Protein 7Z4S (pdb70)

B-factor: mean 36.48, std 11.79, range [18.02, 103.17]

Solvent-accessible surface area: 25541 Å² total

GO terms:
  GO:0008234 cysteine-type peptidase activity (F, IDA)
  GO:0042803 protein homodimerization activity (F, IDA)
  GO:0004197 cysteine-type endopeptidase activity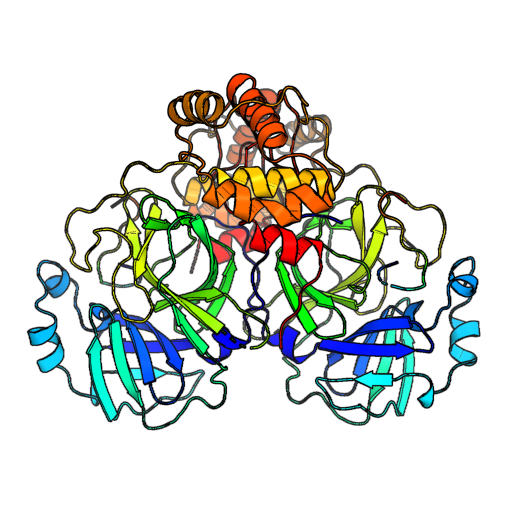 (F, IDA)
  GO:0019057 symbiont-mediated perturbation of host translation (P, IDA)
  GO:0004843 cysteine-type deubiquitinase activity (F, EXP)
  GO:0042025 host cell nucleus (C, EXP)
  GO:0044165 host cell endoplasmic reticulum (C, EXP)
  GO:0044174 host cell endosome (C, EXP)
  GO:0044177 host cell Golgi apparatus (C, EXP)
  GO:0030430 host cell cytoplasm (C, EXP)
  GO:0062243 double membrane vesicle viral factory outer membrane (C, TAS)
  GO:0004197 cysteine-type endopeptidase activity (F, TAS)
  GO:0019785 ISG15-specific peptidase activity (F, TAS)
  GO:0008289 lipid binding (F, EXP)
  GO:0005515 protein binding (F, IPI)

Nearest PDB structures (foldseek):
  7m8y-assembly1_A-2  TM=9.933E-01  e=4.571E-61  Severe acute respiratory syndrome coronavirus 2
  7v7m-assembly1_A-2  TM=9.867E-01  e=8.540E-58  Severe acute respiratory syndrome coronavirus 2
  7vk4-assembly1_B  TM=9.918E-01  e=5.858E-57  Severe acute respiratory syndrome coronavirus 2
  8j36-assembly1_A  TM=9.453E-01  e=1.245E-58  Severe acute respiratory syndrome coronavirus 2
  7k0h-assembly1_B  TM=9.514E-01  e=4.847E-58  Severe acute respiratory syndrome-related coronavirus

Structure (mmCIF, N/CA/C/O backbone):
data_7Z4S
#
_entry.id   7Z4S
#
_cell.length_a   54.515
_cell.length_b   56.112
_cell.length_c   63.238
_cell.angle_alpha   113.87
_cell.angle_beta   110.53
_cell.angle_gamma   90.92
#
_symmetry.space_group_name_H-M   'P 1'
#
loop_
_entity.id
_entity.type
_entity.pdbx_description
1 polymer '3C-like proteinase nsp5'
2 polymer 'Macrocyclic peptide inhibitor'
3 non-polymer DI(HYDROXYETHYL)ETHER
4 non-polymer 'DIMETHYL SULFOXIDE'
5 non-polymer 1,2-ETHANEDIOL
6 non-polymer 'TRIETHYLENE GLYCOL'
7 water water
#
loop_
_atom_site.group_PDB
_atom_site.id
_atom_site.type_symbol
_atom_site.label_atom_id
_atom_site.label_alt_id
_atom_site.label_comp_id
_atom_site.label_asym_id
_atom_site.label_entity_id
_atom_site.label_seq_id
_atom_site.pdbx_PDB_ins_code
_atom_site.Cartn_x
_atom_site.Cartn_y
_atom_site.Cartn_z
_atom_site.occupancy
_atom_site.B_iso_or_equiv
_atom_site.auth_seq_id
_atom_site.auth_comp_id
_atom_site.auth_asym_id
_atom_site.auth_atom_id
_atom_site.pdbx_PDB_model_num
ATOM 1 N N . SER A 1 1 ? -8.345 15.633 -0.370 1.00 33.84 1 SER A N 1
ATOM 2 C CA . SER A 1 1 ? -7.791 15.571 1.013 1.00 34.40 1 SER A CA 1
ATOM 3 C C . SER A 1 1 ? -7.621 14.132 1.502 1.00 34.33 1 SER A C 1
ATOM 4 O O . SER A 1 1 ? -7.992 13.180 0.804 1.00 32.05 1 SER A O 1
ATOM 7 N N . GLY A 1 2 ? -7.013 14.011 2.687 1.00 33.27 2 GLY A N 1
ATOM 8 C CA . GLY A 1 2 ? -6.629 12.756 3.295 1.00 32.49 2 GLY A CA 1
ATOM 9 C C . GLY A 1 2 ? -5.179 12.540 2.997 1.00 32.34 2 GLY A C 1
ATOM 10 O O . GLY A 1 2 ? -4.656 13.029 1.996 1.00 31.04 2 GLY A O 1
ATOM 11 N N . PHE A 1 3 ? -4.500 11.825 3.894 1.00 30.86 3 PHE A N 1
ATOM 12 C CA . PHE A 1 3 ? -3.098 11.526 3.698 1.00 31.86 3 PHE A CA 1
ATOM 13 C C . PHE A 1 3 ? -2.869 10.154 4.245 1.00 34.02 3 PHE A C 1
ATOM 14 O O . PHE A 1 3 ? -3.170 9.883 5.403 1.00 39.87 3 PHE A O 1
ATOM 22 N N . ARG A 1 4 ? -2.380 9.277 3.374 1.00 33.39 4 ARG A N 1
ATOM 23 C CA . ARG A 1 4 ? -2.298 7.817 3.601 1.00 31.04 4 ARG A CA 1
ATOM 24 C C . ARG A 1 4 ? -0.899 7.336 3.238 1.00 30.06 4 ARG A C 1
ATOM 25 O O . ARG A 1 4 ? -0.307 7.916 2.317 1.00 28.54 4 ARG A O 1
ATOM 33 N N . LYS A 1 5 ? -0.431 6.276 3.903 1.00 30.76 5 LYS A N 1
ATOM 34 C CA . LYS A 1 5 ? 0.766 5.596 3.486 1.00 32.58 5 LYS A CA 1
ATOM 35 C C . LYS A 1 5 ? 0.375 4.975 2.159 1.00 29.89 5 LYS A C 1
ATOM 36 O O . LYS A 1 5 ? -0.595 4.237 2.070 1.00 38.62 5 LYS A O 1
ATOM 42 N N . MET A 1 6 ? 1.089 5.372 1.102 1.00 28.42 6 MET A N 1
ATOM 43 C CA . MET A 1 6 ? 0.728 5.060 -0.261 1.00 28.14 6 MET A CA 1
ATOM 44 C C . MET A 1 6 ? 1.892 4.421 -0.977 1.00 27.28 6 MET A C 1
ATOM 45 O O . MET A 1 6 ? 3.033 4.909 -0.892 1.00 30.97 6 MET A O 1
ATOM 50 N N . ALA A 1 7 ? 1.611 3.318 -1.686 1.00 25.91 7 ALA A N 1
ATOM 51 C CA . ALA A 1 7 ? 2.612 2.644 -2.494 1.00 25.67 7 ALA A CA 1
ATOM 52 C C . ALA A 1 7 ? 2.450 3.048 -3.960 1.00 25.75 7 ALA A C 1
ATOM 53 O O . ALA A 1 7 ? 1.393 3.488 -4.355 1.00 24.32 7 ALA A O 1
ATOM 55 N N . PHE A 1 8 ? 3.524 2.891 -4.739 1.00 25.41 8 PHE A N 1
ATOM 56 C CA . PHE A 1 8 ? 3.437 2.939 -6.178 1.00 26.47 8 PHE A CA 1
ATOM 57 C C . PHE A 1 8 ? 2.563 1.800 -6.707 1.00 27.90 8 PHE A C 1
ATOM 58 O O . PHE A 1 8 ? 2.527 0.701 -6.140 1.00 26.73 8 PHE A O 1
ATOM 66 N N . PRO A 1 9 ? 1.823 2.026 -7.817 1.00 27.81 9 PRO A N 1
ATOM 67 C CA . PRO A 1 9 ? 1.123 0.942 -8.506 1.00 28.46 9 PRO A CA 1
ATOM 68 C C . PRO A 1 9 ? 2.140 -0.150 -8.855 1.00 28.90 9 PRO A C 1
ATOM 69 O O . PRO A 1 9 ? 3.223 0.193 -9.325 1.00 31.06 9 PRO A O 1
ATOM 73 N N . SER A 1 10 ? 1.801 -1.413 -8.583 1.00 32.87 10 SER A N 1
ATOM 74 C CA . SER A 1 10 ? 2.766 -2.500 -8.628 1.00 27.06 10 SER A CA 1
ATOM 75 C C . SER A 1 10 ? 2.777 -3.284 -9.931 1.00 27.08 10 SER A C 1
ATOM 76 O O . SER A 1 10 ? 3.601 -4.173 -10.098 1.00 25.05 10 SER A O 1
ATOM 79 N N . GLY A 1 11 ? 1.832 -2.978 -10.840 1.00 25.76 11 GLY A N 1
ATOM 80 C CA . GLY A 1 11 ? 1.679 -3.708 -12.091 1.00 26.74 11 GLY A CA 1
ATOM 81 C C . GLY A 1 11 ? 2.959 -3.961 -12.886 1.00 27.83 11 GLY A C 1
ATOM 82 O O . GLY A 1 11 ? 3.249 -5.085 -13.317 1.00 30.11 11 GLY A O 1
ATOM 83 N N . LYS A 1 12 ? 3.759 -2.911 -13.067 1.00 27.03 12 LYS A N 1
ATOM 84 C CA . LYS A 1 12 ? 4.986 -3.028 -13.837 1.00 27.40 12 LYS A CA 1
ATOM 85 C C . LYS A 1 12 ? 5.951 -4.055 -13.252 1.00 26.64 12 LYS A C 1
ATOM 86 O O . LYS A 1 12 ? 6.683 -4.697 -13.998 1.00 31.57 12 LYS A O 1
ATOM 92 N N . VAL A 1 13 ? 5.920 -4.223 -11.922 1.00 25.71 13 VAL A N 1
ATOM 93 C CA . VAL A 1 13 ? 6.783 -5.152 -11.221 1.00 28.57 13 VAL A CA 1
ATOM 94 C C . VAL A 1 13 ? 6.194 -6.555 -11.187 1.00 25.51 13 VAL A C 1
ATOM 95 O O . VAL A 1 13 ? 6.935 -7.524 -11.332 1.00 23.75 13 VAL A O 1
ATOM 99 N N . GLU A 1 14 ? 4.863 -6.642 -11.034 1.00 26.24 14 GLU A N 1
ATOM 100 C CA . GLU A 1 14 ? 4.176 -7.915 -11.038 1.00 26.18 14 GLU A CA 1
ATOM 101 C C . GLU A 1 14 ? 4.498 -8.694 -12.294 1.00 27.00 14 GLU A C 1
ATOM 102 O O . GLU A 1 14 ? 4.681 -9.897 -12.246 1.00 26.78 14 GLU A O 1
ATOM 108 N N . GLY A 1 15 ? 4.557 -8.004 -13.439 1.00 28.76 15 GLY A N 1
ATOM 109 C CA . GLY A 1 15 ? 4.859 -8.648 -14.702 1.00 28.97 15 GLY A CA 1
ATOM 110 C C . GLY A 1 15 ? 6.280 -9.214 -14.835 1.00 29.83 15 GLY A C 1
ATOM 111 O O . GLY A 1 15 ? 6.592 -9.815 -15.845 1.00 30.90 15 GLY A O 1
ATOM 112 N N . CYS A 1 16 ? 7.110 -9.029 -13.802 1.00 29.30 16 CYS A N 1
ATOM 113 C CA . CYS A 1 16 ? 8.524 -9.449 -13.782 1.00 30.47 16 CYS A CA 1
ATOM 114 C C . CYS A 1 16 ? 8.843 -10.554 -12.778 1.00 30.06 16 CYS A C 1
ATOM 115 O O . CYS A 1 16 ? 9.953 -11.089 -12.764 1.00 28.46 16 CYS A O 1
ATOM 118 N N . MET A 1 17 ? 7.867 -10.918 -11.942 1.00 29.78 17 MET A N 1
ATOM 119 C CA . MET A 1 17 ? 8.124 -11.840 -10.852 1.00 28.44 17 MET A CA 1
ATOM 120 C C . MET A 1 17 ? 8.053 -13.291 -11.340 1.00 28.19 17 MET A C 1
ATOM 121 O O . MET A 1 17 ? 7.109 -13.698 -12.027 1.00 27.65 17 MET A O 1
ATOM 126 N N . VAL A 1 18 ? 9.084 -14.060 -10.980 1.00 28.36 18 VAL A N 1
ATOM 127 C CA . VAL A 1 18 ? 9.164 -15.481 -11.294 1.00 28.51 18 VAL A CA 1
ATOM 128 C C . VAL A 1 18 ? 9.590 -16.273 -10.065 1.00 29.94 18 VAL A C 1
ATOM 129 O O . VAL A 1 18 ? 9.950 -15.693 -9.054 1.00 30.85 18 VAL A O 1
ATOM 133 N N . GLN A 1 19 ? 9.492 -17.606 -10.166 1.00 33.69 19 GLN A N 1
ATOM 134 C CA . GLN A 1 19 ? 9.928 -18.526 -9.123 1.00 33.81 19 GLN A CA 1
ATOM 135 C C . GLN A 1 19 ? 11.214 -19.171 -9.571 1.00 32.57 19 GLN A C 1
ATOM 136 O O . GLN A 1 19 ? 11.327 -19.580 -10.714 1.00 30.90 19 GLN A O 1
ATOM 142 N N . VAL A 1 20 ? 12.194 -19.238 -8.669 1.00 29.65 20 VAL A N 1
ATOM 143 C CA . VAL A 1 20 ? 13.480 -19.857 -8.954 1.00 30.29 20 VAL A CA 1
ATOM 144 C C . VAL A 1 20 ? 13.668 -20.984 -7.939 1.00 29.42 20 VAL A C 1
ATOM 145 O O . VAL A 1 20 ? 13.511 -20.767 -6.742 1.00 31.09 20 VAL A O 1
ATOM 149 N N . THR A 1 21 ? 14.015 -22.164 -8.452 1.00 32.66 21 THR A N 1
ATOM 150 C CA . THR A 1 21 ? 14.313 -23.353 -7.650 1.00 34.42 21 THR A CA 1
ATOM 151 C C . THR A 1 21 ? 15.686 -23.894 -8.029 1.00 35.68 21 THR A C 1
ATOM 152 O O . THR A 1 21 ? 15.969 -24.095 -9.207 1.00 38.16 21 THR A O 1
ATOM 156 N N . CYS A 1 22 ? 16.533 -24.119 -7.015 1.00 37.12 22 CYS A N 1
ATOM 157 C CA . CYS A 1 22 ? 17.773 -24.858 -7.165 1.00 37.26 22 CYS A CA 1
ATOM 158 C C . CYS A 1 22 ? 17.812 -25.933 -6.079 1.00 43.02 22 CYS A C 1
ATOM 159 O O . CYS A 1 22 ? 17.731 -25.626 -4.892 1.00 42.90 22 CYS A O 1
ATOM 162 N N . GLY A 1 23 ? 17.882 -27.198 -6.502 1.00 45.37 23 GLY A N 1
ATOM 163 C CA . GLY A 1 23 ? 17.808 -28.337 -5.604 1.00 48.19 23 GLY A CA 1
ATOM 164 C C . GLY A 1 23 ? 16.524 -28.285 -4.797 1.00 49.15 23 GLY A C 1
ATOM 165 O O . GLY A 1 23 ? 15.431 -28.401 -5.340 1.00 45.63 23 GLY A O 1
ATOM 166 N N . THR A 1 24 ? 16.667 -28.086 -3.485 1.00 49.13 24 THR A N 1
ATOM 167 C CA . THR A 1 24 ? 15.543 -28.088 -2.561 1.00 53.91 24 THR A CA 1
ATOM 168 C C . THR A 1 24 ? 15.134 -26.678 -2.128 1.00 46.98 24 THR A C 1
ATOM 169 O O . THR A 1 24 ? 14.193 -26.512 -1.367 1.00 53.21 24 THR A O 1
ATOM 173 N N . THR A 1 25 ? 15.824 -25.659 -2.655 1.00 47.52 25 THR A N 1
ATOM 174 C CA . THR A 1 25 ? 15.623 -24.272 -2.253 1.00 42.67 25 THR A CA 1
ATOM 175 C C . THR A 1 25 ? 14.836 -23.529 -3.344 1.00 41.78 25 THR A C 1
ATOM 176 O O . THR A 1 25 ? 15.243 -23.520 -4.508 1.00 37.32 25 THR A O 1
ATOM 180 N N . THR A 1 26 ? 13.704 -22.935 -2.952 1.00 37.80 26 THR A N 1
ATOM 181 C CA . THR A 1 26 ? 12.846 -22.147 -3.832 1.00 38.73 26 THR A CA 1
ATOM 182 C C . THR A 1 26 ? 12.626 -20.741 -3.271 1.00 37.12 26 THR A C 1
ATOM 183 O O . THR A 1 26 ? 12.396 -20.573 -2.086 1.00 36.21 26 THR A O 1
ATOM 187 N N . LEU A 1 27 ? 12.707 -19.726 -4.140 1.00 31.58 27 LEU A N 1
ATOM 188 C CA . LEU A 1 27 ? 12.463 -18.331 -3.753 1.00 30.82 27 LEU A CA 1
ATOM 189 C C . LEU A 1 27 ? 12.026 -17.565 -4.985 1.00 28.55 27 LEU A C 1
ATOM 190 O O . LEU A 1 27 ? 11.710 -18.189 -6.008 1.00 32.46 27 LEU A O 1
ATOM 195 N N . ASN A 1 28 ? 11.928 -16.231 -4.878 1.00 28.61 28 ASN A N 1
ATOM 196 C CA . ASN A 1 28 ? 11.470 -15.391 -5.984 1.00 25.84 28 ASN A CA 1
ATOM 197 C C . ASN A 1 28 ? 12.610 -14.818 -6.800 1.00 25.35 28 ASN A C 1
ATOM 198 O O . ASN A 1 28 ? 13.698 -14.571 -6.292 1.00 25.51 28 ASN A O 1
ATOM 203 N N . GLY A 1 29 ? 12.348 -14.580 -8.085 1.00 25.75 29 GLY A N 1
ATOM 204 C CA . GLY A 1 29 ? 13.296 -13.910 -8.949 1.00 25.47 29 GLY A CA 1
ATOM 205 C C . GLY A 1 29 ? 12.607 -12.784 -9.696 1.00 26.34 29 GLY A C 1
ATOM 206 O O . GLY A 1 29 ? 11.378 -12.735 -9.761 1.00 24.46 29 GLY A O 1
ATOM 207 N N . LEU A 1 30 ? 13.425 -11.898 -10.266 1.00 27.02 30 LEU A N 1
ATOM 208 C CA . LEU A 1 30 ? 12.982 -10.745 -11.031 1.00 25.47 30 LEU A CA 1
ATOM 209 C C . LEU A 1 30 ? 13.491 -10.935 -12.433 1.00 25.29 30 LEU A C 1
ATOM 210 O O . LEU A 1 30 ? 14.699 -11.010 -12.643 1.00 24.66 30 LEU A O 1
ATOM 215 N N . TRP A 1 31 ? 12.556 -10.969 -13.391 1.00 26.09 31 TRP A N 1
ATOM 216 C CA . TRP A 1 31 ? 12.809 -11.274 -14.787 1.00 26.61 31 TRP A CA 1
ATOM 217 C C . TRP A 1 31 ? 12.699 -9.980 -15.601 1.00 26.56 31 TRP A C 1
ATOM 218 O O . TRP A 1 31 ? 11.595 -9.436 -15.800 1.00 26.39 31 TRP A O 1
ATOM 229 N N . LEU A 1 32 ? 13.860 -9.469 -16.031 1.00 26.37 32 LEU A N 1
ATOM 230 C CA . LEU A 1 32 ? 13.956 -8.256 -16.829 1.00 24.97 32 LEU A CA 1
ATOM 231 C C . LEU A 1 32 ? 14.781 -8.564 -18.062 1.00 27.26 32 LEU A C 1
ATOM 232 O O . LEU A 1 32 ? 15.908 -9.051 -17.956 1.00 26.01 32 LEU A O 1
ATOM 237 N N . ASP A 1 33 ? 14.211 -8.278 -19.242 1.00 27.70 33 ASP A N 1
ATOM 238 C CA . ASP A 1 33 ? 14.781 -8.701 -20.499 1.00 30.56 33 ASP A CA 1
ATOM 239 C C . ASP A 1 33 ? 15.035 -10.217 -20.423 1.00 31.04 33 ASP A C 1
ATOM 240 O O . ASP A 1 33 ? 14.151 -10.973 -19.997 1.00 28.03 33 ASP A O 1
ATOM 245 N N . ASP A 1 34 ? 16.240 -10.663 -20.797 1.00 30.72 34 ASP A N 1
ATOM 246 C CA . ASP A 1 34 ? 16.550 -12.080 -20.799 1.00 29.96 34 ASP A CA 1
ATOM 247 C C . ASP A 1 34 ? 17.334 -12.529 -19.552 1.00 29.02 34 ASP A C 1
ATOM 248 O O . ASP A 1 34 ? 18.015 -13.554 -19.582 1.00 27.89 34 ASP A O 1
ATOM 253 N N . VAL A 1 35 ? 17.226 -11.756 -18.467 1.00 27.74 35 VAL A N 1
ATOM 254 C CA . VAL A 1 35 ? 17.895 -12.109 -17.204 1.00 30.17 35 VAL A CA 1
ATOM 255 C C . VAL A 1 35 ? 16.924 -12.193 -16.034 1.00 27.17 35 VAL A C 1
ATOM 256 O O . VAL A 1 35 ? 16.029 -11.371 -15.889 1.00 26.64 35 VAL A O 1
ATOM 260 N N . VAL A 1 36 ? 17.153 -13.194 -15.180 1.00 29.13 36 VAL A N 1
ATOM 261 C CA . VAL A 1 36 ? 16.442 -13.376 -13.928 1.00 28.25 36 VAL A CA 1
ATOM 262 C C . VAL A 1 36 ? 17.412 -13.168 -12.777 1.00 27.63 36 VAL A C 1
ATOM 263 O O . VAL A 1 36 ? 18.472 -13.787 -12.719 1.00 26.57 36 VAL A O 1
ATOM 267 N N . TYR A 1 37 ? 17.032 -12.269 -11.869 1.00 28.41 37 TYR A N 1
ATOM 268 C CA . TYR A 1 37 ? 17.838 -11.829 -10.705 1.00 25.32 37 TYR A CA 1
ATOM 269 C C . TYR A 1 37 ? 17.252 -12.449 -9.441 1.00 23.62 37 TYR A C 1
ATOM 270 O O . TYR A 1 37 ? 16.033 -12.367 -9.265 1.00 24.42 37 TYR A O 1
ATOM 279 N N . CYS A 1 38 ? 18.103 -12.996 -8.568 1.00 22.17 38 CYS A N 1
ATOM 280 C CA . CYS A 1 38 ? 17.617 -13.577 -7.326 1.00 23.27 38 CYS A CA 1
ATOM 281 C C . CYS A 1 38 ? 18.747 -13.694 -6.310 1.00 23.95 38 CYS A C 1
ATOM 282 O O . CYS A 1 38 ? 19.917 -13.603 -6.670 1.00 24.55 38 CYS A O 1
ATOM 285 N N . PRO A 1 39 ? 18.431 -13.861 -5.008 1.00 24.80 39 PRO A N 1
ATOM 286 C CA . PRO A 1 39 ? 19.470 -13.994 -3.986 1.00 25.74 39 PRO A CA 1
ATOM 287 C C . PRO A 1 39 ? 20.323 -15.239 -4.254 1.00 24.19 39 PRO A C 1
ATOM 288 O O . PRO A 1 39 ? 19.764 -16.305 -4.545 1.00 23.45 39 PRO A O 1
ATOM 292 N N . ARG A 1 40 ? 21.639 -15.090 -4.168 1.00 25.12 40 ARG A N 1
ATOM 293 C CA . ARG A 1 40 ? 22.585 -16.173 -4.533 1.00 26.02 40 ARG A CA 1
ATOM 294 C C . ARG A 1 40 ? 22.422 -17.368 -3.574 1.00 26.20 40 ARG A C 1
ATOM 295 O O . ARG A 1 40 ? 22.721 -18.504 -4.009 1.00 29.91 40 ARG A O 1
ATOM 303 N N . HIS A 1 41 ? 21.937 -17.167 -2.343 1.00 27.70 41 HIS A N 1
ATOM 304 C CA . HIS A 1 41 ? 21.741 -18.321 -1.430 1.00 28.76 41 HIS A CA 1
ATOM 305 C C . HIS A 1 41 ? 20.724 -19.369 -1.914 1.00 29.70 41 HIS A C 1
ATOM 306 O O . HIS A 1 41 ? 20.585 -20.436 -1.278 1.00 30.02 41 HIS A O 1
ATOM 313 N N . VAL A 1 42 ? 20.066 -19.112 -3.055 1.00 25.80 42 VAL A N 1
ATOM 314 C CA . VAL A 1 42 ? 19.242 -20.131 -3.693 1.00 27.98 42 VAL A CA 1
ATOM 315 C C . VAL A 1 42 ? 20.019 -21.432 -3.963 1.00 28.23 42 VAL A C 1
ATOM 316 O O . VAL A 1 42 ? 19.455 -22.503 -3.938 1.00 32.52 42 VAL A O 1
ATOM 320 N N . ILE A 1 43 ? 21.328 -21.316 -4.201 1.00 30.18 43 ILE A N 1
ATOM 321 C CA . ILE A 1 43 ? 22.183 -22.451 -4.491 1.00 31.91 43 ILE A CA 1
ATOM 322 C C . ILE A 1 43 ? 22.669 -23.203 -3.234 1.00 31.80 43 ILE A C 1
ATOM 323 O O . ILE A 1 43 ? 23.388 -24.163 -3.346 1.00 35.00 43 ILE A O 1
ATOM 328 N N . CYS A 1 44 ? 22.283 -22.747 -2.043 1.00 32.39 44 CYS A N 1
ATOM 329 C CA . CYS A 1 44 ? 22.785 -23.318 -0.791 1.00 33.11 44 CYS A CA 1
ATOM 330 C C . CYS A 1 44 ? 21.831 -24.276 -0.100 1.00 35.87 44 CYS A C 1
ATOM 331 O O . CYS A 1 44 ? 20.622 -24.105 -0.139 1.00 39.71 44 CYS A O 1
ATOM 334 N N . THR A 1 45 ? 22.412 -25.287 0.559 1.00 38.69 45 THR A N 1
ATOM 335 C CA . THR A 1 45 ? 21.757 -26.052 1.608 1.00 39.35 45 THR A CA 1
ATOM 336 C C . THR A 1 45 ? 22.082 -25.383 2.937 1.00 38.96 45 THR A C 1
ATOM 337 O O . THR A 1 45 ? 22.934 -24.493 3.011 1.00 34.96 45 THR A O 1
ATOM 341 N N . SER A 1 46 ? 21.390 -25.819 3.989 1.00 38.77 46 SER A N 1
ATOM 342 C CA . SER A 1 46 ? 21.622 -25.340 5.350 1.00 45.51 46 SER A CA 1
ATOM 343 C C . SER A 1 46 ? 23.093 -25.514 5.775 1.00 45.62 46 SER A C 1
ATOM 344 O O . SER A 1 46 ? 23.673 -24.621 6.380 1.00 43.52 46 SER A O 1
ATOM 347 N N . GLU A 1 47 ? 23.680 -26.670 5.436 1.00 47.43 47 GLU A N 1
ATOM 348 C CA . GLU A 1 47 ? 25.092 -26.964 5.726 1.00 49.04 47 GLU A CA 1
ATOM 349 C C . GLU A 1 47 ? 25.979 -25.856 5.132 1.00 45.11 47 GLU A C 1
ATOM 350 O O . GLU A 1 47 ? 26.801 -25.258 5.844 1.00 37.45 47 GLU A O 1
ATOM 356 N N . ASP A 1 48 ? 25.743 -25.549 3.847 1.00 41.18 48 ASP A N 1
ATOM 357 C CA . ASP A 1 48 ? 26.526 -24.574 3.090 1.00 42.38 48 ASP A CA 1
ATOM 358 C C . ASP A 1 48 ? 26.531 -23.194 3.729 1.00 42.26 48 ASP A C 1
ATOM 359 O O . ASP A 1 48 ? 27.522 -22.488 3.638 1.00 47.27 48 ASP A O 1
ATOM 364 N N . MET A 1 49 ? 25.405 -22.810 4.344 1.00 40.36 49 MET A N 1
ATOM 365 C CA . MET A 1 49 ? 25.211 -21.462 4.887 1.00 38.15 49 MET A CA 1
ATOM 366 C C . MET A 1 49 ? 26.115 -21.115 6.087 1.00 38.02 49 MET A C 1
ATOM 367 O O . MET A 1 49 ? 26.343 -19.948 6.388 1.00 33.77 49 MET A O 1
ATOM 372 N N . LEU A 1 50 ? 26.633 -22.134 6.767 1.00 42.09 50 LEU A N 1
ATOM 373 C CA . LEU A 1 50 ? 27.530 -21.908 7.909 1.00 44.55 50 LEU A CA 1
ATOM 374 C C . LEU A 1 50 ? 28.780 -21.132 7.490 1.00 47.36 50 LEU A C 1
ATOM 375 O O . LEU A 1 50 ? 29.177 -20.159 8.146 1.00 45.31 50 LEU A O 1
ATOM 380 N N . ASN A 1 51 ? 29.398 -21.559 6.387 1.00 45.52 51 ASN A N 1
ATOM 381 C CA . ASN A 1 51 ? 30.553 -20.873 5.847 1.00 47.53 51 ASN A CA 1
ATOM 382 C C . ASN A 1 51 ? 30.654 -21.088 4.339 1.00 44.14 51 ASN A C 1
ATOM 383 O O . ASN A 1 51 ? 31.553 -21.767 3.846 1.00 50.52 51 ASN A O 1
ATOM 388 N N . PRO A 1 52 ? 29.725 -20.490 3.564 1.00 39.44 52 PRO A N 1
ATOM 389 C CA . PRO A 1 52 ? 29.630 -20.760 2.134 1.00 38.73 52 PRO A CA 1
ATOM 390 C C . PRO A 1 52 ? 30.783 -20.118 1.355 1.00 40.76 52 PRO A C 1
ATOM 391 O O . PRO A 1 52 ? 31.080 -18.977 1.609 1.00 44.83 52 PRO A O 1
ATOM 395 N N . ASN A 1 53 ? 31.404 -20.880 0.455 1.00 39.97 53 ASN A N 1
ATOM 396 C CA . ASN A 1 53 ? 32.233 -20.333 -0.591 1.00 42.19 53 ASN A CA 1
ATOM 397 C C . ASN A 1 53 ? 31.355 -20.382 -1.842 1.00 37.54 53 ASN A C 1
ATOM 398 O O . ASN A 1 53 ? 31.228 -21.415 -2.489 1.00 38.45 53 ASN A O 1
ATOM 403 N N . TYR A 1 54 ? 30.714 -19.259 -2.157 1.00 38.71 54 TYR A N 1
ATOM 404 C CA . TYR A 1 54 ? 29.695 -19.157 -3.229 1.00 34.72 54 TYR A CA 1
ATOM 405 C C . TYR A 1 54 ? 30.330 -19.404 -4.603 1.00 36.10 54 TYR A C 1
ATOM 406 O O . TYR A 1 54 ? 29.650 -19.967 -5.482 1.00 37.00 54 TYR A O 1
ATOM 415 N N . GLU A 1 55 ? 31.583 -18.984 -4.795 1.00 40.19 55 GLU A N 1
ATOM 416 C CA . GLU A 1 55 ? 32.293 -19.217 -6.046 1.00 45.36 55 GLU A CA 1
ATOM 417 C C . GLU A 1 55 ? 32.404 -20.713 -6.273 1.00 46.88 55 GLU A C 1
ATOM 418 O O . GLU A 1 55 ? 32.082 -21.215 -7.354 1.00 50.98 55 GLU A O 1
ATOM 424 N N . ASP A 1 56 ? 32.837 -21.420 -5.227 1.00 47.88 56 ASP A N 1
ATOM 425 C CA . ASP A 1 56 ? 32.998 -22.868 -5.248 1.00 54.22 56 ASP A CA 1
ATOM 426 C C . ASP A 1 56 ? 31.642 -23.562 -5.426 1.00 46.79 56 ASP A C 1
ATOM 427 O O . ASP A 1 56 ? 31.505 -24.467 -6.243 1.00 48.13 56 ASP A O 1
ATOM 432 N N . LEU A 1 57 ? 30.630 -23.112 -4.679 1.00 44.63 57 LEU A N 1
ATOM 433 C CA . LEU A 1 57 ? 29.295 -23.712 -4.755 1.00 44.38 57 LEU A CA 1
ATOM 434 C C . LEU A 1 57 ? 28.633 -23.515 -6.115 1.00 43.22 57 LEU A C 1
ATOM 435 O O . LEU A 1 57 ? 27.974 -24.407 -6.604 1.00 42.94 57 LEU A O 1
ATOM 440 N N . LEU A 1 58 ? 28.825 -22.341 -6.727 1.00 40.60 58 LEU A N 1
ATOM 441 C CA . LEU A 1 58 ? 28.209 -22.024 -8.009 1.00 40.43 58 LEU A CA 1
ATOM 442 C C . LEU A 1 58 ? 28.837 -22.778 -9.172 1.00 42.16 58 LEU A C 1
ATOM 443 O O . LEU A 1 58 ? 28.132 -23.160 -10.114 1.00 45.82 58 LEU A O 1
ATOM 448 N N . ILE A 1 59 ? 30.160 -22.960 -9.114 1.00 47.10 59 ILE A N 1
ATOM 449 C CA . ILE A 1 59 ? 30.916 -23.721 -10.112 1.00 53.43 59 ILE A CA 1
ATOM 450 C C . ILE A 1 59 ? 30.378 -25.166 -10.211 1.00 55.75 59 ILE A C 1
ATOM 451 O O . ILE A 1 59 ? 30.460 -25.793 -11.267 1.00 56.48 59 ILE A O 1
ATOM 456 N N . ARG A 1 60 ? 29.806 -25.664 -9.107 1.00 52.16 60 ARG A N 1
ATOM 457 C CA . ARG A 1 60 ? 29.246 -27.035 -8.978 1.00 56.23 60 ARG A CA 1
ATOM 458 C C . ARG A 1 60 ? 27.833 -27.095 -9.574 1.00 58.20 60 ARG A C 1
ATOM 459 O O . ARG A 1 60 ? 27.262 -28.199 -9.610 1.00 61.97 60 ARG A O 1
ATOM 467 N N . LYS A 1 61 ? 27.284 -25.967 -10.031 1.00 55.19 61 LYS A N 1
ATOM 468 C CA . LYS A 1 61 ? 25.952 -25.958 -10.607 1.00 53.51 61 LYS A CA 1
ATOM 469 C C . LYS A 1 61 ? 26.017 -25.852 -12.126 1.00 51.86 61 LYS A C 1
ATOM 470 O O . LYS A 1 61 ? 26.933 -25.250 -12.672 1.00 52.37 61 LYS A O 1
ATOM 476 N N . SER A 1 62 ? 25.034 -26.465 -12.796 1.00 52.69 62 SER A N 1
ATOM 477 C CA . SER A 1 62 ? 24.824 -26.326 -14.234 1.00 50.52 62 SER A CA 1
ATOM 478 C C . SER A 1 62 ? 23.550 -25.526 -14.482 1.00 43.58 62 SER A C 1
ATOM 479 O O . SER A 1 62 ? 22.732 -25.356 -13.586 1.00 40.75 62 SER A O 1
ATOM 482 N N . ASN A 1 63 ? 23.379 -25.057 -15.720 1.00 42.47 63 ASN A N 1
ATOM 483 C CA . ASN A 1 63 ? 22.155 -24.344 -16.118 1.00 40.42 63 ASN A CA 1
ATOM 484 C C . ASN A 1 63 ? 20.905 -25.130 -15.767 1.00 42.85 63 ASN A C 1
ATOM 485 O O . ASN A 1 63 ? 19.946 -24.561 -15.245 1.00 44.73 63 ASN A O 1
ATOM 490 N N . HIS A 1 64 ? 20.942 -26.452 -15.995 1.00 49.95 64 HIS A N 1
ATOM 491 C CA . HIS A 1 64 ? 19.774 -27.304 -15.759 1.00 53.87 64 HIS A CA 1
ATOM 492 C C . HIS A 1 64 ? 19.433 -27.536 -14.276 1.00 49.54 64 HIS A C 1
ATOM 493 O O . HIS A 1 64 ? 18.370 -28.060 -13.974 1.00 50.66 64 HIS A O 1
ATOM 500 N N . ASN A 1 65 ? 20.320 -27.121 -13.359 1.00 46.27 65 ASN A N 1
ATOM 501 C CA . ASN A 1 65 ? 20.017 -27.183 -11.924 1.00 42.65 65 ASN A CA 1
ATOM 502 C C . ASN A 1 65 ? 19.055 -26.093 -11.468 1.00 41.98 65 ASN A C 1
ATOM 503 O O . ASN A 1 65 ? 18.555 -26.148 -10.356 1.00 38.12 65 ASN A O 1
ATOM 508 N N . PHE A 1 66 ? 18.822 -25.083 -12.320 1.00 38.74 66 PHE A N 1
ATOM 509 C CA . PHE A 1 66 ? 17.919 -23.992 -12.001 1.00 37.48 66 PHE A CA 1
ATOM 510 C C . PHE A 1 66 ? 16.599 -24.169 -12.735 1.00 39.28 66 PHE A C 1
ATOM 511 O O . PHE A 1 66 ? 16.568 -24.197 -13.968 1.00 42.00 66 PHE A O 1
ATOM 519 N N . LEU A 1 67 ? 15.513 -24.281 -11.962 1.00 35.93 67 LEU A N 1
ATOM 520 C CA . LEU A 1 67 ? 14.172 -24.334 -12.483 1.00 40.43 67 LEU A CA 1
ATOM 521 C C . LEU A 1 67 ? 13.546 -22.969 -12.257 1.00 36.10 67 LEU A C 1
ATOM 522 O O . LEU A 1 67 ? 13.315 -22.566 -11.122 1.00 35.77 67 LEU A O 1
ATOM 527 N N . VAL A 1 68 ? 13.277 -22.266 -13.362 1.00 37.16 68 VAL A N 1
ATOM 528 C CA . VAL A 1 68 ? 12.651 -20.957 -13.348 1.00 34.54 68 VAL A CA 1
ATOM 529 C C . VAL A 1 68 ? 11.270 -21.075 -13.960 1.00 32.86 68 VAL A C 1
ATOM 530 O O . VAL A 1 68 ? 11.109 -21.564 -15.076 1.00 32.17 68 VAL A O 1
ATOM 534 N N . GLN A 1 69 ? 10.273 -20.607 -13.212 1.00 33.62 69 GLN A N 1
ATOM 535 C CA . GLN A 1 69 ? 8.895 -20.672 -13.619 1.00 38.04 69 GLN A CA 1
ATOM 536 C C . GLN A 1 69 ? 8.269 -19.291 -13.640 1.00 34.66 69 GLN A C 1
ATOM 537 O O . GLN A 1 69 ? 8.260 -18.604 -12.631 1.00 30.82 69 GLN A O 1
ATOM 543 N N . ALA A 1 70 ? 7.725 -18.918 -14.807 1.00 35.96 70 ALA A N 1
ATOM 544 C CA . ALA A 1 70 ? 6.937 -17.700 -14.982 1.00 38.44 70 ALA A CA 1
ATOM 545 C C . ALA A 1 70 ? 5.514 -18.126 -15.263 1.00 43.09 70 ALA A C 1
ATOM 546 O O . ALA A 1 70 ? 5.262 -18.803 -16.267 1.00 37.86 70 ALA A O 1
ATOM 548 N N . GLY A 1 71 ? 4.590 -17.737 -14.377 1.00 47.01 71 GLY A N 1
ATOM 549 C CA . GLY A 1 71 ? 3.216 -18.192 -14.438 1.00 52.74 71 GLY A CA 1
ATOM 550 C C . GLY A 1 71 ? 3.239 -19.700 -14.430 1.00 58.42 71 GLY A C 1
ATOM 551 O O . GLY A 1 71 ? 3.694 -20.300 -13.459 1.00 61.62 71 GLY A O 1
ATOM 552 N N . ASN A 1 72 ? 2.797 -20.305 -15.539 1.00 61.29 72 ASN A N 1
ATOM 553 C CA . ASN A 1 72 ? 2.805 -21.745 -15.705 1.00 62.75 72 ASN A CA 1
ATOM 554 C C . ASN A 1 72 ? 3.752 -22.209 -16.816 1.00 58.63 72 ASN A C 1
ATOM 555 O O . ASN A 1 72 ? 3.518 -23.233 -17.444 1.00 62.75 72 ASN A O 1
ATOM 560 N N . VAL A 1 73 ? 4.827 -21.444 -17.035 1.00 49.67 73 VAL A N 1
ATOM 561 C CA . VAL A 1 73 ? 5.769 -21.682 -18.116 1.00 50.02 73 VAL A CA 1
ATOM 562 C C . VAL A 1 73 ? 7.168 -21.792 -17.536 1.00 48.46 73 VAL A C 1
ATOM 563 O O . VAL A 1 73 ? 7.597 -20.936 -16.770 1.00 53.42 73 VAL A O 1
ATOM 567 N N . GLN A 1 74 ? 7.887 -22.844 -17.926 1.00 46.29 74 GLN A N 1
ATOM 568 C CA . GLN A 1 74 ? 9.273 -23.025 -17.535 1.00 47.23 74 GLN A CA 1
ATOM 569 C C . GLN A 1 74 ? 10.176 -22.301 -18.521 1.00 43.80 74 GLN A C 1
ATOM 570 O O . GLN A 1 74 ? 10.135 -22.575 -19.718 1.00 43.01 74 GLN A O 1
ATOM 576 N N . LEU A 1 75 ? 10.985 -21.373 -18.012 1.00 40.02 75 LEU A N 1
ATOM 577 C CA . LEU A 1 75 ? 11.944 -20.634 -18.828 1.00 40.05 75 LEU A CA 1
ATOM 578 C C . LEU A 1 75 ? 13.241 -21.399 -18.830 1.00 42.91 75 LEU A C 1
ATOM 579 O O . LEU A 1 75 ? 13.674 -21.848 -17.790 1.00 43.25 75 LEU A O 1
ATOM 584 N N . ARG A 1 76 ? 13.860 -21.523 -20.007 1.00 43.58 76 ARG A N 1
ATOM 585 C CA . ARG A 1 76 ? 15.131 -22.262 -20.215 1.00 43.61 76 ARG A CA 1
ATOM 586 C C . ARG A 1 76 ? 16.310 -21.371 -19.801 1.00 43.70 76 ARG A C 1
ATOM 587 O O . ARG A 1 76 ? 16.510 -20.302 -20.434 1.00 36.32 76 ARG A O 1
ATOM 595 N N . VAL A 1 77 ? 17.060 -21.808 -18.781 1.00 36.46 77 VAL A N 1
ATOM 596 C CA . VAL A 1 77 ? 18.264 -21.134 -18.337 1.00 36.98 77 VAL A CA 1
ATOM 597 C C . VAL A 1 77 ? 19.403 -21.522 -19.273 1.00 36.34 77 VAL A C 1
ATOM 598 O O . VAL A 1 77 ? 19.667 -22.707 -19.488 1.00 39.32 77 VAL A O 1
ATOM 602 N N . ILE A 1 78 ? 20.074 -20.515 -19.837 1.00 34.43 78 ILE A N 1
ATOM 603 C CA . ILE A 1 78 ? 21.167 -20.735 -20.775 1.00 35.93 78 ILE A CA 1
ATOM 604 C C . ILE A 1 78 ? 22.513 -20.184 -20.303 1.00 34.52 78 ILE A C 1
ATOM 605 O O . ILE A 1 78 ? 23.510 -20.292 -21.009 1.00 35.27 78 ILE A O 1
ATOM 610 N N . GLY A 1 79 ? 22.528 -19.595 -19.103 1.00 35.30 79 GLY A N 1
ATOM 611 C CA . GLY A 1 79 ? 23.730 -19.045 -18.508 1.00 35.34 79 GLY A CA 1
ATOM 612 C C . GLY A 1 79 ? 23.491 -18.736 -17.051 1.00 34.74 79 GLY A C 1
ATOM 613 O O . GLY A 1 79 ? 22.352 -18.565 -16.615 1.00 33.30 79 GLY A O 1
ATOM 614 N N . HIS A 1 80 ? 24.577 -18.660 -16.285 1.00 33.33 80 HIS A N 1
ATOM 615 C CA . HIS A 1 80 ? 24.501 -18.213 -14.900 1.00 34.39 80 HIS A CA 1
ATOM 616 C C . HIS A 1 80 ? 25.809 -17.561 -14.476 1.00 37.21 80 HIS A C 1
ATOM 617 O O . HIS A 1 80 ? 26.892 -17.982 -14.879 1.00 36.92 80 HIS A O 1
ATOM 624 N N . SER A 1 81 ? 25.682 -16.498 -13.680 1.00 37.21 81 SER A N 1
ATOM 625 C CA . SER A 1 81 ? 26.808 -15.792 -13.099 1.00 35.34 81 SER A CA 1
ATOM 626 C C . SER A 1 81 ? 26.376 -15.179 -11.781 1.00 35.23 81 SER A C 1
ATOM 627 O O . SER A 1 81 ? 25.191 -15.028 -11.497 1.00 33.65 81 SER A O 1
ATOM 630 N N . MET A 1 82 ? 27.361 -14.806 -10.967 1.00 33.82 82 MET A N 1
ATOM 631 C CA . MET A 1 82 ? 27.099 -14.193 -9.698 1.00 32.06 82 MET A CA 1
ATOM 632 C C . MET A 1 82 ? 27.617 -12.772 -9.751 1.00 30.92 82 MET A C 1
ATOM 633 O O . MET A 1 82 ? 28.708 -12.521 -10.290 1.00 29.33 82 MET A O 1
ATOM 638 N N . GLN A 1 83 ? 26.852 -11.844 -9.181 1.00 28.35 83 GLN A N 1
ATOM 639 C CA . GLN A 1 83 ? 27.296 -10.455 -9.018 1.00 28.07 83 GLN A CA 1
ATOM 640 C C . GLN A 1 83 ? 27.059 -10.080 -7.582 1.00 25.58 83 GLN A C 1
ATOM 641 O O . GLN A 1 83 ? 25.923 -9.905 -7.162 1.00 28.45 83 GLN A O 1
ATOM 647 N N . ASN A 1 84 ? 28.143 -10.004 -6.811 1.00 25.23 84 ASN A N 1
ATOM 648 C CA . ASN A 1 84 ? 28.038 -9.776 -5.387 1.00 25.50 84 ASN A CA 1
ATOM 649 C C . ASN A 1 84 ? 27.099 -10.851 -4.797 1.00 26.52 84 ASN A C 1
ATOM 650 O O . ASN A 1 84 ? 27.358 -12.032 -5.010 1.00 30.03 84 ASN A O 1
ATOM 655 N N . CYS A 1 85 ? 26.014 -10.468 -4.105 1.00 26.05 85 CYS A N 1
ATOM 656 C CA . CYS A 1 85 ? 25.137 -11.459 -3.478 1.00 26.24 85 CYS A CA 1
ATOM 657 C C . CYS A 1 85 ? 23.888 -11.825 -4.274 1.00 25.56 85 CYS A C 1
ATOM 658 O O . CYS A 1 85 ? 22.940 -12.434 -3.731 1.00 25.49 85 CYS A O 1
ATOM 661 N N . VAL A 1 86 ? 23.864 -11.455 -5.560 1.00 27.31 86 VAL A N 1
ATOM 662 C CA . VAL A 1 86 ? 22.764 -11.865 -6.439 1.00 25.59 86 VAL A CA 1
ATOM 663 C C . VAL A 1 86 ? 23.272 -12.793 -7.518 1.00 25.68 86 VAL A C 1
ATOM 664 O O . VAL A 1 86 ? 24.388 -12.651 -8.010 1.00 28.45 86 VAL A O 1
ATOM 668 N N . LEU A 1 87 ? 22.429 -13.765 -7.874 1.00 25.68 87 LEU A N 1
ATOM 669 C CA . LEU A 1 87 ? 22.626 -14.666 -8.997 1.00 25.97 87 LEU A CA 1
ATOM 670 C C . LEU A 1 87 ? 21.888 -14.065 -10.188 1.00 27.03 87 LEU A C 1
ATOM 671 O O . LEU A 1 87 ? 20.772 -13.562 -10.038 1.00 25.86 87 LEU A O 1
ATOM 676 N N . LYS A 1 88 ? 22.537 -14.092 -11.354 1.00 27.43 88 LYS A N 1
ATOM 677 C CA . LYS A 1 88 ? 21.927 -13.727 -12.630 1.00 28.05 88 LYS A CA 1
ATOM 678 C C . LYS A 1 88 ? 21.811 -14.983 -13.511 1.00 28.62 88 LYS A C 1
ATOM 679 O O . LYS A 1 88 ? 22.807 -15.646 -13.823 1.00 29.52 88 LYS A O 1
ATOM 685 N N . LEU A 1 89 ? 20.571 -15.318 -13.870 1.00 28.41 89 LEU A N 1
ATOM 686 C CA . LEU A 1 89 ? 20.271 -16.437 -14.737 1.00 28.29 89 LEU A CA 1
ATOM 687 C C . LEU A 1 89 ? 19.835 -15.890 -16.079 1.00 28.96 89 LEU A C 1
ATOM 688 O O . LEU A 1 89 ? 18.793 -15.254 -16.192 1.00 28.61 89 LEU A O 1
ATOM 693 N N . LYS A 1 90 ? 20.664 -16.118 -17.096 1.00 29.72 90 LYS A N 1
ATOM 694 C CA . LYS A 1 90 ? 20.321 -15.764 -18.448 1.00 31.53 90 LYS A CA 1
ATOM 695 C C . LYS A 1 90 ? 19.337 -16.829 -18.937 1.00 32.63 90 LYS A C 1
ATOM 696 O O . LYS A 1 90 ? 19.603 -18.035 -18.813 1.00 31.61 90 LYS A O 1
ATOM 702 N N . VAL A 1 91 ? 18.190 -16.375 -19.456 1.00 31.73 91 VAL A N 1
ATOM 703 C CA . VAL A 1 91 ? 17.153 -17.250 -20.014 1.00 32.79 91 VAL A CA 1
ATOM 704 C C . VAL A 1 91 ? 17.038 -16.996 -21.524 1.00 32.92 91 VAL A C 1
ATOM 705 O O . VAL A 1 91 ? 17.452 -15.949 -22.015 1.00 31.81 91 VAL A O 1
ATOM 709 N N . ASP A 1 92 ? 16.490 -17.966 -22.263 1.00 33.55 92 ASP A N 1
ATOM 710 C CA . ASP A 1 92 ? 16.437 -17.853 -23.725 1.00 35.91 92 ASP A CA 1
ATOM 711 C C . ASP A 1 92 ? 15.311 -16.956 -24.241 1.00 35.57 92 ASP A C 1
ATOM 712 O O . ASP A 1 92 ? 15.170 -16.791 -25.425 1.00 37.54 92 ASP A O 1
ATOM 717 N N . THR A 1 93 ? 14.486 -16.438 -23.332 1.00 35.50 93 THR A N 1
ATOM 718 C CA . THR A 1 93 ? 13.341 -15.599 -23.658 1.00 35.80 93 THR A CA 1
ATOM 719 C C . THR A 1 93 ? 13.397 -14.293 -22.861 1.00 34.97 93 THR A C 1
ATOM 720 O O . THR A 1 93 ? 13.544 -14.304 -21.630 1.00 32.62 93 THR A O 1
ATOM 724 N N . ALA A 1 94 ? 13.311 -13.168 -23.585 1.00 34.22 94 ALA A N 1
ATOM 725 C CA . ALA A 1 94 ? 13.189 -11.849 -22.992 1.00 33.18 94 ALA A CA 1
ATOM 726 C C . ALA A 1 94 ? 11.771 -11.698 -22.467 1.00 33.21 94 ALA A C 1
ATOM 727 O O . ALA A 1 94 ? 10.805 -12.088 -23.137 1.00 32.26 94 ALA A O 1
ATOM 729 N N . ASN A 1 95 ? 11.638 -11.133 -21.267 1.00 31.93 95 ASN A N 1
ATOM 730 C CA . ASN A 1 95 ? 10.327 -10.891 -20.682 1.00 33.69 95 ASN A CA 1
ATOM 731 C C . ASN A 1 95 ? 9.579 -9.838 -21.499 1.00 33.01 95 ASN A C 1
ATOM 732 O O . ASN A 1 95 ? 9.981 -8.679 -21.509 1.00 32.01 95 ASN A O 1
ATOM 737 N N . PRO A 1 96 ? 8.460 -10.181 -22.180 1.00 33.67 96 PRO A N 1
ATOM 738 C CA . PRO A 1 96 ? 7.749 -9.202 -23.007 1.00 35.75 96 PRO A CA 1
ATOM 739 C C . PRO A 1 96 ? 7.120 -8.054 -22.196 1.00 35.30 96 PRO A C 1
ATOM 740 O O . PRO A 1 96 ? 6.810 -7.034 -22.784 1.00 37.21 96 PRO A O 1
ATOM 744 N N . LYS A 1 97 ? 6.974 -8.236 -20.881 1.00 33.73 97 LYS A N 1
ATOM 745 C CA . LYS A 1 97 ? 6.401 -7.254 -19.986 1.00 33.98 97 LYS A CA 1
ATOM 746 C C . LYS A 1 97 ? 7.458 -6.409 -19.271 1.00 32.74 97 LYS A C 1
ATOM 747 O O . LYS A 1 97 ? 7.152 -5.656 -18.345 1.00 31.65 97 LYS A O 1
ATOM 753 N N . THR A 1 98 ? 8.715 -6.531 -19.706 1.00 34.05 98 THR A N 1
ATOM 754 C CA . THR A 1 98 ? 9.792 -5.753 -19.112 1.00 30.28 98 THR A CA 1
ATOM 755 C C . THR A 1 98 ? 9.437 -4.275 -19.200 1.00 30.55 98 THR A C 1
ATOM 756 O O . THR A 1 98 ? 9.189 -3.756 -20.295 1.00 32.51 98 THR A O 1
ATOM 760 N N . PRO A 1 99 ? 9.371 -3.553 -18.062 1.00 28.81 99 PRO A N 1
ATOM 761 C CA . PRO A 1 99 ? 9.143 -2.116 -18.092 1.00 29.83 99 PRO A CA 1
ATOM 762 C C . PRO A 1 99 ? 10.454 -1.389 -18.415 1.00 30.19 99 PRO A C 1
ATOM 763 O O . PRO A 1 99 ? 11.493 -2.034 -18.421 1.00 29.71 99 PRO A O 1
ATOM 767 N N . LYS A 1 100 ? 10.383 -0.078 -18.640 1.00 29.89 100 LYS A N 1
ATOM 768 C CA . LYS A 1 100 ? 11.575 0.747 -18.598 1.00 32.10 100 LYS A CA 1
ATOM 769 C C . LYS A 1 100 ? 12.025 0.655 -17.153 1.00 29.37 100 LYS A C 1
ATOM 770 O O . LYS A 1 100 ? 11.213 0.775 -16.232 1.00 28.14 100 LYS A O 1
ATOM 776 N N . TYR A 1 101 ? 13.313 0.410 -16.933 1.00 27.20 101 TYR A N 1
ATOM 777 C CA . TYR A 1 101 ? 13.825 0.218 -15.558 1.00 27.66 101 TYR A CA 1
ATOM 778 C C . TYR A 1 101 ? 15.282 0.661 -15.446 1.00 27.42 101 TYR A C 1
ATOM 779 O O . TYR A 1 101 ? 15.999 0.749 -16.474 1.00 28.55 101 TYR A O 1
ATOM 788 N N . LYS A 1 102 ? 15.684 0.909 -14.205 1.00 28.25 102 LYS A N 1
ATOM 789 C CA . LYS A 1 102 ? 17.073 1.056 -13.844 1.00 28.97 102 LYS A CA 1
ATOM 790 C C . LYS A 1 102 ? 17.248 0.443 -12.455 1.00 26.59 102 LYS A C 1
ATOM 791 O O . LYS A 1 102 ? 16.274 0.176 -11.743 1.00 23.87 102 LYS A O 1
ATOM 797 N N . PHE A 1 103 ? 18.500 0.184 -12.095 1.00 25.28 103 PHE A N 1
ATOM 798 C CA . PHE A 1 103 ? 18.855 -0.242 -10.754 1.00 24.03 103 PHE A CA 1
ATOM 799 C C . PHE A 1 103 ? 19.531 0.908 -10.047 1.00 25.91 103 PHE A C 1
ATOM 800 O O . PHE A 1 103 ? 20.447 1.503 -10.602 1.00 27.60 103 PHE A O 1
ATOM 808 N N . VAL A 1 104 ? 19.065 1.236 -8.837 1.00 23.58 104 VAL A N 1
ATOM 809 C CA . VAL A 1 104 ? 19.621 2.338 -8.058 1.00 25.56 104 VAL A CA 1
ATOM 810 C C . VAL A 1 104 ? 19.830 1.886 -6.628 1.00 24.30 104 VAL A C 1
ATOM 811 O O . VAL A 1 104 ? 18.997 1.167 -6.052 1.00 24.95 104 VAL A O 1
ATOM 815 N N . ARG A 1 105 ? 20.981 2.261 -6.082 1.00 24.66 105 ARG A N 1
ATOM 816 C CA . ARG A 1 105 ? 21.318 2.042 -4.654 1.00 22.17 105 ARG A CA 1
ATOM 817 C C . ARG A 1 105 ? 20.880 3.290 -3.896 1.00 20.66 105 ARG A C 1
ATOM 818 O O . ARG A 1 105 ? 21.432 4.344 -4.194 1.00 21.21 105 ARG A O 1
ATOM 826 N N . ILE A 1 106 ? 19.923 3.166 -2.976 1.00 22.35 106 ILE A N 1
ATOM 827 C CA . ILE A 1 106 ? 19.364 4.333 -2.279 1.00 24.49 106 ILE A CA 1
ATOM 828 C C . ILE A 1 106 ? 20.138 4.632 -0.987 1.00 28.16 106 ILE A C 1
ATOM 829 O O . ILE A 1 106 ? 20.881 3.772 -0.455 1.00 24.64 106 ILE A O 1
ATOM 834 N N . GLN A 1 107 ? 19.911 5.847 -0.484 1.00 27.71 107 GLN A N 1
ATOM 835 C CA . GLN A 1 107 ? 20.414 6.311 0.801 1.00 26.22 107 GLN A CA 1
ATOM 836 C C . GLN A 1 107 ? 19.419 6.052 1.930 1.00 26.13 107 GLN A C 1
ATOM 837 O O . GLN A 1 107 ? 18.205 5.947 1.718 1.00 25.58 107 GLN A O 1
ATOM 843 N N . PRO A 1 108 ? 19.902 5.968 3.187 1.00 26.25 108 PRO A N 1
ATOM 844 C CA . PRO A 1 108 ? 19.013 5.808 4.331 1.00 27.21 108 PRO A CA 1
ATOM 845 C C . PRO A 1 108 ? 18.087 7.027 4.397 1.00 26.13 108 PRO A C 1
ATOM 846 O O . PRO A 1 108 ? 18.519 8.126 4.016 1.00 27.97 108 PRO A O 1
ATOM 850 N N . GLY A 1 109 ? 16.836 6.811 4.811 1.00 25.52 109 GLY A N 1
ATOM 851 C CA . GLY A 1 109 ? 15.821 7.852 4.808 1.00 27.66 109 GLY A CA 1
ATOM 852 C C . GLY A 1 109 ? 14.927 7.851 3.573 1.00 28.76 109 GLY A C 1
ATOM 853 O O . GLY A 1 109 ? 13.841 8.421 3.603 1.00 34.03 109 GLY A O 1
ATOM 854 N N . GLN A 1 110 ? 15.373 7.209 2.490 1.00 28.07 110 GLN A N 1
ATOM 855 C CA . GLN A 1 110 ? 14.572 7.105 1.281 1.00 27.62 110 GLN A CA 1
ATOM 856 C C . GLN A 1 110 ? 13.545 5.970 1.455 1.00 25.60 110 GLN A C 1
ATOM 857 O O . GLN A 1 110 ? 13.807 4.970 2.104 1.00 24.29 110 GLN A O 1
ATOM 863 N N . THR A 1 111 ? 12.368 6.180 0.876 1.00 26.29 111 THR A N 1
ATOM 864 C CA . THR A 1 111 ? 11.254 5.272 0.939 1.00 26.05 111 THR A CA 1
ATOM 865 C C . THR A 1 111 ? 11.124 4.535 -0.377 1.00 27.32 111 THR A C 1
ATOM 866 O O . THR A 1 111 ? 11.656 4.972 -1.392 1.00 26.83 111 THR A O 1
ATOM 870 N N . PHE A 1 112 ? 10.425 3.395 -0.350 1.00 24.72 112 PHE A N 1
ATOM 871 C CA . PHE A 1 112 ? 10.170 2.621 -1.557 1.00 23.89 112 PHE A CA 1
ATOM 872 C C . PHE A 1 112 ? 9.003 1.701 -1.306 1.00 23.51 112 PHE A C 1
ATOM 873 O O . PHE A 1 112 ? 8.606 1.485 -0.166 1.00 25.02 112 PHE A O 1
ATOM 881 N N . SER A 1 113 ? 8.391 1.233 -2.394 1.00 24.61 113 SER A N 1
ATOM 882 C CA . SER A 1 113 ? 7.346 0.234 -2.312 1.00 23.72 113 SER A CA 1
ATOM 883 C C . SER A 1 113 ? 7.964 -1.159 -2.396 1.00 22.22 113 SER A C 1
ATOM 884 O O . SER A 1 113 ? 8.930 -1.371 -3.137 1.00 24.31 113 SER A O 1
ATOM 887 N N . VAL A 1 114 ? 7.380 -2.091 -1.642 1.00 24.82 114 VAL A N 1
ATOM 888 C CA . VAL A 1 114 ? 7.733 -3.497 -1.681 1.00 25.17 114 VAL A CA 1
ATOM 889 C C . VAL A 1 114 ? 6.582 -4.318 -2.213 1.00 24.49 114 VAL A C 1
ATOM 890 O O . VAL A 1 114 ? 5.448 -4.214 -1.754 1.00 24.41 114 VAL A O 1
ATOM 894 N N . LEU A 1 115 ? 6.867 -5.138 -3.219 1.00 26.03 115 LEU A N 1
ATOM 895 C CA . LEU A 1 115 ? 5.942 -6.132 -3.692 1.00 26.90 115 LEU A CA 1
ATOM 896 C C . LEU A 1 115 ? 6.338 -7.496 -3.079 1.00 27.31 115 LEU A C 1
ATOM 897 O O . LEU A 1 115 ? 7.291 -8.135 -3.517 1.00 28.20 115 LEU A O 1
ATOM 902 N N . ALA A 1 116 ? 5.642 -7.888 -2.011 1.00 27.65 116 ALA A N 1
ATOM 903 C CA . ALA A 1 116 ? 5.905 -9.152 -1.329 1.00 27.95 116 ALA A CA 1
ATOM 904 C C . ALA A 1 116 ? 5.359 -10.302 -2.174 1.00 29.13 116 ALA A C 1
ATOM 905 O O . ALA A 1 116 ? 4.198 -10.273 -2.591 1.00 30.03 116 ALA A O 1
ATOM 907 N N . CYS A 1 117 ? 6.210 -11.299 -2.422 1.00 25.62 117 CYS A N 1
ATOM 908 C CA . CYS A 1 117 ? 5.906 -12.439 -3.265 1.00 29.30 117 CYS A CA 1
ATOM 909 C C . CYS A 1 117 ? 6.279 -13.718 -2.579 1.00 29.64 117 CYS A C 1
ATOM 910 O O . CYS A 1 117 ? 7.180 -13.756 -1.744 1.00 27.93 117 CYS A O 1
ATOM 913 N N . TYR A 1 118 ? 5.571 -14.778 -2.966 1.00 32.44 118 TYR A N 1
ATOM 914 C CA . TYR A 1 118 ? 5.763 -16.176 -2.504 1.00 31.03 118 TYR A CA 1
ATOM 915 C C . TYR A 1 118 ? 5.552 -17.088 -3.711 1.00 32.70 118 TYR A C 1
ATOM 916 O O . TYR A 1 118 ? 4.498 -16.948 -4.378 1.00 34.85 118 TYR A O 1
ATOM 925 N N . ASN A 1 119 ? 6.537 -17.944 -4.003 1.00 32.43 119 ASN A N 1
ATOM 926 C CA . ASN A 1 119 ? 6.438 -18.906 -5.102 1.00 34.77 119 ASN A CA 1
ATOM 927 C C . ASN A 1 119 ? 6.294 -18.199 -6.450 1.00 34.42 119 ASN A C 1
ATOM 928 O O . ASN A 1 119 ? 5.585 -18.684 -7.335 1.00 34.69 119 ASN A O 1
ATOM 933 N N . GLY A 1 120 ? 6.957 -17.042 -6.596 1.00 32.02 120 GLY A N 1
ATOM 934 C CA . GLY A 1 120 ? 6.842 -16.212 -7.773 1.00 34.32 120 GLY A CA 1
ATOM 935 C C . GLY A 1 120 ? 5.532 -15.462 -7.955 1.00 33.89 120 GLY A C 1
ATOM 936 O O . GLY A 1 120 ? 5.388 -14.754 -8.937 1.00 36.69 120 GLY A O 1
ATOM 937 N N . SER 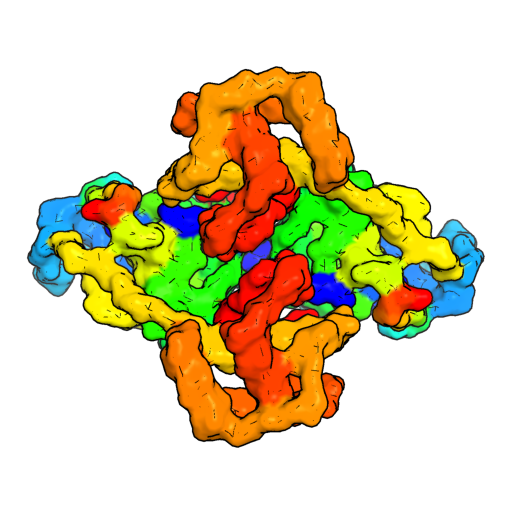A 1 121 ? 4.614 -15.574 -6.987 1.00 33.90 121 SER A N 1
ATOM 938 C CA . SER A 1 121 ? 3.287 -14.959 -7.069 1.00 34.25 121 SER A CA 1
ATOM 939 C C . SER A 1 121 ? 3.155 -13.754 -6.148 1.00 34.24 121 SER A C 1
ATOM 940 O O . SER A 1 121 ? 3.335 -13.877 -4.933 1.00 34.74 121 SER A O 1
ATOM 943 N N . PRO A 1 122 ? 2.854 -12.553 -6.698 1.00 34.66 122 PRO A N 1
ATOM 944 C CA . PRO A 1 122 ? 2.697 -11.351 -5.876 1.00 35.90 122 PRO A CA 1
ATOM 945 C C . PRO A 1 122 ? 1.570 -11.499 -4.842 1.00 37.33 122 PRO A C 1
ATOM 946 O O . PRO A 1 122 ? 0.520 -11.967 -5.200 1.00 35.78 122 PRO A O 1
ATOM 950 N N . SER A 1 123 ? 1.845 -11.133 -3.584 1.00 31.77 123 SER A N 1
ATOM 951 C CA . SER A 1 123 ? 0.918 -11.309 -2.475 1.00 35.37 123 SER A CA 1
ATOM 952 C C . SER A 1 123 ? 0.347 -9.973 -1.992 1.00 31.86 123 SER A C 1
ATOM 953 O O . SER A 1 123 ? -0.813 -9.890 -1.615 1.00 33.41 123 SER A O 1
ATOM 956 N N . GLY A 1 124 ? 1.180 -8.933 -1.997 1.00 29.36 124 GLY A N 1
ATOM 957 C CA . GLY A 1 124 ? 0.814 -7.645 -1.449 1.00 29.47 124 GLY A CA 1
ATOM 958 C C . GLY A 1 124 ? 1.848 -6.581 -1.688 1.00 26.90 124 GLY A C 1
ATOM 959 O O . GLY A 1 124 ? 3.024 -6.868 -1.982 1.00 29.59 124 GLY A O 1
ATOM 960 N N . VAL A 1 125 ? 1.415 -5.332 -1.513 1.00 28.43 125 VAL A N 1
ATOM 961 C CA . VAL A 1 125 ? 2.247 -4.182 -1.716 1.00 26.96 125 VAL A CA 1
ATOM 962 C C . VAL A 1 125 ? 2.142 -3.276 -0.502 1.00 26.70 125 VAL A C 1
ATOM 963 O O . VAL A 1 125 ? 1.080 -3.089 0.086 1.00 26.53 125 VAL A O 1
ATOM 967 N N . TYR A 1 126 ? 3.289 -2.774 -0.066 1.00 28.13 126 TYR A N 1
ATOM 968 C CA . TYR A 1 126 ? 3.377 -1.818 1.063 1.00 27.56 126 TYR A CA 1
ATOM 969 C C . TYR A 1 126 ? 4.593 -0.914 0.880 1.00 26.54 126 TYR A C 1
ATOM 970 O O . TYR A 1 126 ? 5.495 -1.203 0.067 1.00 28.60 126 TYR A O 1
ATOM 979 N N . GLN A 1 127 ? 4.582 0.175 1.638 1.00 27.44 127 GLN A N 1
ATOM 980 C CA . GLN A 1 127 ? 5.550 1.246 1.549 1.00 29.86 127 GLN A CA 1
ATOM 981 C C . GLN A 1 127 ? 6.434 1.140 2.772 1.00 27.63 127 GLN A C 1
ATOM 982 O O . GLN A 1 127 ? 5.942 0.893 3.861 1.00 29.06 127 GLN A O 1
ATOM 988 N N A CYS A 1 128 ? 7.746 1.309 2.572 0.50 29.10 128 CYS A N 1
ATOM 989 N N B CYS A 1 128 ? 7.742 1.316 2.593 0.50 26.17 128 CYS A N 1
ATOM 990 C CA A CYS A 1 128 ? 8.766 1.187 3.612 0.50 32.47 128 CYS A CA 1
ATOM 991 C CA B CYS A 1 128 ? 8.637 1.352 3.733 0.50 27.01 128 CYS A CA 1
ATOM 992 C C A CYS A 1 128 ? 9.808 2.285 3.452 0.50 31.65 128 CYS A C 1
ATOM 993 C C B CYS A 1 128 ? 9.806 2.288 3.461 0.50 28.58 128 CYS A C 1
ATOM 994 O O A CYS A 1 128 ? 9.854 2.925 2.418 0.50 30.07 128 CYS A O 1
ATOM 995 O O B CYS A 1 128 ? 9.885 2.886 2.405 0.50 27.15 128 CYS A O 1
ATOM 1000 N N . ALA A 1 129 ? 10.674 2.447 4.460 1.00 26.40 129 ALA A N 1
ATOM 1001 C CA . ALA A 1 129 ? 11.867 3.286 4.341 1.00 27.18 129 ALA A CA 1
ATOM 1002 C C . ALA A 1 129 ? 13.104 2.478 4.643 1.00 28.18 129 ALA A C 1
ATOM 1003 O O . ALA A 1 129 ? 13.075 1.597 5.483 1.00 28.35 129 ALA A O 1
ATOM 1005 N N . MET A 1 130 ? 14.213 2.816 3.979 1.00 27.19 130 MET A N 1
ATOM 1006 C CA . MET A 1 130 ? 15.525 2.366 4.428 1.00 25.00 130 MET A CA 1
ATOM 1007 C C . MET A 1 130 ? 15.809 3.141 5.700 1.00 25.65 130 MET A C 1
ATOM 1008 O O . MET A 1 130 ? 15.948 4.374 5.673 1.00 25.70 130 MET A O 1
ATOM 1013 N N . ARG A 1 131 ? 15.855 2.428 6.825 1.00 23.24 131 ARG A N 1
ATOM 1014 C CA . ARG A 1 131 ? 16.182 3.010 8.158 1.00 25.17 131 ARG A CA 1
ATOM 1015 C C . ARG A 1 131 ? 17.640 3.476 8.174 1.00 25.13 131 ARG A C 1
ATOM 1016 O O . ARG A 1 131 ? 18.477 2.993 7.410 1.00 24.37 131 ARG A O 1
ATOM 1024 N N . PRO A 1 132 ? 17.980 4.467 9.025 1.00 29.37 132 PRO A N 1
ATOM 1025 C CA . PRO A 1 132 ? 19.374 4.874 9.234 1.00 29.33 132 PRO A CA 1
ATOM 1026 C C . PRO A 1 132 ? 20.350 3.727 9.567 1.00 28.97 132 PRO A C 1
ATOM 1027 O O . PRO A 1 132 ? 21.523 3.834 9.219 1.00 26.86 132 PRO A O 1
ATOM 1031 N N . ASN A 1 133 ? 19.861 2.665 10.217 1.00 27.17 133 ASN A N 1
ATOM 1032 C CA . ASN A 1 133 ? 20.672 1.485 10.522 1.00 26.07 133 ASN A CA 1
ATOM 1033 C C . ASN A 1 133 ? 20.655 0.434 9.383 1.00 24.46 133 ASN A C 1
ATOM 1034 O O . ASN A 1 133 ? 21.125 -0.677 9.574 1.00 25.27 133 ASN A O 1
ATOM 1039 N N . PHE A 1 134 ? 20.116 0.809 8.210 1.00 24.55 134 PHE A N 1
ATOM 1040 C CA . PHE A 1 134 ? 20.183 -0.020 6.991 1.00 24.81 134 PHE A CA 1
ATOM 1041 C C . PHE A 1 134 ? 19.401 -1.333 7.086 1.00 24.75 134 PHE A C 1
ATOM 1042 O O . PHE A 1 134 ? 19.736 -2.344 6.470 1.00 28.50 134 PHE A O 1
ATOM 1050 N N . THR A 1 135 ? 18.318 -1.296 7.852 1.00 25.29 135 THR A N 1
ATOM 1051 C CA . THR A 1 135 ? 17.335 -2.341 7.861 1.00 25.99 135 THR A CA 1
ATOM 1052 C C . THR A 1 135 ? 16.050 -1.699 7.349 1.00 25.50 135 THR A C 1
ATOM 1053 O O . THR A 1 135 ? 15.979 -0.473 7.195 1.00 26.61 135 THR A O 1
ATOM 1057 N N . ILE A 1 136 ? 15.038 -2.527 7.096 1.00 24.83 136 ILE A N 1
ATOM 1058 C CA . ILE A 1 136 ? 13.696 -2.030 6.803 1.00 25.45 136 ILE A CA 1
ATOM 1059 C C . ILE A 1 136 ? 12.711 -2.735 7.693 1.00 24.80 136 ILE A C 1
ATOM 1060 O O . ILE A 1 136 ? 12.899 -3.903 8.016 1.00 23.24 136 ILE A O 1
ATOM 1065 N N . LYS A 1 137 ? 11.681 -2.008 8.133 1.00 25.76 137 LYS A N 1
ATOM 1066 C CA . LYS A 1 137 ? 10.609 -2.557 8.964 1.00 27.49 137 LYS A CA 1
ATOM 1067 C C . LYS A 1 137 ? 9.553 -3.074 7.994 1.00 29.02 137 LYS A C 1
ATOM 1068 O O . LYS A 1 137 ? 8.557 -2.396 7.697 1.00 26.90 137 LYS A O 1
ATOM 1074 N N . GLY A 1 138 ? 9.810 -4.263 7.459 1.00 27.20 138 GLY A N 1
ATOM 1075 C CA . GLY A 1 138 ? 8.985 -4.848 6.417 1.00 28.73 138 GLY A CA 1
ATOM 1076 C C . GLY A 1 138 ? 7.986 -5.806 7.006 1.00 26.91 138 GLY A C 1
ATOM 1077 O O . GLY A 1 138 ? 7.801 -5.866 8.237 1.00 27.65 138 GLY A O 1
ATOM 1078 N N . SER A 1 139 ? 7.333 -6.560 6.119 1.00 23.91 139 SER A N 1
ATOM 1079 C CA . SER A 1 139 ? 6.446 -7.651 6.494 1.00 26.69 139 SER A CA 1
ATOM 1080 C C . SER A 1 139 ? 6.722 -8.773 5.508 1.00 26.34 139 SER A C 1
ATOM 1081 O O . SER A 1 139 ? 6.354 -8.695 4.338 1.00 25.52 139 SER A O 1
ATOM 1084 N N . PHE A 1 140 ? 7.404 -9.811 5.986 1.00 27.18 140 PHE A N 1
ATOM 1085 C CA . PHE A 1 140 ? 7.960 -10.854 5.153 1.00 27.46 140 PHE A CA 1
ATOM 1086 C C . PHE A 1 140 ? 7.922 -12.145 5.924 1.00 29.85 140 PHE A C 1
ATOM 1087 O O . PHE A 1 140 ? 8.290 -12.190 7.109 1.00 32.58 140 PHE A O 1
ATOM 1095 N N . LEU A 1 141 ? 7.461 -13.207 5.265 1.00 30.94 141 LEU A N 1
ATOM 1096 C CA . LEU A 1 141 ? 7.465 -14.532 5.839 1.00 33.18 141 LEU A CA 1
ATOM 1097 C C . LEU A 1 141 ? 8.535 -15.322 5.117 1.00 31.12 141 LEU A C 1
ATOM 1098 O O . LEU A 1 141 ? 9.025 -14.906 4.085 1.00 31.49 141 LEU A O 1
ATOM 1103 N N . ASN A 1 142 ? 8.873 -16.502 5.656 1.00 31.74 142 ASN A N 1
ATOM 1104 C CA . ASN A 1 142 ? 9.765 -17.394 4.955 1.00 30.93 142 ASN A CA 1
ATOM 1105 C C . ASN A 1 142 ? 9.168 -17.696 3.569 1.00 30.50 142 ASN A C 1
ATOM 1106 O O . ASN A 1 142 ? 7.949 -17.870 3.435 1.00 31.87 142 ASN A O 1
ATOM 1111 N N . GLY A 1 143 ? 10.027 -17.693 2.544 1.00 28.49 143 GLY A N 1
ATOM 1112 C CA . GLY A 1 143 ? 9.633 -17.796 1.147 1.00 28.59 143 GLY A CA 1
ATOM 1113 C C . GLY A 1 143 ? 9.643 -16.481 0.381 1.00 25.74 143 GLY A C 1
ATOM 1114 O O . GLY A 1 143 ? 9.544 -16.474 -0.846 1.00 26.74 143 GLY A O 1
ATOM 1115 N N . SER A 1 144 ? 9.772 -15.360 1.093 1.00 26.47 144 SER A N 1
ATOM 1116 C CA . SER A 1 144 ? 9.714 -14.043 0.488 1.00 25.02 144 SER A CA 1
ATOM 1117 C C . SER A 1 144 ? 11.021 -13.579 -0.165 1.00 26.05 144 SER A C 1
ATOM 1118 O O . SER A 1 144 ? 11.053 -12.557 -0.863 1.00 24.09 144 SER A O 1
ATOM 1121 N N . CYS A 1 145 ? 12.111 -14.324 0.048 1.00 23.83 145 CYS A N 1
ATOM 1122 C CA . CYS A 1 145 ? 13.361 -13.964 -0.589 1.00 23.81 145 CYS A CA 1
ATOM 1123 C C . CYS A 1 145 ? 13.191 -13.690 -2.066 1.00 23.09 145 CYS A C 1
ATOM 1124 O O . CYS A 1 145 ? 12.491 -14.426 -2.771 1.00 26.79 145 CYS A O 1
ATOM 1127 N N . GLY A 1 146 ? 13.859 -12.633 -2.529 1.00 21.55 146 GLY A N 1
ATOM 1128 C CA . GLY A 1 146 ? 13.785 -12.229 -3.913 1.00 21.68 146 GLY A CA 1
ATOM 1129 C C . GLY A 1 146 ? 12.667 -11.259 -4.219 1.00 23.99 146 GLY A C 1
ATOM 1130 O O . GLY A 1 146 ? 12.626 -10.746 -5.342 1.00 24.25 146 GLY A O 1
ATOM 1131 N N . SER A 1 147 ? 11.750 -11.023 -3.268 1.00 23.84 147 SER A N 1
ATOM 1132 C CA . SER A 1 147 ? 10.794 -9.903 -3.399 1.00 24.29 147 SER A CA 1
ATOM 1133 C C . SER A 1 147 ? 11.592 -8.601 -3.497 1.00 24.61 147 SER A C 1
ATOM 1134 O O . SER A 1 147 ? 12.669 -8.461 -2.891 1.00 22.98 147 SER A O 1
ATOM 1137 N N . VAL A 1 148 ? 11.071 -7.630 -4.267 1.00 22.79 148 VAL A N 1
ATOM 1138 C CA . VAL A 1 148 ? 11.821 -6.413 -4.510 1.00 22.21 148 VAL A CA 1
ATOM 1139 C C . VAL A 1 148 ? 11.128 -5.145 -4.038 1.00 22.63 148 VAL A C 1
ATOM 1140 O O . VAL A 1 148 ? 9.892 -5.091 -3.867 1.00 24.20 148 VAL A O 1
ATOM 1144 N N . GLY A 1 149 ? 11.958 -4.122 -3.832 1.00 23.07 149 GLY A N 1
ATOM 1145 C CA . GLY A 1 149 ? 11.529 -2.781 -3.502 1.00 22.63 149 GLY A CA 1
ATOM 1146 C C . GLY A 1 149 ? 11.831 -1.872 -4.670 1.00 24.15 149 GLY A C 1
ATOM 1147 O O . GLY A 1 149 ? 12.809 -2.070 -5.398 1.00 23.26 149 GLY A O 1
ATOM 1148 N N . PHE A 1 150 ? 10.981 -0.861 -4.852 1.00 26.40 150 PHE A N 1
ATOM 1149 C CA . PHE A 1 150 ? 11.073 -0.018 -6.014 1.00 28.29 150 PHE A CA 1
ATOM 1150 C C . PHE A 1 150 ? 10.412 1.348 -5.838 1.00 24.49 150 PHE A C 1
ATOM 1151 O O . PHE A 1 150 ? 9.552 1.553 -4.967 1.00 25.36 150 PHE A O 1
ATOM 1159 N N . ASN A 1 151 ? 10.812 2.266 -6.714 1.00 25.15 151 ASN A N 1
ATOM 1160 C CA . ASN A 1 151 ? 10.106 3.524 -6.951 1.00 26.27 151 ASN A CA 1
ATOM 1161 C C . ASN A 1 151 ? 9.792 3.614 -8.413 1.00 27.79 151 ASN A C 1
ATOM 1162 O O . ASN A 1 151 ? 10.401 2.940 -9.223 1.00 26.85 151 ASN A O 1
ATOM 1167 N N . ILE A 1 152 ? 8.817 4.460 -8.750 1.00 28.21 152 ILE A N 1
ATOM 1168 C CA . ILE A 1 152 ? 8.489 4.729 -10.140 1.00 31.90 152 ILE A CA 1
ATOM 1169 C C . ILE A 1 152 ? 8.551 6.241 -10.371 1.00 35.51 152 ILE A C 1
ATOM 1170 O O . ILE A 1 152 ? 8.049 7.010 -9.562 1.00 37.30 152 ILE A O 1
ATOM 1175 N N A ASP A 1 153 ? 9.199 6.645 -11.468 0.60 43.60 153 ASP A N 1
ATOM 1176 N N B ASP A 1 153 ? 9.184 6.643 -11.477 0.40 38.51 153 ASP A N 1
ATOM 1177 C CA A ASP A 1 153 ? 9.119 8.013 -11.978 0.60 44.06 153 ASP A CA 1
ATOM 1178 C CA B ASP A 1 153 ? 9.126 8.010 -11.987 0.40 37.64 153 ASP A CA 1
ATOM 1179 C C A ASP A 1 153 ? 8.582 7.978 -13.415 0.60 46.43 153 ASP A C 1
ATOM 1180 C C B ASP A 1 153 ? 8.578 7.972 -13.413 0.40 41.94 153 ASP A C 1
ATOM 1181 O O A ASP A 1 153 ? 9.183 7.388 -14.312 0.60 42.45 153 ASP A O 1
ATOM 1182 O O B ASP A 1 153 ? 9.189 7.390 -14.310 0.40 39.85 153 ASP A O 1
ATOM 1191 N N . TYR A 1 154 ? 7.417 8.600 -13.607 1.00 42.08 154 TYR A N 1
ATOM 1192 C CA . TYR A 1 154 ? 6.646 8.589 -14.878 1.00 47.24 154 TYR A CA 1
ATOM 1193 C C . TYR A 1 154 ? 6.469 7.120 -15.302 1.00 44.59 154 TYR A C 1
ATOM 1194 O O . TYR A 1 154 ? 5.611 6.452 -14.702 1.00 41.71 154 TYR A O 1
ATOM 1203 N N . ASP A 1 155 ? 7.260 6.628 -16.262 1.00 41.21 155 ASP A N 1
ATOM 1204 C CA . ASP A 1 155 ? 7.110 5.261 -16.781 1.00 44.31 155 ASP A CA 1
ATOM 1205 C C . ASP A 1 155 ? 8.285 4.340 -16.423 1.00 37.09 155 ASP A C 1
ATOM 1206 O O . ASP A 1 155 ? 8.350 3.196 -16.878 1.00 38.86 155 ASP A O 1
ATOM 1218 N N . VAL A 1 157 ? 10.765 2.255 -13.787 1.00 30.33 157 VAL A N 1
ATOM 1219 C CA . VAL A 1 157 ? 10.861 1.588 -12.495 1.00 27.27 157 VAL A CA 1
ATOM 1220 C C . VAL A 1 157 ? 12.326 1.586 -12.034 1.00 25.86 157 VAL A C 1
ATOM 1221 O O . VAL A 1 157 ? 13.193 1.053 -12.723 1.00 27.67 157 VAL A O 1
ATOM 1225 N N . SER A 1 158 ? 12.592 2.215 -10.884 1.00 25.14 158 SER A N 1
ATOM 1226 C CA . SER A 1 158 ? 13.900 2.161 -10.244 1.00 28.47 158 SER A CA 1
ATOM 1227 C C . SER A 1 158 ? 13.848 1.117 -9.143 1.00 24.10 158 SER A C 1
ATOM 1228 O O . SER A 1 158 ? 13.220 1.307 -8.124 1.00 24.60 158 SER A O 1
ATOM 1231 N N . PHE A 1 159 ? 14.483 -0.020 -9.393 1.00 23.95 159 PHE A N 1
ATOM 1232 C CA . PHE A 1 159 ? 14.570 -1.092 -8.405 1.00 24.57 159 PHE A CA 1
ATOM 1233 C C . PHE A 1 159 ? 15.704 -0.770 -7.462 1.00 22.39 159 PHE A C 1
ATOM 1234 O O . PHE A 1 159 ? 16.803 -0.480 -7.919 1.00 23.31 159 PHE A O 1
ATOM 1242 N N . CYS A 1 160 ? 15.435 -0.827 -6.152 1.00 21.97 160 CYS A N 1
ATOM 1243 C CA . CYS A 1 160 ? 16.407 -0.456 -5.143 1.00 22.34 160 CYS A CA 1
ATOM 1244 C C . CYS A 1 160 ? 16.690 -1.486 -4.055 1.00 21.41 160 CYS A C 1
ATOM 1245 O O . CYS A 1 160 ? 17.619 -1.325 -3.308 1.00 25.92 160 CYS A O 1
ATOM 1248 N N . TYR A 1 161 ? 15.866 -2.536 -3.959 1.00 20.36 161 TYR A N 1
ATOM 1249 C CA . TYR A 1 161 ? 15.952 -3.536 -2.860 1.00 21.98 161 TYR A CA 1
ATOM 1250 C C . TYR A 1 161 ? 15.576 -4.923 -3.378 1.00 22.21 161 TYR A C 1
ATOM 1251 O O . TYR A 1 161 ? 14.595 -5.056 -4.119 1.00 21.38 161 TYR A O 1
ATOM 1260 N N . MET A 1 162 ? 16.361 -5.932 -2.981 1.00 20.98 162 MET A N 1
ATOM 1261 C CA . MET A 1 162 ? 15.955 -7.298 -3.078 1.00 21.15 162 MET A CA 1
ATOM 1262 C C . MET A 1 162 ? 16.059 -7.883 -1.689 1.00 21.85 162 MET A C 1
ATOM 1263 O O . MET A 1 162 ? 17.070 -7.723 -1.028 1.00 22.12 162 MET A O 1
ATOM 1268 N N . HIS A 1 163 ? 14.989 -8.558 -1.254 1.00 22.30 163 HIS A N 1
ATOM 1269 C CA . HIS A 1 163 ? 14.907 -9.125 0.092 1.00 22.85 163 HIS A CA 1
ATOM 1270 C C . HIS A 1 163 ? 15.744 -10.377 0.273 1.00 23.32 163 HIS A C 1
ATOM 1271 O O . HIS A 1 163 ? 15.666 -11.285 -0.554 1.00 22.99 163 HIS A O 1
ATOM 1278 N N . HIS A 1 164 ? 16.541 -10.430 1.363 1.00 22.80 164 HIS A N 1
ATOM 1279 C CA . HIS A 1 164 ? 17.326 -11.638 1.691 1.00 23.33 164 HIS A CA 1
ATOM 1280 C C . HIS A 1 164 ? 17.086 -12.283 3.053 1.00 24.68 164 HIS A C 1
ATOM 1281 O O . HIS A 1 164 ? 17.241 -13.515 3.202 1.00 26.71 164 HIS A O 1
ATOM 1288 N N . MET A 1 165 ? 16.766 -11.483 4.069 1.00 24.35 165 MET A N 1
ATOM 1289 C CA . MET A 1 165 ? 16.849 -12.016 5.443 1.00 24.93 165 MET A CA 1
ATOM 1290 C C . MET A 1 165 ? 16.111 -11.184 6.451 1.00 23.13 165 MET A C 1
ATOM 1291 O O . MET A 1 165 ? 15.776 -10.037 6.195 1.00 23.95 165 MET A O 1
ATOM 1296 N N . GLU A 1 166 ? 15.903 -11.789 7.623 1.00 25.27 166 GLU A N 1
ATOM 1297 C CA . GLU A 1 166 ? 15.290 -11.155 8.779 1.00 25.17 166 GLU A CA 1
ATOM 1298 C C . GLU A 1 166 ? 16.293 -11.215 9.916 1.00 26.96 166 GLU A C 1
ATOM 1299 O O . GLU A 1 166 ? 17.049 -12.193 10.038 1.00 28.22 166 GLU A O 1
ATOM 1305 N N . LEU A 1 167 ? 16.290 -10.167 10.742 1.00 28.85 167 LEU A N 1
ATOM 1306 C CA . LEU A 1 167 ? 17.169 -10.067 11.894 1.00 29.33 167 LEU A CA 1
ATOM 1307 C C . LEU A 1 167 ? 16.396 -10.385 13.167 1.00 29.62 167 LEU A C 1
ATOM 1308 O O . LEU A 1 167 ? 15.165 -10.414 13.157 1.00 29.70 167 LEU A O 1
ATOM 1313 N N . PRO A 1 168 ? 17.083 -10.666 14.301 1.00 29.39 168 PRO A N 1
ATOM 1314 C CA . PRO A 1 168 ? 16.400 -11.106 15.514 1.00 31.39 168 PRO A CA 1
ATOM 1315 C C . PRO A 1 168 ? 15.271 -10.179 15.983 1.00 31.00 168 PRO A C 1
ATOM 1316 O O . PRO A 1 168 ? 14.330 -10.693 16.557 1.00 32.24 168 PRO A O 1
ATOM 1320 N N . THR A 1 169 ? 15.379 -8.875 15.731 1.00 30.82 169 THR A N 1
ATOM 1321 C CA . THR A 1 169 ? 14.349 -7.938 16.148 1.00 31.10 169 THR A CA 1
ATOM 1322 C C . THR A 1 169 ? 13.131 -7.931 15.216 1.00 3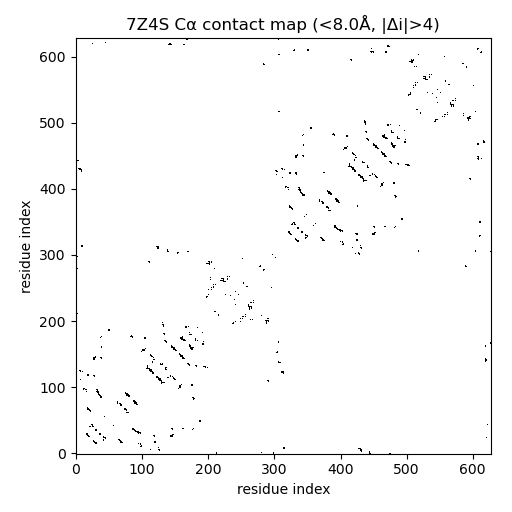1.93 169 THR A C 1
ATOM 1323 O O . THR A 1 169 ? 12.183 -7.214 15.463 1.00 33.45 169 THR A O 1
ATOM 1327 N N . GLY A 1 170 ? 13.162 -8.746 14.158 1.00 33.22 170 GLY A N 1
ATOM 1328 C CA . GLY A 1 170 ? 12.038 -8.858 13.234 1.00 32.66 170 GLY A CA 1
ATOM 1329 C C . GLY A 1 170 ? 12.033 -7.897 12.071 1.00 32.32 170 GLY A C 1
ATOM 1330 O O . GLY A 1 170 ? 11.093 -7.910 11.260 1.00 31.87 170 GLY A O 1
ATOM 1331 N N . VAL A 1 171 ? 13.066 -7.048 11.995 1.00 29.47 171 VAL A N 1
ATOM 1332 C CA . VAL A 1 171 ? 13.332 -6.201 10.864 1.00 26.12 171 VAL A CA 1
ATOM 1333 C C . VAL A 1 171 ? 14.101 -6.979 9.807 1.00 25.12 171 VAL A C 1
ATOM 1334 O O . VAL A 1 171 ? 14.576 -8.079 10.041 1.00 25.75 171 VAL A O 1
ATOM 1338 N N . HIS A 1 172 ? 14.254 -6.362 8.638 1.00 23.51 172 HIS A N 1
ATOM 1339 C CA . HIS A 1 172 ? 14.680 -7.032 7.416 1.00 23.67 172 HIS A CA 1
ATOM 1340 C C . HIS A 1 172 ? 15.883 -6.382 6.787 1.00 23.84 172 HIS A C 1
ATOM 1341 O O . HIS A 1 172 ? 16.077 -5.171 6.913 1.00 26.32 172 HIS A O 1
ATOM 1348 N N . ALA A 1 173 ? 16.693 -7.203 6.118 1.00 23.59 173 ALA A N 1
ATOM 1349 C CA . ALA A 1 173 ? 17.909 -6.749 5.461 1.00 24.32 173 ALA A CA 1
ATOM 1350 C C . ALA A 1 173 ? 17.984 -7.404 4.097 1.00 22.99 173 ALA A C 1
ATOM 1351 O O . ALA A 1 173 ? 17.446 -8.498 3.874 1.00 24.87 173 ALA A O 1
ATOM 1353 N N . GLY A 1 174 ? 18.630 -6.699 3.168 1.00 20.31 174 GLY A N 1
ATOM 1354 C CA . GLY A 1 174 ? 18.741 -7.133 1.801 1.00 21.36 174 GLY A CA 1
ATOM 1355 C C . GLY A 1 174 ? 19.721 -6.298 1.015 1.00 22.09 174 GLY A C 1
ATOM 1356 O O . GLY A 1 174 ? 20.477 -5.527 1.588 1.00 22.81 174 GLY A O 1
ATOM 1357 N N . THR A 1 175 ? 19.695 -6.471 -0.309 1.00 23.11 175 THR A N 1
ATOM 1358 C CA . THR A 1 175 ? 20.687 -5.893 -1.184 1.00 23.24 175 THR A CA 1
ATOM 1359 C C . THR A 1 175 ? 20.025 -4.924 -2.151 1.00 22.65 175 THR A C 1
ATOM 1360 O O . THR A 1 175 ? 18.788 -4.884 -2.286 1.00 23.05 175 THR A O 1
ATOM 1364 N N . ASP A 1 176 ? 20.881 -4.173 -2.843 1.00 22.89 176 ASP A N 1
ATOM 1365 C CA . ASP A 1 176 ? 20.478 -3.497 -4.071 1.00 22.73 176 ASP A CA 1
ATOM 1366 C C . ASP A 1 176 ? 20.364 -4.588 -5.162 1.00 21.39 176 ASP A C 1
ATOM 1367 O O . ASP A 1 176 ? 20.656 -5.769 -4.908 1.00 24.61 176 ASP A O 1
ATOM 1372 N N . LEU A 1 177 ? 19.924 -4.198 -6.360 1.00 23.13 177 LEU A N 1
ATOM 1373 C CA . LEU A 1 177 ? 19.715 -5.174 -7.440 1.00 24.63 177 LEU A CA 1
ATOM 1374 C C . LEU A 1 177 ? 21.011 -5.630 -8.095 1.00 25.99 177 LEU A C 1
ATOM 1375 O O . LEU A 1 177 ? 20.982 -6.466 -8.990 1.00 28.06 177 LEU A O 1
ATOM 1380 N N . GLU A 1 178 ? 22.145 -5.062 -7.656 1.00 25.82 178 GLU A N 1
ATOM 1381 C CA . GLU A 1 178 ? 23.479 -5.549 -8.023 1.00 25.39 178 GLU A CA 1
ATOM 1382 C C . GLU A 1 178 ? 24.107 -6.409 -6.902 1.00 25.00 178 GLU A C 1
ATOM 1383 O O . GLU A 1 178 ? 25.254 -6.788 -7.010 1.00 25.47 178 GLU A O 1
ATOM 1389 N N . GLY A 1 179 ? 23.310 -6.756 -5.882 1.00 24.02 179 GLY A N 1
ATOM 1390 C CA . GLY A 1 179 ? 23.686 -7.713 -4.847 1.00 25.43 179 GLY A CA 1
ATOM 1391 C C . GLY A 1 179 ? 24.556 -7.216 -3.713 1.00 27.01 179 GLY A C 1
ATOM 1392 O O . GLY A 1 179 ? 25.141 -8.005 -2.979 1.00 24.82 179 GLY A O 1
ATOM 1393 N N . ASN A 1 180 ? 24.689 -5.897 -3.572 1.00 24.21 180 ASN A N 1
ATOM 1394 C CA . ASN A 1 180 ? 25.432 -5.340 -2.449 1.00 24.49 180 ASN A CA 1
ATOM 1395 C C . ASN A 1 180 ? 24.465 -5.110 -1.323 1.00 24.95 180 ASN A C 1
ATOM 1396 O O . ASN A 1 180 ? 23.489 -4.383 -1.504 1.00 25.83 180 ASN A O 1
ATOM 1401 N N . PHE A 1 181 ? 24.730 -5.711 -0.151 1.00 23.14 181 PHE A N 1
ATOM 1402 C CA . PHE A 1 181 ? 23.881 -5.474 1.009 1.00 23.29 181 PHE A CA 1
ATOM 1403 C C . PHE A 1 181 ? 23.846 -3.990 1.377 1.00 24.37 181 PHE A C 1
ATOM 1404 O O . PHE A 1 181 ? 24.845 -3.253 1.257 1.00 22.03 181 PHE A O 1
ATOM 1412 N N . TYR A 1 182 ? 22.680 -3.565 1.859 1.00 23.66 182 TYR A N 1
ATOM 1413 C CA . TYR A 1 182 ? 22.541 -2.353 2.704 1.00 23.09 182 TYR A CA 1
ATOM 1414 C C . TYR A 1 182 ? 23.029 -2.711 4.109 1.00 25.58 182 TYR A C 1
ATOM 1415 O O . TYR A 1 182 ? 22.575 -3.733 4.661 1.00 24.11 182 TYR A O 1
ATOM 1424 N N . GLY A 1 183 ? 23.947 -1.916 4.642 1.00 23.35 183 GLY A N 1
ATOM 1425 C CA . GLY A 1 183 ? 24.489 -2.146 5.968 1.00 25.45 183 GLY A CA 1
ATOM 1426 C C . GLY A 1 183 ? 25.568 -3.225 5.966 1.00 24.58 183 GLY A C 1
ATOM 1427 O O . GLY A 1 183 ? 26.031 -3.648 4.910 1.00 24.55 183 GLY A O 1
ATOM 1428 N N . PRO A 1 184 ? 25.999 -3.686 7.155 1.00 26.01 184 PRO A N 1
ATOM 1429 C CA . PRO A 1 184 ? 27.147 -4.600 7.271 1.00 27.53 184 PRO A CA 1
ATOM 1430 C C . PRO A 1 184 ? 26.792 -6.092 7.139 1.00 27.40 184 PRO A C 1
ATOM 1431 O O . PRO A 1 184 ? 27.644 -6.941 7.431 1.00 26.80 184 PRO A O 1
ATOM 1435 N N . PHE A 1 185 ? 25.555 -6.392 6.734 1.00 26.37 185 PHE A N 1
ATOM 1436 C CA . PHE A 1 185 ? 25.067 -7.757 6.760 1.00 26.43 185 PHE A CA 1
ATOM 1437 C C . PHE A 1 185 ? 25.676 -8.622 5.676 1.00 26.70 185 PHE A C 1
ATOM 1438 O O . PHE A 1 185 ? 26.118 -8.120 4.632 1.00 26.49 185 PHE A O 1
ATOM 1446 N N . VAL A 1 186 ? 25.691 -9.934 5.943 1.00 25.86 186 VAL A N 1
ATOM 1447 C CA . VAL A 1 186 ? 26.249 -10.921 5.047 1.00 27.42 186 VAL A CA 1
ATOM 1448 C C . VAL A 1 186 ? 25.291 -12.106 4.878 1.00 27.72 186 VAL A C 1
ATOM 1449 O O . VAL A 1 186 ? 24.511 -12.412 5.785 1.00 29.09 186 VAL A O 1
ATOM 1453 N N . ASP A 1 187 ? 25.380 -12.783 3.726 1.00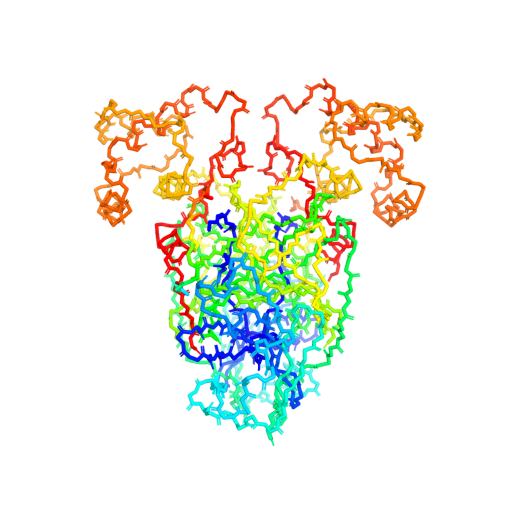 27.92 187 ASP A N 1
ATOM 1454 C CA . ASP A 1 187 ? 24.530 -13.933 3.441 1.00 27.82 187 ASP A CA 1
ATOM 1455 C C . ASP A 1 187 ? 25.210 -15.226 3.858 1.00 28.88 187 ASP A C 1
ATOM 1456 O O . ASP A 1 187 ? 25.463 -16.117 3.057 1.00 32.59 187 ASP A O 1
ATOM 1461 N N . ARG A 1 188 ? 25.479 -15.298 5.164 1.00 31.00 188 ARG A N 1
ATOM 1462 C CA . ARG A 1 188 ? 26.086 -16.447 5.883 1.00 32.04 188 ARG A CA 1
ATOM 1463 C C . ARG A 1 188 ? 25.316 -16.615 7.196 1.00 32.34 188 ARG A C 1
ATOM 1464 O O . ARG A 1 188 ? 24.907 -15.598 7.762 1.00 29.79 188 ARG A O 1
ATOM 1472 N N . GLN A 1 189 ? 25.117 -17.858 7.644 1.00 31.52 189 GLN A N 1
ATOM 1473 C CA . GLN A 1 189 ? 24.440 -18.145 8.896 1.00 32.25 189 GLN A CA 1
ATOM 1474 C C . GLN A 1 189 ? 25.456 -17.941 10.031 1.00 33.37 189 GLN A C 1
ATOM 1475 O O . GLN A 1 189 ? 26.234 -18.838 10.378 1.00 33.33 189 GLN A O 1
ATOM 1481 N N . THR A 1 190 ? 25.402 -16.746 10.617 1.00 34.38 190 THR A N 1
ATOM 1482 C CA . THR A 1 190 ? 26.270 -16.298 11.692 1.00 36.76 190 THR A CA 1
ATOM 1483 C C . THR A 1 190 ? 25.499 -15.196 12.419 1.00 36.39 190 THR A C 1
ATOM 1484 O O . THR A 1 190 ? 24.578 -14.610 11.852 1.00 36.29 190 THR A O 1
ATOM 1488 N N . ALA A 1 191 ? 25.860 -14.927 13.678 1.00 39.07 191 ALA A N 1
ATOM 1489 C CA . ALA A 1 191 ? 25.131 -13.955 14.506 1.00 37.37 191 ALA A CA 1
ATOM 1490 C C . ALA A 1 191 ? 25.162 -12.578 13.868 1.00 35.16 191 ALA A C 1
ATOM 1491 O O . ALA A 1 191 ? 26.227 -12.062 13.563 1.00 33.13 191 ALA A O 1
ATOM 1493 N N . GLN A 1 192 ? 23.978 -12.009 13.652 1.00 35.41 192 GLN A N 1
ATOM 1494 C CA . GLN A 1 192 ? 23.829 -10.673 13.086 1.00 33.25 192 GLN A CA 1
ATOM 1495 C C . GLN A 1 192 ? 22.696 -9.974 13.811 1.00 33.96 192 GLN A C 1
ATOM 1496 O O . GLN A 1 192 ? 21.743 -10.617 14.260 1.00 33.91 192 GLN A O 1
ATOM 1502 N N . ALA A 1 193 ? 22.836 -8.654 13.973 1.00 34.07 193 ALA A N 1
ATOM 1503 C CA . ALA A 1 193 ? 21.840 -7.847 14.649 1.00 32.70 193 ALA A CA 1
ATOM 1504 C C . ALA A 1 193 ? 21.781 -6.448 14.068 1.00 32.70 193 ALA A C 1
ATOM 1505 O O . ALA A 1 193 ? 22.796 -5.926 13.605 1.00 32.66 193 ALA A O 1
ATOM 1507 N N . ALA A 1 194 ? 20.594 -5.849 14.145 1.00 30.46 194 ALA A N 1
ATOM 1508 C CA . ALA A 1 194 ? 20.367 -4.476 13.739 1.00 32.16 194 ALA A CA 1
ATOM 1509 C C . ALA A 1 194 ? 21.076 -3.595 14.748 1.00 36.05 194 ALA A C 1
ATOM 1510 O O . ALA A 1 194 ? 21.055 -3.868 15.961 1.00 34.09 194 ALA A O 1
ATOM 1512 N N . GLY A 1 195 ? 21.718 -2.539 14.240 1.00 35.50 195 GLY A N 1
ATOM 1513 C CA . GLY A 1 195 ? 22.279 -1.499 15.067 1.00 37.10 195 GLY A CA 1
ATOM 1514 C C . GLY A 1 195 ? 21.185 -0.655 15.688 1.00 35.04 195 GLY A C 1
ATOM 1515 O O . GLY A 1 195 ? 19.996 -0.806 15.382 1.00 39.20 195 GLY A O 1
ATOM 1516 N N . THR A 1 196 ? 21.595 0.248 16.579 1.00 36.90 196 THR A N 1
ATOM 1517 C CA . THR A 1 196 ? 20.701 1.253 17.109 1.00 40.08 196 THR A CA 1
ATOM 1518 C C . THR A 1 196 ? 20.196 2.076 15.921 1.00 34.29 196 THR A C 1
ATOM 1519 O O . THR A 1 196 ? 20.950 2.408 15.020 1.00 33.88 196 THR A O 1
ATOM 1523 N N . ASP A 1 197 ? 18.904 2.375 15.934 1.00 33.90 197 ASP A N 1
ATOM 1524 C CA . ASP A 1 197 ? 18.283 3.160 14.878 1.00 33.55 197 ASP A CA 1
ATOM 1525 C C . ASP A 1 197 ? 18.074 4.583 15.365 1.00 36.46 197 ASP A C 1
ATOM 1526 O O . ASP A 1 197 ? 18.232 4.861 16.548 1.00 33.57 197 ASP A O 1
ATOM 1531 N N . THR A 1 198 ? 17.732 5.481 14.438 1.00 30.51 198 THR A N 1
ATOM 1532 C CA . THR A 1 198 ? 17.416 6.863 14.739 1.00 32.64 198 THR A CA 1
ATOM 1533 C C . THR A 1 198 ? 16.193 7.254 13.926 1.00 29.14 198 THR A C 1
ATOM 1534 O O . THR A 1 198 ? 15.824 6.570 12.978 1.00 26.22 198 THR A O 1
ATOM 1538 N N . THR A 1 199 ? 15.574 8.376 14.299 1.00 30.74 199 THR A N 1
ATOM 1539 C CA . THR A 1 199 ? 14.418 8.889 13.568 1.00 28.70 199 THR A CA 1
ATOM 1540 C C . THR A 1 199 ? 14.866 9.814 12.443 1.00 29.43 199 THR A C 1
ATOM 1541 O O . THR A 1 199 ? 15.770 10.643 12.607 1.00 29.38 199 THR A O 1
ATOM 1545 N N . ILE A 1 200 ? 14.201 9.672 11.293 1.00 30.19 200 ILE A N 1
ATOM 1546 C CA . ILE A 1 200 ? 14.535 10.413 10.089 1.00 28.00 200 ILE A CA 1
ATOM 1547 C C . ILE A 1 200 ? 13.863 11.785 10.140 1.00 30.56 200 ILE A C 1
ATOM 1548 O O . ILE A 1 200 ? 12.718 11.964 9.685 1.00 25.00 200 ILE A O 1
ATOM 1553 N N . THR A 1 201 ? 14.605 12.754 10.676 1.00 28.92 201 THR A N 1
ATOM 1554 C CA . THR A 1 201 ? 14.110 14.079 11.006 1.00 30.27 201 THR A CA 1
ATOM 1555 C C . THR A 1 201 ? 13.470 14.793 9.827 1.00 29.74 201 THR A C 1
ATOM 1556 O O . THR A 1 201 ? 12.352 15.285 9.956 1.00 28.52 201 THR A O 1
ATOM 1560 N N . VAL A 1 202 ? 14.176 14.827 8.688 1.00 28.61 202 VAL A N 1
ATOM 1561 C CA . VAL A 1 202 ? 13.686 15.495 7.488 1.00 29.25 202 VAL A CA 1
ATOM 1562 C C . VAL A 1 202 ? 12.304 14.962 7.066 1.00 27.28 202 VAL A C 1
ATOM 1563 O O . VAL A 1 202 ? 11.458 15.732 6.627 1.00 27.66 202 VAL A O 1
ATOM 1567 N N . ASN A 1 203 ? 12.084 13.648 7.223 1.00 24.97 203 ASN A N 1
ATOM 1568 C CA . ASN A 1 203 ? 10.815 13.019 6.888 1.00 25.08 203 ASN A CA 1
ATOM 1569 C C . ASN A 1 203 ? 9.700 13.408 7.857 1.00 24.45 203 ASN A C 1
ATOM 1570 O O . ASN A 1 203 ? 8.558 13.589 7.459 1.00 21.42 203 ASN A O 1
ATOM 1575 N N . VAL A 1 204 ? 10.011 13.484 9.156 1.00 24.86 204 VAL A N 1
ATOM 1576 C CA . VAL A 1 204 ? 9.006 13.920 10.128 1.00 25.34 204 VAL A CA 1
ATOM 1577 C C . VAL A 1 204 ? 8.559 15.325 9.769 1.00 25.98 204 VAL A C 1
ATOM 1578 O O . VAL A 1 204 ? 7.365 15.630 9.760 1.00 27.73 204 VAL A O 1
ATOM 1582 N N . LEU A 1 205 ? 9.530 16.192 9.460 1.00 25.58 205 LEU A N 1
ATOM 1583 C CA . LEU A 1 205 ? 9.223 17.565 9.078 1.00 26.02 205 LEU A CA 1
ATOM 1584 C C . LEU A 1 205 ? 8.335 17.565 7.841 1.00 24.60 205 LEU A C 1
ATOM 1585 O O . LEU A 1 205 ? 7.336 18.278 7.788 1.00 24.14 205 LEU A O 1
ATOM 1590 N N . ALA A 1 206 ? 8.663 16.706 6.874 1.00 24.73 206 ALA A N 1
ATOM 1591 C CA . ALA A 1 206 ? 7.843 16.588 5.648 1.00 24.46 206 ALA A CA 1
ATOM 1592 C C . ALA A 1 206 ? 6.400 16.210 5.962 1.00 25.22 206 ALA A C 1
ATOM 1593 O O . ALA A 1 206 ? 5.457 16.708 5.352 1.00 23.47 206 ALA A O 1
ATOM 1595 N N . TRP A 1 207 ? 6.234 15.327 6.941 1.00 24.39 207 TRP A N 1
ATOM 1596 C CA . TRP A 1 207 ? 4.929 14.816 7.314 1.00 25.11 207 TRP A CA 1
ATOM 1597 C C . TRP A 1 207 ? 4.154 15.857 8.067 1.00 24.26 207 TRP A C 1
ATOM 1598 O O . TRP A 1 207 ? 2.945 15.995 7.889 1.00 24.98 207 TRP A O 1
ATOM 1609 N N . LEU A 1 208 ? 4.847 16.649 8.884 1.00 24.23 208 LEU A N 1
ATOM 1610 C CA . LEU A 1 208 ? 4.218 17.810 9.500 1.00 25.73 208 LEU A CA 1
ATOM 1611 C C . LEU A 1 208 ? 3.704 18.822 8.455 1.00 25.78 208 LEU A C 1
ATOM 1612 O O . LEU A 1 208 ? 2.647 19.418 8.649 1.00 25.96 208 LEU A O 1
ATOM 1617 N N . TYR A 1 209 ? 4.444 19.008 7.355 1.00 25.04 209 TYR A N 1
ATOM 1618 C CA . TYR A 1 209 ? 4.005 19.850 6.206 1.00 26.30 209 TYR A CA 1
ATOM 1619 C C . TYR A 1 209 ? 2.761 19.222 5.559 1.00 26.61 209 TYR A C 1
ATOM 1620 O O . TYR A 1 209 ? 1.808 19.961 5.195 1.00 27.78 209 TYR A O 1
ATOM 1629 N N . ALA A 1 210 ? 2.767 17.893 5.421 1.00 27.04 210 ALA A N 1
ATOM 1630 C CA . ALA A 1 210 ? 1.603 17.170 4.914 1.00 25.77 210 ALA A CA 1
ATOM 1631 C C . ALA A 1 210 ? 0.376 17.469 5.771 1.00 26.20 210 ALA A C 1
ATOM 1632 O O . ALA A 1 210 ? -0.715 17.702 5.250 1.00 26.60 210 ALA A O 1
ATOM 1634 N N . ALA A 1 211 ? 0.573 17.479 7.094 1.00 25.51 211 ALA A N 1
ATOM 1635 C CA . ALA A 1 211 ? -0.490 17.723 8.042 1.00 26.12 211 ALA A CA 1
ATOM 1636 C C . ALA A 1 211 ? -1.064 19.113 7.846 1.00 27.94 211 ALA A C 1
ATOM 1637 O O . ALA A 1 211 ? -2.287 19.282 7.797 1.00 30.24 211 ALA A O 1
ATOM 1639 N N . VAL A 1 212 ? -0.189 20.111 7.686 1.00 27.43 212 VAL A N 1
ATOM 1640 C CA . VAL A 1 212 ? -0.618 21.490 7.461 1.00 29.42 212 VAL A CA 1
ATOM 1641 C C . VAL A 1 212 ? -1.395 21.584 6.152 1.00 29.90 212 VAL A C 1
ATOM 1642 O O . VAL A 1 212 ? -2.490 22.154 6.132 1.00 34.04 212 VAL A O 1
ATOM 1646 N N . ILE A 1 213 ? -0.854 20.979 5.089 1.00 30.39 213 ILE A N 1
ATOM 1647 C CA . ILE A 1 213 ? -1.510 20.997 3.782 1.00 31.77 213 ILE A CA 1
ATOM 1648 C C . ILE A 1 213 ? -2.946 20.454 3.896 1.00 32.84 213 ILE A C 1
ATOM 1649 O O . ILE A 1 213 ? -3.863 20.992 3.303 1.00 32.32 213 ILE A O 1
ATOM 1654 N N . ASN A 1 214 ? -3.122 19.411 4.718 1.00 34.76 214 ASN A N 1
ATOM 1655 C CA . ASN A 1 214 ? -4.424 18.788 4.966 1.00 36.41 214 ASN A CA 1
ATOM 1656 C C . ASN A 1 214 ? -5.300 19.434 6.027 1.00 39.05 214 ASN A C 1
ATOM 1657 O O . ASN A 1 214 ? -6.360 18.905 6.352 1.00 38.67 214 ASN A O 1
ATOM 1662 N N . GLY A 1 215 ? -4.866 20.591 6.541 1.00 40.47 215 GLY A N 1
ATOM 1663 C CA . GLY A 1 215 ? -5.649 21.409 7.458 1.00 42.34 215 GLY A CA 1
ATOM 1664 C C . GLY A 1 215 ? -5.405 21.187 8.954 1.00 45.67 215 GLY A C 1
ATOM 1665 O O . GLY A 1 215 ? -6.159 21.633 9.793 1.00 53.52 215 GLY A O 1
ATOM 1666 N N . ASP A 1 216 ? -4.345 20.458 9.285 1.00 44.81 216 ASP A N 1
ATOM 1667 C CA . ASP A 1 216 ? -4.060 20.052 10.657 1.00 50.78 216 ASP A CA 1
ATOM 1668 C C . ASP A 1 216 ? -2.901 20.941 11.137 1.00 49.46 216 ASP A C 1
ATOM 1669 O O . ASP A 1 216 ? -1.757 20.747 10.737 1.00 54.38 216 ASP A O 1
ATOM 1674 N N . ARG A 1 217 ? -3.219 21.976 11.923 1.00 51.05 217 ARG A N 1
ATOM 1675 C CA . ARG A 1 217 ? -2.293 23.110 12.219 1.00 52.19 217 ARG A CA 1
ATOM 1676 C C . ARG A 1 217 ? -2.119 23.338 13.733 1.00 47.75 217 ARG A C 1
ATOM 1677 O O . ARG A 1 217 ? -1.302 24.214 14.104 1.00 48.42 217 ARG A O 1
ATOM 1685 N N . TRP A 1 218 ? -2.801 22.564 14.591 1.00 46.08 218 TRP A N 1
ATOM 1686 C CA . TRP A 1 218 ? -2.777 22.777 16.046 1.00 46.85 218 TRP A CA 1
ATOM 1687 C C . TRP A 1 218 ? -1.374 22.797 16.661 1.00 45.79 218 TRP A C 1
ATOM 1688 O O . TRP A 1 218 ? -1.173 23.417 17.703 1.00 51.85 218 TRP A O 1
ATOM 1699 N N . PHE A 1 219 ? -0.425 22.098 16.027 1.00 42.60 219 PHE A N 1
ATOM 1700 C CA . PHE A 1 219 ? 0.932 21.939 16.556 1.00 41.77 219 PHE A CA 1
ATOM 1701 C C . PHE A 1 219 ? 1.873 23.087 16.154 1.00 43.03 219 PHE A C 1
ATOM 1702 O O . PHE A 1 219 ? 3.009 23.142 16.623 1.00 41.02 219 PHE A O 1
ATOM 1710 N N . LEU A 1 220 ? 1.408 23.989 15.278 1.00 43.14 220 LEU A N 1
ATOM 1711 C CA . LEU A 1 220 ? 2.276 25.033 14.762 1.00 48.10 220 LEU A CA 1
ATOM 1712 C C . LEU A 1 220 ? 2.692 25.971 15.892 1.00 50.22 220 LEU A C 1
ATOM 1713 O O . LEU A 1 220 ? 1.881 26.287 16.749 1.00 54.56 220 LEU A O 1
ATOM 1718 N N . ASN A 1 221 ? 3.973 26.347 15.926 1.00 53.36 221 ASN A N 1
ATOM 1719 C CA . ASN A 1 221 ? 4.396 27.478 16.735 1.00 60.95 221 ASN A CA 1
ATOM 1720 C C . ASN A 1 221 ? 5.507 28.221 15.993 1.00 59.92 221 ASN A C 1
ATOM 1721 O O . ASN A 1 221 ? 6.311 27.619 15.277 1.00 51.65 221 ASN A O 1
ATOM 1726 N N . ARG A 1 222 ? 5.494 29.545 16.133 1.00 64.43 222 ARG A N 1
ATOM 1727 C CA . ARG A 1 222 ? 6.245 30.471 15.249 1.00 67.04 222 ARG A CA 1
ATOM 1728 C C . ARG A 1 222 ? 7.425 31.064 16.025 1.00 63.69 222 ARG A C 1
ATOM 1729 O O . ARG A 1 222 ? 7.925 32.128 15.590 1.00 58.56 222 ARG A O 1
ATOM 1737 N N . PHE A 1 223 ? 7.885 30.390 17.088 1.00 58.76 223 PHE A N 1
ATOM 1738 C CA . PHE A 1 223 ? 9.137 30.762 17.744 1.00 59.52 223 PHE A CA 1
ATOM 1739 C C . PHE A 1 223 ? 10.344 30.137 17.058 1.00 56.96 223 PHE A C 1
ATOM 1740 O O . PHE A 1 223 ? 10.980 29.227 17.577 1.00 57.21 223 PHE A O 1
ATOM 1748 N N . THR A 1 224 ? 10.665 30.694 15.885 1.00 55.64 224 THR A N 1
ATOM 1749 C CA . THR A 1 224 ? 11.698 30.186 14.986 1.00 57.48 224 THR A CA 1
ATOM 1750 C C . THR A 1 224 ? 13.019 29.825 15.681 1.00 62.21 224 THR A C 1
ATOM 1751 O O . THR A 1 224 ? 13.772 30.711 16.098 1.00 67.36 224 THR A O 1
ATOM 1755 N N . THR A 1 225 ? 13.300 28.523 15.791 1.00 60.50 225 THR A N 1
ATOM 1756 C CA . THR A 1 225 ? 14.537 28.035 16.383 1.00 59.76 225 THR A CA 1
ATOM 1757 C C . THR A 1 225 ? 15.665 28.183 15.363 1.00 59.64 225 THR A C 1
ATOM 1758 O O . THR A 1 225 ? 15.435 28.536 14.205 1.00 63.84 225 THR A O 1
ATOM 1762 N N . THR A 1 226 ? 16.892 27.938 15.813 1.00 58.42 226 THR A N 1
ATOM 1763 C CA . THR A 1 226 ? 18.040 27.871 14.939 1.00 56.50 226 THR A CA 1
ATOM 1764 C C . THR A 1 226 ? 18.323 26.416 14.705 1.00 51.41 226 THR A C 1
ATOM 1765 O O . THR A 1 226 ? 17.922 25.554 15.489 1.00 46.41 226 THR A O 1
ATOM 1769 N N . LEU A 1 227 ? 19.062 26.154 13.627 1.00 50.09 227 LEU A N 1
ATOM 1770 C CA . LEU A 1 227 ? 19.484 24.820 13.284 1.00 49.89 227 LEU A CA 1
ATOM 1771 C C . LEU A 1 227 ? 20.264 24.165 14.424 1.00 51.32 227 LEU A C 1
ATOM 1772 O O . LEU A 1 227 ? 20.005 23.020 14.778 1.00 51.53 227 LEU A O 1
ATOM 1777 N N . ASN A 1 228 ? 21.206 24.916 15.012 1.00 59.12 228 ASN A N 1
ATOM 1778 C CA . ASN A 1 228 ? 22.008 24.436 16.138 1.00 54.64 228 ASN A CA 1
ATOM 1779 C C . ASN A 1 228 ? 21.156 24.101 17.348 1.00 51.27 228 ASN A C 1
ATOM 1780 O O . ASN A 1 228 ? 21.286 23.024 17.909 1.00 51.64 228 ASN A O 1
ATOM 1785 N N . ASP A 1 229 ? 20.279 25.029 17.745 1.00 51.23 229 ASP A N 1
ATOM 1786 C CA . ASP A 1 229 ? 19.394 24.796 18.885 1.00 52.31 229 ASP A CA 1
ATOM 1787 C C . ASP A 1 229 ? 18.498 23.592 18.634 1.00 52.30 229 ASP A C 1
ATOM 1788 O O . ASP A 1 229 ? 18.251 22.791 19.542 1.00 54.54 229 ASP A O 1
ATOM 1793 N N . PHE A 1 230 ? 18.013 23.460 17.396 1.00 49.79 230 PHE A N 1
ATOM 1794 C CA . PHE A 1 230 ? 17.151 22.349 17.063 1.00 47.31 230 PHE A CA 1
ATOM 1795 C C . PHE A 1 230 ? 17.895 21.025 17.209 1.00 45.87 230 PHE A C 1
ATOM 1796 O O . PHE A 1 230 ? 17.391 20.080 17.830 1.00 44.86 230 PHE A O 1
ATOM 1804 N N . ASN A 1 231 ? 19.091 20.956 16.620 1.00 45.94 231 ASN A N 1
ATOM 1805 C CA . ASN A 1 231 ? 19.892 19.734 16.630 1.00 47.34 231 ASN A CA 1
ATOM 1806 C C . ASN A 1 231 ? 20.315 19.292 18.027 1.00 47.34 231 ASN A C 1
ATOM 1807 O O . ASN A 1 231 ? 20.493 18.109 18.268 1.00 49.61 231 ASN A O 1
ATOM 1812 N N . LEU A 1 232 ? 20.431 20.250 18.948 1.00 54.45 232 LEU A N 1
ATOM 1813 C CA . LEU A 1 232 ? 20.678 19.947 20.348 1.00 57.42 232 LEU A CA 1
ATOM 1814 C C . LEU A 1 232 ? 19.523 19.136 20.905 1.00 58.90 232 LEU A C 1
ATOM 1815 O O . LEU A 1 232 ? 19.735 18.113 21.550 1.00 56.36 232 LEU A O 1
ATOM 1820 N N . VAL A 1 233 ? 18.293 19.580 20.628 1.00 51.07 233 VAL A N 1
ATOM 1821 C CA . VAL A 1 233 ? 17.118 18.875 21.101 1.00 50.90 233 VAL A CA 1
ATOM 1822 C C . VAL A 1 233 ? 16.953 17.543 20.358 1.00 52.36 233 VAL A C 1
ATOM 1823 O O . VAL A 1 233 ? 16.629 16.543 20.975 1.00 54.60 233 VAL A O 1
ATOM 1827 N N . ALA A 1 234 ? 17.213 17.533 19.044 1.00 50.03 234 ALA A N 1
ATOM 1828 C CA . ALA A 1 234 ? 17.144 16.315 18.229 1.00 56.75 234 ALA A CA 1
ATOM 1829 C C . ALA A 1 234 ? 18.024 15.201 18.785 1.00 54.53 234 ALA A C 1
ATOM 1830 O O . ALA A 1 234 ? 17.553 14.084 18.998 1.00 55.85 234 ALA A O 1
ATOM 1832 N N . MET A 1 235 ? 19.305 15.520 19.002 1.00 55.17 235 MET A N 1
ATOM 1833 C CA . MET A 1 235 ? 20.273 14.602 19.603 1.00 59.13 235 MET A CA 1
ATOM 1834 C C . MET A 1 235 ? 19.637 13.859 20.781 1.00 54.99 235 MET A C 1
ATOM 1835 O O . MET A 1 235 ? 19.678 12.631 20.837 1.00 55.59 235 MET A O 1
ATOM 1840 N N . LYS A 1 236 ? 19.011 14.624 21.682 1.00 50.72 236 LYS A N 1
ATOM 1841 C CA . LYS A 1 236 ? 18.423 14.115 22.923 1.00 50.32 236 LYS A CA 1
ATOM 1842 C C . LYS A 1 236 ? 17.321 13.087 22.724 1.00 48.40 236 LYS A C 1
ATOM 1843 O O . LYS A 1 236 ? 17.139 12.220 23.561 1.00 43.44 236 LYS A O 1
ATOM 1849 N N . TYR A 1 237 ? 16.568 13.200 21.622 1.00 46.98 237 TYR A N 1
ATOM 1850 C CA . TYR A 1 237 ? 15.394 12.338 21.318 1.00 43.43 237 TYR A CA 1
ATOM 1851 C C . TYR A 1 237 ? 15.752 11.312 20.240 1.00 39.16 237 TYR A C 1
ATOM 1852 O O . TYR A 1 237 ? 14.833 10.644 19.748 1.00 36.36 237 TYR A O 1
ATOM 1861 N N . ASN A 1 238 ? 17.042 11.163 19.921 1.00 38.11 238 ASN A N 1
ATOM 1862 C CA . ASN A 1 238 ? 17.501 10.164 18.961 1.00 38.63 238 ASN A CA 1
ATOM 1863 C C . ASN A 1 238 ? 16.946 10.408 17.550 1.00 35.71 238 ASN A C 1
ATOM 1864 O O . ASN A 1 238 ? 16.598 9.481 16.836 1.00 34.97 238 ASN A O 1
ATOM 1869 N N . TYR A 1 239 ? 16.895 11.686 17.171 1.00 34.72 239 TYR A N 1
ATOM 1870 C CA . TYR A 1 239 ? 16.578 12.177 15.807 1.00 33.69 239 TYR A CA 1
ATOM 1871 C C . TYR A 1 239 ? 17.894 12.436 15.074 1.00 37.39 239 TYR A C 1
ATOM 1872 O O . TYR A 1 239 ? 18.875 12.806 15.746 1.00 42.46 239 TYR A O 1
ATOM 1881 N N . GLU A 1 240 ? 17.920 12.217 13.760 1.00 38.19 240 GLU A N 1
ATOM 1882 C CA . GLU A 1 240 ? 19.066 12.521 12.914 1.00 41.79 240 GLU A CA 1
ATOM 1883 C C . GLU A 1 240 ? 19.290 14.030 12.906 1.00 41.52 240 GLU A C 1
ATOM 1884 O O . GLU A 1 240 ? 18.331 14.807 12.959 1.00 36.60 240 GLU A O 1
ATOM 1890 N N . PRO A 1 241 ? 20.560 14.502 12.868 1.00 45.83 241 PRO A N 1
ATOM 1891 C CA . PRO A 1 241 ? 20.824 15.921 12.685 1.00 50.43 241 PRO A CA 1
ATOM 1892 C C . PRO A 1 241 ? 20.197 16.403 11.369 1.00 45.51 241 PRO A C 1
ATOM 1893 O O . PRO A 1 241 ? 20.154 15.641 10.425 1.00 52.75 241 PRO A O 1
ATOM 1897 N N . LEU A 1 242 ? 19.679 17.631 11.378 1.00 46.14 242 LEU A N 1
ATOM 1898 C CA . LEU A 1 242 ? 19.126 18.276 10.202 1.00 44.68 242 LEU A CA 1
ATOM 1899 C C . LEU A 1 242 ? 20.221 19.172 9.651 1.00 44.04 242 LEU A C 1
ATOM 1900 O O . LEU A 1 242 ? 20.830 19.928 10.398 1.00 48.97 242 LEU A O 1
ATOM 1905 N N . THR A 1 243 ? 20.506 19.023 8.358 1.00 41.41 243 THR A N 1
ATOM 1906 C CA . THR A 1 243 ? 21.519 19.787 7.657 1.00 48.91 243 THR A CA 1
ATOM 1907 C C . THR A 1 243 ? 20.845 20.884 6.841 1.00 52.70 243 THR A C 1
ATOM 1908 O O . THR A 1 243 ? 19.617 20.867 6.642 1.00 45.76 243 THR A O 1
ATOM 1912 N N . GLN A 1 244 ? 21.657 21.818 6.334 1.00 47.70 244 GLN A N 1
ATOM 1913 C CA . GLN A 1 244 ? 21.195 22.822 5.384 1.00 48.35 244 GLN A CA 1
ATOM 1914 C C . GLN A 1 244 ? 20.646 22.154 4.117 1.00 46.28 244 GLN A C 1
ATOM 1915 O O . GLN A 1 244 ? 19.714 22.665 3.505 1.00 41.03 244 GLN A O 1
ATOM 1921 N N . ASP A 1 245 ? 21.214 21.006 3.738 1.00 44.49 245 ASP A N 1
ATOM 1922 C CA . ASP A 1 245 ? 20.729 20.269 2.584 1.00 44.65 245 ASP A CA 1
ATOM 1923 C C . ASP A 1 245 ? 19.270 19.817 2.784 1.00 41.84 245 ASP A C 1
ATOM 1924 O O . ASP A 1 245 ? 18.445 19.933 1.888 1.00 39.66 245 ASP A O 1
ATOM 1929 N N . HIS A 1 246 ? 18.966 19.312 3.979 1.00 42.29 246 HIS A N 1
ATOM 1930 C CA . HIS A 1 246 ? 17.598 18.956 4.346 1.00 41.09 246 HIS A CA 1
ATOM 1931 C C . HIS A 1 246 ? 16.682 20.174 4.290 1.00 41.40 246 HIS A C 1
ATOM 1932 O O . HIS A 1 246 ? 15.542 20.071 3.828 1.00 39.03 246 HIS A O 1
ATOM 1939 N N . VAL A 1 247 ? 17.176 21.328 4.764 1.00 39.45 247 VAL A N 1
ATOM 1940 C CA . VAL A 1 247 ? 16.392 22.567 4.745 1.00 40.48 247 VAL A CA 1
ATOM 1941 C C . VAL A 1 247 ? 16.040 22.936 3.309 1.00 40.49 247 VAL A C 1
ATOM 1942 O O . VAL A 1 247 ? 14.892 23.284 3.025 1.00 36.95 247 VAL A O 1
ATOM 1946 N N . ASP A 1 248 ? 17.034 22.857 2.411 1.00 42.87 248 ASP A N 1
ATOM 1947 C CA . ASP A 1 248 ? 16.847 23.112 0.980 1.00 41.24 248 ASP A CA 1
ATOM 1948 C C . ASP A 1 248 ? 15.817 22.155 0.392 1.00 39.07 248 ASP A C 1
ATOM 1949 O O . ASP A 1 248 ? 14.924 22.568 -0.340 1.00 38.99 248 ASP A O 1
ATOM 1954 N N . ILE A 1 249 ? 15.923 20.866 0.737 1.00 36.40 249 ILE A N 1
ATOM 1955 C CA . ILE A 1 249 ? 15.005 19.854 0.241 1.00 38.36 249 ILE A CA 1
ATOM 1956 C C . ILE A 1 249 ? 13.553 20.153 0.655 1.00 34.28 249 ILE A C 1
ATOM 1957 O O . ILE A 1 249 ? 12.614 19.876 -0.096 1.00 34.84 249 ILE A O 1
ATOM 1962 N N . LEU A 1 250 ? 13.381 20.744 1.845 1.00 34.59 250 LEU A N 1
ATOM 1963 C CA . LEU A 1 250 ? 12.052 21.113 2.367 1.00 32.26 250 LEU A CA 1
ATOM 1964 C C . LEU A 1 250 ? 11.542 22.440 1.785 1.00 33.60 250 LEU A C 1
ATOM 1965 O O . LEU A 1 250 ? 10.419 22.868 2.069 1.00 30.65 250 LEU A O 1
ATOM 1970 N N . GLY A 1 251 ? 12.373 23.074 0.953 1.00 34.17 251 GLY A N 1
ATOM 1971 C CA . GLY A 1 251 ? 12.042 24.344 0.317 1.00 35.58 251 GLY A CA 1
ATOM 1972 C C . GLY A 1 251 ? 10.643 24.402 -0.285 1.00 36.16 251 GLY A C 1
ATOM 1973 O O . GLY A 1 251 ? 9.833 25.257 0.087 1.00 36.54 251 GLY A O 1
ATOM 1974 N N . PRO A 1 252 ? 10.333 23.526 -1.268 1.00 36.66 252 PRO A N 1
ATOM 1975 C CA . PRO A 1 252 ? 9.032 23.561 -1.943 1.00 37.46 252 PRO A CA 1
ATOM 1976 C C . PRO A 1 252 ? 7.852 23.479 -0.964 1.00 34.10 252 PRO A C 1
ATOM 1977 O O . PRO A 1 252 ? 6.913 24.217 -1.146 1.00 36.13 252 PRO A O 1
ATOM 1981 N N . LEU A 1 253 ? 7.925 22.592 0.033 1.00 33.40 253 LEU A N 1
ATOM 1982 C CA . LEU A 1 253 ? 6.840 22.416 1.010 1.00 32.37 253 LEU A CA 1
ATOM 1983 C C . LEU A 1 253 ? 6.690 23.648 1.886 1.00 32.34 253 LEU A C 1
ATOM 1984 O O . LEU A 1 253 ? 5.575 24.115 2.142 1.00 30.77 253 LEU A O 1
ATOM 1989 N N . SER A 1 254 ? 7.833 24.202 2.310 1.00 33.66 254 SER A N 1
ATOM 1990 C CA . SER A 1 254 ? 7.890 25.492 2.988 1.00 33.12 254 SER A CA 1
ATOM 1991 C C . SER A 1 254 ? 7.206 26.617 2.199 1.00 33.48 254 SER A C 1
ATOM 1992 O O . SER A 1 254 ? 6.410 27.372 2.755 1.00 32.91 254 SER A O 1
ATOM 1995 N N . ALA A 1 255 ? 7.525 26.719 0.905 1.00 33.32 255 ALA A N 1
ATOM 1996 C CA . ALA A 1 255 ? 6.968 27.764 0.034 1.00 36.79 255 ALA A CA 1
ATOM 1997 C C . ALA A 1 255 ? 5.471 27.561 -0.136 1.00 36.59 255 ALA A C 1
ATOM 1998 O O . ALA A 1 255 ? 4.714 28.507 -0.042 1.00 36.32 255 ALA A O 1
ATOM 2000 N N . GLN A 1 256 ? 5.053 26.304 -0.340 1.00 36.19 256 GLN A N 1
ATOM 2001 C CA . GLN A 1 256 ? 3.639 25.978 -0.548 1.00 39.31 256 GLN A CA 1
ATOM 2002 C C . GLN A 1 256 ? 2.772 26.371 0.653 1.00 37.04 256 GLN A C 1
ATOM 2003 O O . GLN A 1 256 ? 1.650 26.818 0.476 1.00 37.97 256 GLN A O 1
ATOM 2009 N N . THR A 1 257 ? 3.306 26.183 1.871 1.00 34.77 257 THR A N 1
ATOM 2010 C CA . THR A 1 257 ? 2.559 26.420 3.100 1.00 34.02 257 THR A CA 1
ATOM 2011 C C . THR A 1 257 ? 2.830 27.782 3.707 1.00 34.47 257 THR A C 1
ATOM 2012 O O . THR A 1 257 ? 2.088 28.233 4.559 1.00 35.43 257 THR A O 1
ATOM 2016 N N . GLY A 1 258 ? 3.912 28.435 3.272 1.00 35.72 258 GLY A N 1
ATOM 2017 C CA . GLY A 1 258 ? 4.366 29.688 3.852 1.00 35.79 258 GLY A CA 1
ATOM 2018 C C . GLY A 1 258 ? 4.888 29.564 5.279 1.00 35.92 258 GLY A C 1
ATOM 2019 O O . GLY A 1 258 ? 4.885 30.534 6.016 1.00 36.10 258 GLY A O 1
ATOM 2020 N N . ILE A 1 259 ? 5.320 28.357 5.665 1.00 34.54 259 ILE A N 1
ATOM 2021 C CA . ILE A 1 259 ? 5.891 28.106 6.980 1.00 34.62 259 ILE A CA 1
ATOM 2022 C C . ILE A 1 259 ? 7.374 27.790 6.813 1.00 32.76 259 ILE A C 1
ATOM 2023 O O . ILE A 1 259 ? 7.728 26.769 6.224 1.00 31.39 259 ILE A O 1
ATOM 2028 N N . ALA A 1 260 ? 8.226 28.677 7.346 1.00 33.04 260 ALA A N 1
ATOM 2029 C CA . ALA A 1 260 ? 9.678 28.525 7.264 1.00 33.18 260 ALA A CA 1
ATOM 2030 C C . ALA A 1 260 ? 10.065 27.206 7.895 1.00 31.93 260 ALA A C 1
ATOM 2031 O O . ALA A 1 260 ? 9.463 26.778 8.880 1.00 31.27 260 ALA A O 1
ATOM 2033 N N . VAL A 1 261 ? 11.064 26.551 7.304 1.00 32.25 261 VAL A N 1
ATOM 2034 C CA . VAL A 1 261 ? 11.561 25.268 7.776 1.00 31.99 261 VAL A CA 1
ATOM 2035 C C . VAL A 1 261 ? 11.930 25.345 9.257 1.00 33.39 261 VAL A C 1
ATOM 2036 O O . VAL A 1 261 ? 11.584 24.446 10.025 1.00 32.96 261 VAL A O 1
ATOM 2040 N N . LEU A 1 262 ? 12.594 26.437 9.661 1.00 35.06 262 LEU A N 1
ATOM 2041 C CA . LEU A 1 262 ? 12.990 26.606 11.055 1.00 37.03 262 LEU A CA 1
ATOM 2042 C C . LEU A 1 262 ? 11.792 26.827 12.001 1.00 36.65 262 LEU A C 1
ATOM 2043 O O . LEU A 1 262 ? 11.884 26.544 13.198 1.00 36.64 262 LEU A O 1
ATOM 2048 N N . ASP A 1 263 ? 10.660 27.291 11.457 1.00 36.07 263 ASP A N 1
ATOM 2049 C CA . ASP A 1 263 ? 9.418 27.377 12.236 1.00 36.41 263 ASP A CA 1
ATOM 2050 C C . ASP A 1 263 ? 8.819 26.000 12.457 1.00 34.62 263 ASP A C 1
ATOM 2051 O O . ASP A 1 263 ? 8.345 25.709 13.557 1.00 35.69 263 ASP A O 1
ATOM 2056 N N . MET A 1 264 ? 8.850 25.155 11.424 1.00 32.06 264 MET A N 1
ATOM 2057 C CA . MET A 1 264 ? 8.403 23.775 11.563 1.00 31.97 264 MET A CA 1
ATOM 2058 C C . MET A 1 264 ? 9.308 23.016 12.546 1.00 31.64 264 MET A C 1
ATOM 2059 O O . MET A 1 264 ? 8.821 22.198 13.309 1.00 30.17 264 MET A O 1
ATOM 2064 N N . CYS A 1 265 ? 10.615 23.317 12.516 1.00 32.40 265 CYS A N 1
ATOM 2065 C CA . CYS A 1 265 ? 11.574 22.775 13.481 1.00 31.98 265 CYS A CA 1
ATOM 2066 C C . CYS A 1 265 ? 11.195 23.168 14.909 1.00 33.26 265 CYS A C 1
ATOM 2067 O O . CYS A 1 265 ? 11.285 22.368 15.830 1.00 33.74 265 CYS A O 1
ATOM 2070 N N . ALA A 1 266 ? 10.761 24.418 15.088 1.00 35.82 266 ALA A N 1
ATOM 2071 C CA . ALA A 1 266 ? 10.307 24.889 16.389 1.00 38.21 266 ALA A CA 1
ATOM 2072 C C . ALA A 1 266 ? 9.094 24.074 16.868 1.00 38.84 266 ALA A C 1
ATOM 2073 O O . ALA A 1 266 ? 8.999 23.714 18.047 1.00 37.01 266 ALA A O 1
ATOM 2075 N N . SER A 1 267 ? 8.173 23.780 15.940 1.00 36.50 267 SER A N 1
ATOM 2076 C CA . SER A 1 267 ? 6.995 22.970 16.234 1.00 35.94 267 SER A CA 1
ATOM 2077 C C . SER A 1 267 ? 7.366 21.542 16.612 1.00 34.32 267 SER A C 1
ATOM 2078 O O . SER A 1 267 ? 6.835 21.017 17.579 1.00 34.38 267 SER A O 1
ATOM 2081 N N . LEU A 1 268 ? 8.289 20.934 15.853 1.00 32.74 268 LEU A N 1
ATOM 2082 C CA . LEU A 1 268 ? 8.756 19.591 16.130 1.00 32.60 268 LEU A CA 1
ATOM 2083 C C . LEU A 1 268 ? 9.439 19.542 17.509 1.00 35.43 268 LEU A C 1
ATOM 2084 O O . LEU A 1 268 ? 9.148 18.658 18.319 1.00 34.28 268 LEU A O 1
ATOM 2089 N N . LYS A 1 269 ? 10.310 20.524 17.776 1.00 37.36 269 LYS A N 1
ATOM 2090 C CA . LYS A 1 269 ? 10.984 20.641 19.066 1.00 39.17 269 LYS A CA 1
ATOM 2091 C C . LYS A 1 269 ? 9.973 20.570 20.213 1.00 40.00 269 LYS A C 1
ATOM 2092 O O . LYS A 1 269 ? 10.141 19.785 21.170 1.00 38.16 269 LYS A O 1
ATOM 2098 N N . GLU A 1 270 ? 8.927 21.398 20.116 1.00 38.89 270 GLU A N 1
ATOM 2099 C CA . GLU A 1 270 ? 7.886 21.439 21.129 1.00 41.48 270 GLU A CA 1
ATOM 2100 C C . GLU A 1 270 ? 7.188 20.077 21.245 1.00 41.71 270 GLU A C 1
ATOM 2101 O O . GLU A 1 270 ? 6.920 19.619 22.357 1.00 41.43 270 GLU A O 1
ATOM 2107 N N . LEU A 1 271 ? 6.902 19.443 20.096 1.00 38.90 271 LEU A N 1
ATOM 2108 C CA . LEU A 1 271 ? 6.257 18.130 20.069 1.00 36.75 271 LEU A CA 1
ATOM 2109 C C . LEU A 1 271 ? 7.102 17.081 20.788 1.00 38.21 271 LEU A C 1
ATOM 2110 O O . LEU A 1 271 ? 6.559 16.248 21.531 1.00 37.47 271 LEU A O 1
ATOM 2115 N N . LEU A 1 272 ? 8.420 17.113 20.547 1.00 35.88 272 LEU A N 1
ATOM 2116 C CA . LEU A 1 272 ? 9.343 16.188 21.192 1.00 38.28 272 LEU A CA 1
ATOM 2117 C C . LEU A 1 272 ? 9.386 16.390 22.700 1.00 40.91 272 LEU A C 1
ATOM 2118 O O . LEU A 1 272 ? 9.423 15.415 23.451 1.00 43.56 272 LEU A O 1
ATOM 2123 N N . GLN A 1 273 ? 9.373 17.655 23.139 1.00 41.98 273 GLN A N 1
ATOM 2124 C CA . GLN A 1 273 ? 9.491 17.977 24.547 1.00 44.60 273 GLN A CA 1
ATOM 2125 C C . GLN A 1 273 ? 8.196 17.759 25.338 1.00 46.82 273 GLN A C 1
ATOM 2126 O O . GLN A 1 273 ? 8.241 17.307 26.478 1.00 50.30 273 GLN A O 1
ATOM 2132 N N . ASN A 1 274 ? 7.046 18.073 24.734 1.00 45.06 274 ASN A N 1
ATOM 2133 C CA . ASN A 1 274 ? 5.760 17.993 25.430 1.00 46.15 274 ASN A CA 1
ATOM 2134 C C . ASN A 1 274 ? 4.857 16.827 25.031 1.00 45.93 274 ASN A C 1
ATOM 2135 O O . ASN A 1 274 ? 3.856 16.567 25.698 1.00 46.42 274 ASN A O 1
ATOM 2140 N N . GLY A 1 275 ? 5.194 16.141 23.935 1.00 44.79 275 GLY A N 1
ATOM 2141 C CA . GLY A 1 275 ? 4.328 15.117 23.388 1.00 46.00 275 GLY A CA 1
ATOM 2142 C C . GLY A 1 275 ? 3.130 15.752 22.708 1.00 47.01 275 GLY A C 1
ATOM 2143 O O . GLY A 1 275 ? 3.050 16.981 22.589 1.00 46.72 275 GLY A O 1
ATOM 2144 N N A MET A 1 276 ? 2.192 14.904 22.272 0.50 47.23 276 MET A N 1
ATOM 2145 N N B MET A 1 276 ? 2.191 14.902 22.279 0.50 48.98 276 MET A N 1
ATOM 2146 C CA A MET A 1 276 ? 1.030 15.325 21.494 0.50 48.17 276 MET A CA 1
ATOM 2147 C CA B MET A 1 276 ? 1.039 15.317 21.487 0.50 51.30 276 MET A CA 1
ATOM 2148 C C A MET A 1 276 ? -0.166 15.689 22.363 0.50 49.80 276 MET A C 1
ATOM 2149 C C B MET A 1 276 ? -0.166 15.679 22.358 0.50 51.55 276 MET A C 1
ATOM 2150 O O A MET A 1 276 ? -1.135 16.270 21.875 0.50 49.05 276 MET A O 1
ATOM 2151 O O B MET A 1 276 ? -1.133 16.262 21.871 0.50 50.44 276 MET A O 1
ATOM 2160 N N . ASN A 1 277 ? -0.091 15.330 23.649 1.00 52.47 277 ASN A N 1
ATOM 2161 C CA . ASN A 1 277 ? -1.080 15.721 24.640 1.00 56.02 277 ASN A CA 1
ATOM 2162 C C . ASN A 1 277 ? -2.489 15.228 24.287 1.00 51.88 277 ASN A C 1
ATOM 2163 O O . ASN A 1 277 ? -3.460 15.978 24.352 1.00 49.83 277 ASN A O 1
ATOM 2168 N N . GLY A 1 278 ? -2.576 13.956 23.883 1.00 51.90 278 GLY A N 1
ATOM 2169 C CA . GLY A 1 278 ? -3.831 13.323 23.523 1.00 52.77 278 GLY A CA 1
ATOM 2170 C C . GLY A 1 278 ? -4.345 13.604 22.117 1.00 53.92 278 GLY A C 1
ATOM 2171 O O . GLY A 1 278 ? -5.306 12.973 21.678 1.00 47.95 278 GLY A O 1
ATOM 2172 N N . ARG A 1 279 ? -3.726 14.557 21.413 1.00 52.77 279 ARG A N 1
ATOM 2173 C CA . ARG A 1 279 ? -4.124 14.950 20.037 1.00 49.98 279 ARG A CA 1
ATOM 2174 C C . ARG A 1 279 ? -3.423 14.023 19.045 1.00 45.13 279 ARG A C 1
ATOM 2175 O O . ARG A 1 279 ? -2.455 13.339 19.427 1.00 42.58 279 ARG A O 1
ATOM 2183 N N . THR A 1 280 ? -3.924 14.004 17.811 1.00 41.32 280 THR A N 1
ATOM 2184 C CA . THR A 1 280 ? -3.350 13.246 16.720 1.00 37.68 280 THR A CA 1
ATOM 2185 C C . THR A 1 280 ? -2.945 14.192 15.595 1.00 36.26 280 THR A C 1
ATOM 2186 O O . THR A 1 280 ? -3.410 15.328 15.521 1.00 36.41 280 THR A O 1
ATOM 2190 N N . ILE A 1 281 ? -2.040 13.712 14.744 1.00 34.37 281 ILE A N 1
ATOM 2191 C CA . ILE A 1 281 ? -1.629 14.405 13.538 1.00 32.86 281 ILE A CA 1
ATOM 2192 C C . ILE A 1 281 ? -1.825 13.422 12.394 1.00 31.77 281 ILE A C 1
ATOM 2193 O O . ILE A 1 281 ? -1.251 12.325 12.392 1.00 28.34 281 ILE A O 1
ATOM 2198 N N . LEU A 1 282 ? -2.678 13.799 11.434 1.00 32.28 282 LEU A N 1
ATOM 2199 C CA . LEU A 1 282 ? -3.038 12.909 10.343 1.00 32.02 282 LEU A CA 1
ATOM 2200 C C . LEU A 1 282 ? -3.432 11.519 10.857 1.00 33.51 282 LEU A C 1
ATOM 2201 O O . LEU A 1 282 ? -3.001 10.492 10.319 1.00 31.32 282 LEU A O 1
ATOM 2206 N N . GLY A 1 283 ? -4.233 11.510 11.928 1.00 36.14 283 GLY A N 1
ATOM 2207 C CA . GLY A 1 283 ? -4.757 10.297 12.521 1.00 38.75 283 GLY A CA 1
ATOM 2208 C C . GLY A 1 283 ? -3.757 9.487 13.323 1.00 37.68 283 GLY A C 1
ATOM 2209 O O . GLY A 1 283 ? -4.098 8.423 13.809 1.00 42.75 283 GLY A O 1
ATOM 2210 N N . SER A 1 284 ? -2.529 9.997 13.480 1.00 36.16 284 SER A N 1
ATOM 2211 C CA . SER A 1 284 ? -1.461 9.291 14.169 1.00 35.83 284 SER A CA 1
ATOM 2212 C C . SER A 1 284 ? -1.165 9.923 15.534 1.00 35.97 284 SER A C 1
ATOM 2213 O O . SER A 1 284 ? -1.140 11.152 15.680 1.00 35.23 284 SER A O 1
ATOM 2216 N N . ALA A 1 285 ? -0.953 9.059 16.533 1.00 34.76 285 ALA A N 1
ATOM 2217 C CA . ALA A 1 285 ? -0.580 9.470 17.878 1.00 36.78 285 ALA A CA 1
ATOM 2218 C C . ALA A 1 285 ? 0.939 9.532 18.073 1.00 36.71 285 ALA A C 1
ATOM 2219 O O . ALA A 1 285 ? 1.407 9.939 19.138 1.00 40.63 285 ALA A O 1
ATOM 2221 N N . LEU A 1 286 ? 1.689 9.131 17.041 1.00 34.82 286 LEU A N 1
ATOM 2222 C CA . LEU A 1 286 ? 3.151 9.179 17.030 1.00 34.65 286 LEU A CA 1
ATOM 2223 C C . LEU A 1 286 ? 3.610 9.945 15.800 1.00 32.31 286 LEU A C 1
ATOM 2224 O O . LEU A 1 286 ? 2.880 10.063 14.818 1.00 31.07 286 LEU A O 1
ATOM 2229 N N . LEU A 1 287 ? 4.830 10.481 15.871 1.00 33.28 287 LEU A N 1
ATOM 2230 C CA . LEU A 1 287 ? 5.410 11.244 14.782 1.00 32.53 287 LEU A CA 1
ATOM 2231 C C . LEU A 1 287 ? 5.888 10.225 13.758 1.00 31.66 287 LEU A C 1
ATOM 2232 O O . LEU A 1 287 ? 6.594 9.283 14.079 1.00 38.30 287 LEU A O 1
ATOM 2237 N N . GLU A 1 288 ? 5.459 10.409 12.515 1.00 28.97 288 GLU A N 1
ATOM 2238 C CA . GLU A 1 288 ? 5.730 9.495 11.437 1.00 29.37 288 GLU A CA 1
ATOM 2239 C C . GLU A 1 288 ? 6.951 9.931 10.632 1.00 26.99 288 GLU A C 1
ATOM 2240 O O . GLU A 1 288 ? 7.037 11.091 10.237 1.00 25.08 288 GLU A O 1
ATOM 2246 N N . ASP A 1 289 ? 7.868 8.995 10.350 1.00 25.22 289 ASP A N 1
ATOM 2247 C CA . ASP A 1 289 ? 9.079 9.328 9.607 1.00 27.33 289 ASP A CA 1
ATOM 2248 C C . ASP A 1 289 ? 9.345 8.549 8.326 1.00 26.83 289 ASP A C 1
ATOM 2249 O O . ASP A 1 289 ? 10.475 8.559 7.826 1.00 28.33 289 ASP A O 1
ATOM 2254 N N . GLU A 1 290 ? 8.313 7.878 7.793 1.00 24.63 290 GLU A N 1
ATOM 2255 C CA . GLU A 1 290 ? 8.458 7.160 6.523 1.00 25.43 290 GLU A CA 1
ATOM 2256 C C . GLU A 1 290 ? 7.718 7.816 5.341 1.00 24.96 290 GLU A C 1
ATOM 2257 O O . GLU A 1 290 ? 7.313 7.137 4.402 1.00 27.03 290 GLU A O 1
ATOM 2263 N N . PHE A 1 291 ? 7.585 9.148 5.383 1.00 25.27 291 PHE A N 1
ATOM 2264 C CA . PHE A 1 291 ? 7.295 9.921 4.180 1.00 25.80 291 PHE A CA 1
ATOM 2265 C C . PHE A 1 291 ? 8.439 10.884 3.917 1.00 26.02 291 PHE A C 1
ATOM 2266 O O . PHE A 1 291 ? 8.761 11.708 4.760 1.00 25.85 291 PHE A O 1
ATOM 2274 N N . THR A 1 292 ? 9.039 10.795 2.731 1.00 26.78 292 THR A N 1
ATOM 2275 C CA . THR A 1 292 ? 10.009 11.807 2.285 1.00 24.85 292 THR A CA 1
ATOM 2276 C C . THR A 1 292 ? 9.318 13.097 1.839 1.00 25.85 292 THR A C 1
ATOM 2277 O O . THR A 1 292 ? 8.111 13.118 1.576 1.00 25.17 292 THR A O 1
ATOM 2281 N N . PRO A 1 293 ? 10.048 14.225 1.740 1.00 25.20 293 PRO A N 1
ATOM 2282 C CA . PRO A 1 293 ? 9.487 15.443 1.149 1.00 26.74 293 PRO A CA 1
ATOM 2283 C C . PRO A 1 293 ? 8.905 15.193 -0.254 1.00 27.43 293 PRO A C 1
ATOM 2284 O O . PRO A 1 293 ? 7.867 15.744 -0.568 1.00 30.05 293 PRO A O 1
ATOM 2288 N N . PHE A 1 294 ? 9.560 14.344 -1.048 1.00 29.24 294 PHE A N 1
ATOM 2289 C CA . PHE A 1 294 ? 9.076 13.987 -2.377 1.00 31.08 294 PHE A CA 1
ATOM 2290 C C . PHE A 1 294 ? 7.743 13.264 -2.321 1.00 29.80 294 PHE A C 1
ATOM 2291 O O . PHE A 1 294 ? 6.837 13.569 -3.109 1.00 31.90 294 PHE A O 1
ATOM 2299 N N . ASP A 1 295 ? 7.623 12.325 -1.385 1.00 29.10 295 ASP A N 1
ATOM 2300 C CA . ASP A 1 295 ? 6.389 11.556 -1.197 1.00 29.00 295 ASP A CA 1
ATOM 2301 C C . ASP A 1 295 ? 5.242 12.504 -0.902 1.00 30.30 295 ASP A C 1
ATOM 2302 O O . ASP A 1 295 ? 4.140 12.344 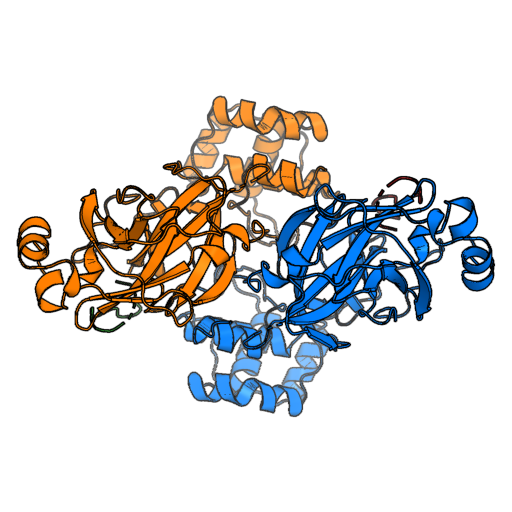-1.422 1.00 29.85 295 ASP A O 1
ATOM 2307 N N . VAL A 1 296 ? 5.502 13.477 -0.017 1.00 26.73 296 VAL A N 1
ATOM 2308 C CA . VAL A 1 296 ? 4.463 14.403 0.422 1.00 27.78 296 VAL A CA 1
ATOM 2309 C C . VAL A 1 296 ? 3.959 15.195 -0.792 1.00 28.01 296 VAL A C 1
ATOM 2310 O O . VAL A 1 296 ? 2.755 15.282 -1.009 1.00 26.60 296 VAL A O 1
ATOM 2314 N N . VAL A 1 297 ? 4.898 15.729 -1.584 1.00 29.84 297 VAL A N 1
ATOM 2315 C CA . VAL A 1 297 ? 4.569 16.564 -2.729 1.00 31.70 297 VAL A CA 1
ATOM 2316 C C . VAL A 1 297 ? 3.795 15.748 -3.780 1.00 31.58 297 VAL A C 1
ATOM 2317 O O . VAL A 1 297 ? 2.789 16.209 -4.337 1.00 29.13 297 VAL A O 1
ATOM 2321 N N . ARG A 1 298 ? 4.256 14.524 -4.027 1.00 30.04 298 ARG A N 1
ATOM 2322 C CA . ARG A 1 298 ? 3.608 13.599 -4.999 1.00 33.38 298 ARG A CA 1
ATOM 2323 C C . ARG A 1 298 ? 2.161 13.300 -4.580 1.00 30.94 298 ARG A C 1
ATOM 2324 O O . ARG A 1 298 ? 1.262 13.377 -5.455 1.00 32.28 298 ARG A O 1
ATOM 2332 N N . GLN A 1 299 ? 1.924 12.995 -3.302 1.00 29.70 299 GLN A N 1
ATOM 2333 C CA . GLN A 1 299 ? 0.596 12.610 -2.834 1.00 30.67 299 GLN A CA 1
ATOM 2334 C C . GLN A 1 299 ? -0.354 13.804 -2.736 1.00 35.55 299 GLN A C 1
ATOM 2335 O O . GLN A 1 299 ? -1.531 13.692 -3.064 1.00 34.62 299 GLN A O 1
ATOM 2341 N N . CYS A 1 300 ? 0.183 14.959 -2.324 1.00 33.36 300 CYS A N 1
ATOM 2342 C CA . CYS A 1 300 ? -0.575 16.194 -2.220 1.00 36.60 300 CYS A CA 1
ATOM 2343 C C . CYS A 1 300 ? -0.853 16.939 -3.564 1.00 37.12 300 CYS A C 1
ATOM 2344 O O . CYS A 1 300 ? -1.744 17.788 -3.611 1.00 37.67 300 CYS A O 1
ATOM 2347 N N . SER A 1 301 ? -0.116 16.582 -4.627 1.00 36.39 301 SER A N 1
ATOM 2348 C CA . SER A 1 301 ? -0.224 17.210 -5.960 1.00 45.78 301 SER A CA 1
ATOM 2349 C C . SER A 1 301 ? -0.806 16.309 -7.090 1.00 50.80 301 SER A C 1
ATOM 2350 O O . SER A 1 301 ? -1.131 16.802 -8.187 1.00 48.98 301 SER A O 1
ATOM 2353 N N . GLY A 1 302 ? -0.929 15.002 -6.822 1.00 47.71 302 GLY A N 1
ATOM 2354 C CA . GLY A 1 302 ? -1.606 14.062 -7.714 1.00 46.85 302 GLY A CA 1
ATOM 2355 C C . GLY A 1 302 ? -0.800 13.510 -8.878 1.00 46.80 302 GLY A C 1
ATOM 2356 O O . GLY A 1 302 ? -1.358 13.110 -9.896 1.00 47.00 302 GLY A O 1
ATOM 2357 N N . VAL A 1 303 ? 0.526 13.457 -8.713 1.00 47.01 303 VAL A N 1
ATOM 2358 C CA . VAL A 1 303 ? 1.434 12.920 -9.720 1.00 47.07 303 VAL A CA 1
ATOM 2359 C C . VAL A 1 303 ? 1.038 11.478 -10.102 1.00 47.36 303 VAL A C 1
ATOM 2360 O O . VAL A 1 303 ? 0.796 10.636 -9.217 1.00 42.71 303 VAL A O 1
ATOM 2364 N N . THR A 1 304 ? 0.998 11.215 -11.417 1.00 42.67 304 THR A N 1
ATOM 2365 C CA . THR A 1 304 ? 0.630 9.916 -11.998 1.00 45.46 304 THR A CA 1
ATOM 2366 C C . THR A 1 304 ? 1.782 9.258 -12.782 1.00 51.24 304 THR A C 1
ATOM 2367 O O . THR A 1 304 ? 2.832 9.875 -13.016 1.00 46.46 304 THR A O 1
ATOM 2371 N N . PHE A 1 305 ? 1.572 7.996 -13.181 1.00 57.90 305 PHE A N 1
ATOM 2372 C CA . PHE A 1 305 ? 2.582 7.197 -13.882 1.00 58.11 305 PHE A CA 1
ATOM 2373 C C . PHE A 1 305 ? 2.075 6.606 -15.199 1.00 61.20 305 PHE A C 1
ATOM 2374 O O . PHE A 1 305 ? 0.876 6.361 -15.358 1.00 56.26 305 PHE A O 1
ATOM 2382 N N . GLN A 1 306 ? 3.009 6.424 -16.144 1.00 62.48 306 GLN A N 1
ATOM 2383 C CA . GLN A 1 306 ? 2.773 5.772 -17.425 1.00 72.93 306 GLN A CA 1
ATOM 2384 C C . GLN A 1 306 ? 3.616 4.508 -17.478 1.00 63.14 306 GLN A C 1
ATOM 2385 O O . GLN A 1 306 ? 3.209 3.515 -18.077 1.00 64.73 306 GLN A O 1
ATOM 2391 N N . SER B 1 1 ? 8.311 -12.067 9.992 1.00 32.76 1 SER B N 1
ATOM 2392 C CA . SER B 1 1 ? 7.661 -11.121 10.943 1.00 33.13 1 SER B CA 1
ATOM 2393 C C . SER B 1 1 ? 7.446 -9.737 10.304 1.00 33.10 1 SER B C 1
ATOM 2394 O O . SER B 1 1 ? 7.817 -9.521 9.153 1.00 29.56 1 SER B O 1
ATOM 2397 N N . GLY B 1 2 ? 6.843 -8.832 11.083 1.00 31.82 2 GLY B N 1
ATOM 2398 C CA . GLY B 1 2 ? 6.534 -7.475 10.680 1.00 34.37 2 GLY B CA 1
ATOM 2399 C C . GLY B 1 2 ? 5.063 -7.439 10.402 1.00 33.66 2 GLY B C 1
ATOM 2400 O O . GLY B 1 2 ? 4.467 -8.477 10.087 1.00 34.06 2 GLY B O 1
ATOM 2401 N N . PHE B 1 3 ? 4.458 -6.254 10.519 1.00 31.35 3 PHE B N 1
ATOM 2402 C CA . PHE B 1 3 ? 3.053 -6.104 10.221 1.00 33.00 3 PHE B CA 1
ATOM 2403 C C . PHE B 1 3 ? 2.841 -4.734 9.652 1.00 33.21 3 PHE B C 1
ATOM 2404 O O . PHE B 1 3 ? 3.182 -3.735 10.286 1.00 33.70 3 PHE B O 1
ATOM 2412 N N . ARG B 1 4 ? 2.302 -4.698 8.436 1.00 31.60 4 ARG B N 1
ATOM 2413 C CA . ARG B 1 4 ? 2.177 -3.465 7.624 1.00 32.08 4 ARG B CA 1
ATOM 2414 C C . ARG B 1 4 ? 0.749 -3.365 7.092 1.00 29.91 4 ARG B C 1
ATOM 2415 O O . ARG B 1 4 ? 0.150 -4.427 6.797 1.00 25.37 4 ARG B O 1
ATOM 2423 N N . LYS B 1 5 ? 0.246 -2.135 6.929 1.00 29.64 5 LYS B N 1
ATOM 2424 C CA . LYS B 1 5 ? -0.984 -1.908 6.193 1.00 32.48 5 LYS B CA 1
ATOM 2425 C C . LYS B 1 5 ? -0.590 -2.273 4.767 1.00 29.43 5 LYS B C 1
ATOM 2426 O O . LYS B 1 5 ? 0.370 -1.737 4.217 1.00 35.66 5 LYS B O 1
ATOM 2432 N N . MET B 1 6 ? -1.253 -3.284 4.213 1.00 28.21 6 MET B N 1
ATOM 2433 C CA . MET B 1 6 ? -0.828 -3.928 2.982 1.00 27.72 6 MET B CA 1
ATOM 2434 C C . MET B 1 6 ? -1.969 -3.939 1.977 1.00 25.28 6 MET B C 1
ATOM 2435 O O . MET B 1 6 ? -3.087 -4.317 2.315 1.00 29.11 6 MET B O 1
ATOM 2440 N N . ALA B 1 7 ? -1.674 -3.535 0.739 1.00 25.38 7 ALA B N 1
ATOM 2441 C CA . ALA B 1 7 ? -2.656 -3.547 -0.331 1.00 24.68 7 ALA B CA 1
ATOM 2442 C C . ALA B 1 7 ? -2.443 -4.743 -1.224 1.00 24.08 7 ALA B C 1
ATOM 2443 O O . ALA B 1 7 ? -1.362 -5.325 -1.255 1.00 24.55 7 ALA B O 1
ATOM 2445 N N . PHE B 1 8 ? -3.499 -5.135 -1.944 1.00 24.30 8 PHE B N 1
ATOM 2446 C CA . PHE B 1 8 ? -3.368 -6.087 -3.032 1.00 26.02 8 PHE B CA 1
ATOM 2447 C C . PHE B 1 8 ? -2.515 -5.490 -4.151 1.00 27.73 8 PHE B C 1
ATOM 2448 O O . PHE B 1 8 ? -2.562 -4.282 -4.400 1.00 28.98 8 PHE B O 1
ATOM 2456 N N . PRO B 1 9 ? -1.729 -6.327 -4.864 1.00 27.21 9 PRO B N 1
ATOM 2457 C CA . PRO B 1 9 ? -1.031 -5.890 -6.071 1.00 27.85 9 PRO B CA 1
ATOM 2458 C C . PRO B 1 9 ? -2.076 -5.327 -7.047 1.00 26.66 9 PRO B C 1
ATOM 2459 O O . PRO B 1 9 ? -3.129 -5.931 -7.189 1.00 26.97 9 PRO B O 1
ATOM 2463 N N . SER B 1 10 ? -1.771 -4.177 -7.647 1.00 26.03 10 SER B N 1
ATOM 2464 C CA . SER B 1 10 ? -2.769 -3.372 -8.348 1.00 25.24 10 SER B CA 1
ATOM 2465 C C . SER B 1 10 ? -2.747 -3.572 -9.848 1.00 25.75 10 SER B C 1
ATOM 2466 O O . SER B 1 10 ? -3.596 -3.002 -10.538 1.00 27.61 10 SER B O 1
ATOM 2469 N N . GLY B 1 11 ? -1.791 -4.364 -10.361 1.00 26.69 11 GLY B N 1
ATOM 2470 C CA . GLY B 1 11 ? -1.642 -4.580 -11.805 1.00 29.62 11 GLY B CA 1
ATOM 2471 C C . GLY B 1 11 ? -2.933 -4.919 -12.563 1.00 31.70 11 GLY B C 1
ATOM 2472 O O . GLY B 1 11 ? -3.235 -4.336 -13.612 1.00 29.09 11 GLY B O 1
ATOM 2473 N N . LYS B 1 12 ? -3.708 -5.865 -12.033 1.00 29.29 12 LYS B N 1
ATOM 2474 C CA . LYS B 1 12 ? -4.937 -6.283 -12.702 1.00 31.85 12 LYS B CA 1
ATOM 2475 C C . LYS B 1 12 ? -5.926 -5.125 -12.889 1.00 31.85 12 LYS B C 1
ATOM 2476 O O . LYS B 1 12 ? -6.665 -5.096 -13.893 1.00 29.47 12 LYS B O 1
ATOM 2482 N N . VAL B 1 13 ? -5.914 -4.165 -11.955 1.00 26.36 13 VAL B N 1
ATOM 2483 C CA . VAL B 1 13 ? -6.776 -2.992 -12.014 1.00 27.82 13 VAL B CA 1
ATOM 2484 C C . VAL B 1 13 ? -6.196 -1.890 -12.888 1.00 27.69 13 VAL B C 1
ATOM 2485 O O . VAL B 1 13 ? -6.934 -1.232 -13.643 1.00 27.40 13 VAL B O 1
ATOM 2489 N N . GLU B 1 14 ? -4.871 -1.716 -12.817 1.00 27.16 14 GLU B N 1
ATOM 2490 C CA . GLU B 1 14 ? -4.190 -0.726 -13.652 1.00 27.64 14 GLU B CA 1
ATOM 2491 C C . GLU B 1 14 ? -4.524 -0.934 -15.127 1.00 27.56 14 GLU B C 1
ATOM 2492 O O . GLU B 1 14 ? -4.725 0.016 -15.857 1.00 27.87 14 GLU B O 1
ATOM 2498 N N . GLY B 1 15 ? -4.571 -2.197 -15.564 1.00 26.62 15 GLY B N 1
ATOM 2499 C CA . GLY B 1 15 ? -4.873 -2.510 -16.956 1.00 28.10 15 GLY B CA 1
ATOM 2500 C C . GLY B 1 15 ? -6.301 -2.176 -17.417 1.00 27.63 15 GLY B C 1
ATOM 2501 O O . GLY B 1 15 ? -6.611 -2.321 -18.583 1.00 28.33 15 GLY B O 1
ATOM 2502 N N . CYS B 1 16 ? -7.143 -1.710 -16.488 1.00 27.77 16 CYS B N 1
ATOM 2503 C CA . CYS B 1 16 ? -8.559 -1.382 -16.726 1.00 26.45 16 CYS B CA 1
ATOM 2504 C C . CYS B 1 16 ? -8.906 0.100 -16.669 1.00 27.30 16 CYS B C 1
ATOM 2505 O O . CYS B 1 16 ? -10.039 0.498 -17.003 1.00 27.90 16 CYS B O 1
ATOM 2508 N N . MET B 1 17 ? -7.931 0.933 -16.290 1.00 28.44 17 MET B N 1
ATOM 2509 C CA . MET B 1 17 ? -8.199 2.340 -16.047 1.00 27.88 17 MET B CA 1
ATOM 2510 C C . MET B 1 17 ? -8.176 3.135 -17.352 1.00 28.15 17 MET B C 1
ATOM 2511 O O . MET B 1 17 ? -7.257 3.029 -18.167 1.00 28.99 17 MET B O 1
ATOM 2516 N N . VAL B 1 18 ? -9.222 3.929 -17.541 1.00 27.57 18 VAL B N 1
ATOM 2517 C CA . VAL B 1 18 ? -9.344 4.819 -18.705 1.00 29.73 18 VAL B CA 1
ATOM 2518 C C . VAL B 1 18 ? -9.785 6.197 -18.253 1.00 29.71 18 VAL B C 1
ATOM 2519 O O . VAL B 1 18 ? -10.161 6.380 -17.106 1.00 27.77 18 VAL B O 1
ATOM 2523 N N . GLN B 1 19 ? -9.721 7.162 -19.177 1.00 31.87 19 GLN B N 1
ATOM 2524 C CA . GLN B 1 19 ? -10.168 8.514 -18.942 1.00 34.49 19 GLN B CA 1
ATOM 2525 C C . GLN B 1 19 ? -11.470 8.717 -19.701 1.00 32.84 19 GLN B C 1
ATOM 2526 O O . GLN B 1 19 ? -11.585 8.327 -20.850 1.00 35.57 19 GLN B O 1
ATOM 2532 N N . VAL B 1 20 ? -12.464 9.297 -19.025 1.00 31.54 20 VAL B N 1
ATOM 2533 C CA . VAL B 1 20 ? -13.764 9.562 -19.606 1.00 33.31 20 VAL B CA 1
ATOM 2534 C C . VAL B 1 20 ? -14.013 11.061 -19.526 1.00 32.58 20 VAL B C 1
ATOM 2535 O O . VAL B 1 20 ? -13.842 11.661 -18.469 1.00 28.85 20 VAL B O 1
ATOM 2539 N N . THR B 1 21 ? -14.411 11.641 -20.668 1.00 33.97 21 THR B N 1
ATOM 2540 C CA . THR B 1 21 ? -14.721 13.052 -20.803 1.00 38.11 21 THR B CA 1
ATOM 2541 C C . THR B 1 21 ? -16.110 13.238 -21.418 1.00 38.52 21 THR B C 1
ATOM 2542 O O . THR B 1 21 ? -16.441 12.617 -22.424 1.00 37.96 21 THR B O 1
ATOM 2546 N N . CYS B 1 22 ? -16.928 14.080 -20.780 1.00 39.07 22 CYS B N 1
ATOM 2547 C CA . CYS B 1 22 ? -18.156 14.591 -21.346 1.00 42.40 22 CYS B CA 1
ATOM 2548 C C . CYS B 1 22 ? -18.153 16.111 -21.159 1.00 43.38 22 CYS B C 1
ATOM 2549 O O . CYS B 1 22 ? -18.053 16.608 -20.042 1.00 43.42 22 CYS B O 1
ATOM 2552 N N . GLY B 1 23 ? -18.238 16.845 -22.271 1.00 45.82 23 GLY B N 1
ATOM 2553 C CA . GLY B 1 23 ? -18.169 18.295 -22.258 1.00 45.78 23 GLY B CA 1
ATOM 2554 C C . GLY B 1 23 ? -16.886 18.782 -21.618 1.00 47.37 23 GLY B C 1
ATOM 2555 O O . GLY B 1 23 ? -15.784 18.529 -22.119 1.00 49.42 23 GLY B O 1
ATOM 2556 N N . THR B 1 24 ? -17.028 19.447 -20.471 1.00 46.57 24 THR B N 1
ATOM 2557 C CA . THR B 1 24 ? -15.899 20.023 -19.750 1.00 49.67 24 THR B CA 1
ATOM 2558 C C . THR B 1 24 ? -15.455 19.171 -18.543 1.00 44.83 24 THR B C 1
ATOM 2559 O O . THR B 1 24 ? -14.507 19.519 -17.850 1.00 45.81 24 THR B O 1
ATOM 2563 N N . THR B 1 25 ? -16.137 18.044 -18.326 1.00 42.19 25 THR B N 1
ATOM 2564 C CA . THR B 1 25 ? -15.912 17.196 -17.163 1.00 40.14 25 THR B CA 1
ATOM 2565 C C . THR B 1 25 ? -15.133 15.950 -17.585 1.00 38.41 25 THR B C 1
ATOM 2566 O O . THR B 1 25 ? -15.570 15.204 -18.478 1.00 35.95 25 THR B O 1
ATOM 2570 N N . THR B 1 26 ? -13.993 15.732 -16.922 1.00 37.59 26 THR B N 1
ATOM 2571 C CA . THR B 1 26 ? -13.129 14.577 -17.125 1.00 37.19 26 THR B CA 1
ATOM 2572 C C . THR B 1 26 ? -12.884 13.857 -15.798 1.00 34.53 26 THR B C 1
ATOM 2573 O O . THR B 1 26 ? -12.657 14.479 -14.776 1.00 34.52 26 THR B O 1
ATOM 2577 N N . LEU B 1 27 ? -12.971 12.524 -15.823 1.00 34.81 27 LEU B N 1
ATOM 2578 C CA . LEU B 1 27 ? -12.711 11.694 -14.648 1.00 30.18 27 LEU B CA 1
ATOM 2579 C C . LEU B 1 27 ? -12.245 10.336 -15.118 1.00 29.43 27 LEU B C 1
ATOM 2580 O O . LEU B 1 27 ? -11.958 10.169 -16.305 1.00 29.22 27 LEU B O 1
ATOM 2585 N N . ASN B 1 28 ? -12.090 9.388 -14.183 1.00 30.43 28 ASN B N 1
ATOM 2586 C CA . ASN B 1 28 ? -11.625 8.050 -14.505 1.00 28.35 28 ASN B CA 1
ATOM 2587 C C . ASN B 1 28 ? -12.768 7.072 -14.752 1.00 27.39 28 ASN B C 1
ATOM 2588 O O . ASN B 1 28 ? -13.846 7.180 -14.178 1.00 25.90 28 ASN B O 1
ATOM 2593 N N . GLY B 1 29 ? -12.513 6.101 -15.627 1.00 27.33 29 GLY B N 1
ATOM 2594 C CA . GLY B 1 29 ? -13.439 5.014 -15.852 1.00 26.68 29 GLY B CA 1
ATOM 2595 C C . GLY B 1 29 ? -12.734 3.678 -15.713 1.00 24.56 29 GLY B C 1
ATOM 2596 O O . GLY B 1 29 ? -11.501 3.611 -15.770 1.00 22.27 29 GLY B O 1
ATOM 2597 N N . LEU B 1 30 ? -13.538 2.622 -15.565 1.00 25.95 30 LEU B N 1
ATOM 2598 C CA . LEU B 1 30 ? -13.069 1.255 -15.428 1.00 24.86 30 LEU B CA 1
ATOM 2599 C C . LEU B 1 30 ? -13.575 0.477 -16.614 1.00 24.91 30 LEU B C 1
ATOM 2600 O O . LEU B 1 30 ? -14.780 0.373 -16.808 1.00 25.41 30 LEU B O 1
ATOM 2605 N N . TRP B 1 31 ? -12.637 -0.069 -17.393 1.00 24.62 31 TRP B N 1
ATOM 2606 C CA . TRP B 1 31 ? -12.877 -0.723 -18.672 1.00 26.45 31 TRP B CA 1
ATOM 2607 C C . TRP B 1 31 ? -12.730 -2.234 -18.490 1.00 28.42 31 TRP B C 1
ATOM 2608 O O . TRP B 1 31 ? -11.610 -2.760 -18.299 1.00 29.92 31 TRP B O 1
ATOM 2619 N N . LEU B 1 32 ? -13.877 -2.921 -18.479 1.00 28.49 32 LEU B N 1
ATOM 2620 C CA . LEU B 1 32 ? -13.948 -4.366 -18.309 1.00 29.70 32 LEU B CA 1
ATOM 2621 C C . LEU B 1 32 ? -14.761 -4.928 -19.473 1.00 31.63 32 LEU B C 1
ATOM 2622 O O . LEU B 1 32 ? -15.908 -4.518 -19.693 1.00 30.75 32 LEU B O 1
ATOM 2627 N N . ASP B 1 33 ? -14.154 -5.859 -20.214 1.00 31.29 33 ASP B N 1
ATOM 2628 C CA . ASP B 1 33 ? -14.708 -6.366 -21.453 1.00 36.16 33 ASP B CA 1
ATOM 2629 C C . ASP B 1 33 ? -15.015 -5.146 -22.346 1.00 34.42 33 ASP B C 1
ATOM 2630 O O . ASP B 1 33 ? -14.164 -4.278 -22.513 1.00 32.63 33 ASP B O 1
ATOM 2635 N N . ASP B 1 34 ? -16.223 -5.075 -22.909 1.00 35.94 34 ASP B N 1
ATOM 2636 C CA . ASP B 1 34 ? -16.578 -3.983 -23.805 1.00 33.69 34 ASP B CA 1
ATOM 2637 C C . ASP B 1 34 ? -17.391 -2.879 -23.123 1.00 31.93 34 ASP B C 1
ATOM 2638 O O . ASP B 1 34 ? -18.121 -2.128 -23.799 1.00 32.87 34 ASP B O 1
ATOM 2643 N N . VAL B 1 35 ? -17.265 -2.760 -21.798 1.00 29.81 35 VAL B N 1
ATOM 2644 C CA . VAL B 1 35 ? -17.954 -1.720 -21.034 1.00 29.94 35 VAL B CA 1
ATOM 2645 C C . VAL B 1 35 ? -17.000 -0.883 -20.193 1.00 31.55 35 VAL B C 1
ATOM 2646 O O . VAL B 1 35 ? -16.075 -1.417 -19.566 1.00 27.89 35 VAL B O 1
ATOM 2650 N N . VAL B 1 36 ? -17.263 0.426 -20.164 1.00 30.10 36 VAL B N 1
ATOM 2651 C CA . VAL B 1 36 ? -16.552 1.378 -19.326 1.00 29.59 36 VAL B CA 1
ATOM 2652 C C . VAL B 1 36 ? -17.514 1.937 -18.293 1.00 27.98 36 VAL B C 1
ATOM 2653 O O . VAL B 1 36 ? -18.580 2.448 -18.623 1.00 27.40 36 VAL B O 1
ATOM 2657 N N . TYR B 1 37 ? -17.119 1.840 -17.023 1.00 26.00 37 TYR B N 1
ATOM 2658 C CA . TYR B 1 37 ? -17.932 2.214 -15.837 1.00 25.70 37 TYR B CA 1
ATOM 2659 C C . TYR B 1 37 ? -17.359 3.498 -15.245 1.00 25.14 37 TYR B C 1
ATOM 2660 O O . TYR B 1 37 ? -16.136 3.564 -15.058 1.00 27.94 37 TYR B O 1
ATOM 2669 N N . CYS B 1 38 ? -18.215 4.472 -14.937 1.00 25.44 38 CYS B N 1
ATOM 2670 C CA . CYS B 1 38 ? -17.752 5.711 -14.358 1.00 26.19 38 CYS B CA 1
ATOM 2671 C C . CYS B 1 38 ? -18.884 6.412 -13.625 1.00 24.06 38 CYS B C 1
ATOM 2672 O O . CYS B 1 38 ? -20.040 6.058 -13.793 1.00 24.63 38 CYS B O 1
ATOM 2675 N N . PRO B 1 39 ? -18.578 7.393 -12.747 1.00 24.64 39 PRO B N 1
ATOM 2676 C CA . PRO B 1 39 ? -19.622 8.112 -12.031 1.00 24.22 39 PRO B CA 1
ATOM 2677 C C . PRO B 1 39 ? -20.506 8.853 -13.036 1.00 25.85 39 PRO B C 1
ATOM 2678 O O . PRO B 1 39 ? -19.970 9.492 -13.933 1.00 26.45 39 PRO B O 1
ATOM 2682 N N . ARG B 1 40 ? -21.815 8.772 -12.841 1.00 24.78 40 ARG B N 1
ATOM 2683 C CA . ARG B 1 40 ? -22.789 9.383 -13.781 1.00 26.01 40 ARG B CA 1
ATOM 2684 C C . ARG B 1 40 ? -22.632 10.914 -13.775 1.00 27.62 40 ARG B C 1
ATOM 2685 O O . ARG B 1 40 ? -22.977 11.534 -14.816 1.00 27.98 40 ARG B O 1
ATOM 2693 N N . HIS B 1 41 ? -22.132 11.531 -12.694 1.00 26.65 41 HIS B N 1
ATOM 2694 C CA . HIS B 1 41 ? -21.947 13.001 -12.718 1.00 28.22 41 HIS B CA 1
ATOM 2695 C C . HIS B 1 41 ? -20.945 13.515 -13.760 1.00 30.05 41 HIS B C 1
ATOM 2696 O O . HIS B 1 41 ? -20.813 14.742 -13.950 1.00 31.47 41 HIS B O 1
ATOM 2703 N N . VAL B 1 42 ? -20.314 12.596 -14.502 1.00 28.12 42 VAL B N 1
ATOM 2704 C CA . VAL B 1 42 ? -19.501 12.981 -15.657 1.00 30.30 42 VAL B CA 1
ATOM 2705 C C . VAL B 1 42 ? -20.296 13.819 -16.665 1.00 30.27 42 VAL B C 1
ATOM 2706 O O . VAL B 1 42 ? -19.724 14.675 -17.335 1.00 34.50 42 VAL B O 1
ATOM 2710 N N . ILE B 1 43 ? -21.607 13.571 -16.742 1.00 30.75 43 ILE B N 1
ATOM 2711 C CA . ILE B 1 43 ? -22.480 14.257 -17.706 1.00 31.86 43 ILE B CA 1
ATOM 2712 C C . ILE B 1 43 ? -22.915 15.636 -17.233 1.00 31.36 43 ILE B C 1
ATOM 2713 O O . ILE B 1 43 ? -23.563 16.330 -17.969 1.00 30.37 43 ILE B O 1
ATOM 2718 N N . CYS B 1 44 ? -22.547 16.035 -16.008 1.00 31.30 44 CYS B N 1
ATOM 2719 C CA . CYS B 1 44 ? -23.043 17.280 -15.435 1.00 36.27 44 CYS B CA 1
ATOM 2720 C C . CYS B 1 44 ? -22.101 18.472 -15.552 1.00 38.43 44 CYS B C 1
ATOM 2721 O O . CYS B 1 44 ? -20.887 18.320 -15.482 1.00 38.79 44 CYS B O 1
ATOM 2724 N N . THR B 1 45 ? -22.693 19.662 -15.713 1.00 43.08 45 THR B N 1
ATOM 2725 C CA . THR B 1 45 ? -22.037 20.926 -15.435 1.00 40.84 45 THR B CA 1
ATOM 2726 C C . THR B 1 45 ? -22.339 21.281 -13.983 1.00 44.58 45 THR B C 1
ATOM 2727 O O . THR B 1 45 ? -23.173 20.627 -13.333 1.00 40.39 45 THR B O 1
ATOM 2731 N N . SER B 1 46 ? -21.672 22.323 -13.472 1.00 50.16 46 SER B N 1
ATOM 2732 C CA . SER B 1 46 ? -21.893 22.762 -12.094 1.00 50.60 46 SER B CA 1
ATOM 2733 C C . SER B 1 46 ? -23.355 23.187 -11.872 1.00 50.70 46 SER B C 1
ATOM 2734 O O . SER B 1 46 ? -23.924 22.887 -10.834 1.00 57.05 46 SER B O 1
ATOM 2737 N N . GLU B 1 47 ? -23.958 23.846 -12.870 1.00 48.75 47 GLU B N 1
ATOM 2738 C CA . GLU B 1 47 ? -25.373 24.226 -12.816 1.00 55.07 47 GLU B CA 1
ATOM 2739 C C . GLU B 1 47 ? -26.245 22.980 -12.557 1.00 48.11 47 GLU B C 1
ATOM 2740 O O . GLU B 1 47 ? -27.063 22.965 -11.634 1.00 55.84 47 GLU B O 1
ATOM 2746 N N . ASP B 1 48 ? -26.002 21.919 -13.336 1.00 43.61 48 ASP B N 1
ATOM 2747 C CA . ASP B 1 48 ? -26.775 20.681 -13.279 1.00 42.44 48 ASP B CA 1
ATOM 2748 C C . ASP B 1 48 ? -26.745 20.022 -11.899 1.00 44.09 48 ASP B C 1
ATOM 2749 O O . ASP B 1 48 ? -27.751 19.429 -11.468 1.00 44.11 48 ASP B O 1
ATOM 2754 N N . MET B 1 49 ? -25.599 20.133 -11.216 1.00 41.37 49 MET B N 1
ATOM 2755 C CA . MET B 1 49 ? -25.362 19.459 -9.932 1.00 41.56 49 MET B CA 1
ATOM 2756 C C . MET B 1 49 ? -26.230 19.967 -8.775 1.00 43.05 49 MET B C 1
ATOM 2757 O O . MET B 1 49 ? -26.418 19.264 -7.779 1.00 38.91 49 MET B O 1
ATOM 2762 N N . LEU B 1 50 ? -26.755 21.186 -8.903 1.00 42.24 50 LEU B N 1
ATOM 2763 C CA . LEU B 1 50 ? -27.583 21.762 -7.856 1.00 48.97 50 LEU B CA 1
ATOM 2764 C C . LEU B 1 50 ? -28.842 20.929 -7.614 1.00 44.63 50 LEU B C 1
ATOM 2765 O O . LEU B 1 50 ? -29.194 20.640 -6.467 1.00 45.93 50 LEU B O 1
ATOM 2770 N N . ASN B 1 51 ? -29.509 20.547 -8.705 1.00 41.64 51 ASN B N 1
ATOM 2771 C CA . ASN B 1 51 ? -30.674 19.697 -8.619 1.00 46.12 51 ASN B CA 1
ATOM 2772 C C . ASN B 1 51 ? -30.846 18.857 -9.876 1.00 41.18 51 ASN B C 1
ATOM 2773 O O . ASN B 1 51 ? -31.787 19.044 -10.637 1.00 37.78 51 ASN B O 1
ATOM 2778 N N . PRO B 1 52 ? -29.937 17.886 -10.106 1.00 36.17 52 PRO B N 1
ATOM 2779 C CA . PRO B 1 52 ? -29.893 17.152 -11.361 1.00 35.41 52 PRO B CA 1
ATOM 2780 C C . PRO B 1 52 ? -31.042 16.140 -11.431 1.00 37.45 52 PRO B C 1
ATOM 2781 O O . PRO B 1 52 ? -31.256 15.424 -10.465 1.00 37.53 52 PRO B O 1
ATOM 2785 N N . ASN B 1 53 ? -31.733 16.093 -12.561 1.00 35.81 53 ASN B N 1
ATOM 2786 C CA . ASN B 1 53 ? -32.492 14.921 -12.933 1.00 35.36 53 ASN B CA 1
ATOM 2787 C C . ASN B 1 53 ? -31.651 14.230 -13.989 1.00 34.11 53 ASN B C 1
ATOM 2788 O O . ASN B 1 53 ? -31.593 14.659 -15.143 1.00 32.81 53 ASN B O 1
ATOM 2793 N N . TYR B 1 54 ? -30.964 13.166 -13.579 1.00 32.21 54 TYR B N 1
ATOM 2794 C CA . TYR B 1 54 ? -29.967 12.457 -14.422 1.00 31.11 54 TYR B CA 1
ATOM 2795 C C . TYR B 1 54 ? -30.649 11.762 -15.608 1.00 31.40 54 TYR B C 1
ATOM 2796 O O . TYR B 1 54 ? -30.013 11.662 -16.669 1.00 30.06 54 TYR B O 1
ATOM 2805 N N . GLU B 1 55 ? -31.891 11.305 -15.438 1.00 33.82 55 GLU B N 1
ATOM 2806 C CA . GLU B 1 55 ? -32.629 10.688 -16.541 1.00 35.31 55 GLU B CA 1
ATOM 2807 C C . GLU B 1 55 ? -32.818 11.729 -17.634 1.00 34.98 55 GLU B C 1
ATOM 2808 O O . GLU B 1 55 ? -32.542 11.469 -18.807 1.00 33.99 55 GLU B O 1
ATOM 2814 N N . ASP B 1 56 ? -33.260 12.920 -17.219 1.00 34.46 56 ASP B N 1
ATOM 2815 C CA . ASP B 1 56 ? -33.484 14.052 -18.121 1.00 38.64 56 ASP B CA 1
ATOM 2816 C C . ASP B 1 56 ? -32.153 14.511 -18.755 1.00 36.70 56 ASP B C 1
ATOM 2817 O O . ASP B 1 56 ? -32.064 14.717 -19.958 1.00 37.83 56 ASP B O 1
ATOM 2822 N N . LEU B 1 57 ? -31.100 14.615 -17.938 1.00 34.01 57 LEU B N 1
ATOM 2823 C CA . LEU B 1 57 ? -29.798 15.043 -18.438 1.00 33.97 57 LEU B CA 1
ATOM 2824 C C . LEU B 1 57 ? -29.163 14.062 -19.416 1.00 31.73 57 LEU B C 1
ATOM 2825 O O . LEU B 1 57 ? -28.563 14.467 -20.398 1.00 34.65 57 LEU B O 1
ATOM 2830 N N . LEU B 1 58 ? -29.310 12.765 -19.146 1.00 31.40 58 LEU B N 1
ATOM 2831 C CA . LEU B 1 58 ? -28.696 11.726 -19.962 1.00 31.54 58 LEU B CA 1
ATOM 2832 C C . LEU B 1 58 ? -29.395 11.557 -21.312 1.00 32.05 58 LEU B C 1
ATOM 2833 O O . LEU B 1 58 ? -28.747 11.244 -22.309 1.00 31.38 58 LEU B O 1
ATOM 2838 N N . ILE B 1 59 ? -30.722 11.726 -21.316 1.00 32.05 59 ILE B N 1
ATOM 2839 C CA . ILE B 1 59 ? -31.516 11.612 -22.551 1.00 34.71 59 ILE B CA 1
ATOM 2840 C C . ILE B 1 59 ? -31.076 12.672 -23.569 1.00 34.24 59 ILE B C 1
ATOM 2841 O O . ILE B 1 59 ? -31.195 12.474 -24.788 1.00 34.60 59 ILE B O 1
ATOM 2846 N N . ARG B 1 60 ? -30.501 13.769 -23.056 1.00 32.64 60 ARG B N 1
ATOM 2847 C CA . ARG B 1 60 ? -29.983 14.910 -23.860 1.00 35.15 60 ARG B CA 1
ATOM 2848 C C . ARG B 1 60 ? -28.587 14.595 -24.409 1.00 35.48 60 ARG B C 1
ATOM 2849 O O . ARG B 1 60 ? -28.059 15.422 -25.138 1.00 36.01 60 ARG B O 1
ATOM 2857 N N . LYS B 1 61 ? -28.012 13.438 -24.087 1.00 36.91 61 LYS B N 1
ATOM 2858 C CA . LYS B 1 61 ? -26.677 13.086 -24.562 1.00 38.59 61 LYS B CA 1
ATOM 2859 C C . LYS B 1 61 ? -26.754 12.038 -25.670 1.00 38.14 61 LYS B C 1
ATOM 2860 O O . LYS B 1 61 ? -27.670 11.211 -25.681 1.00 38.58 61 LYS B O 1
ATOM 2866 N N . SER B 1 62 ? -25.773 12.073 -26.581 1.00 38.75 62 SER B N 1
ATOM 2867 C CA . SER B 1 62 ? -25.531 11.000 -27.543 1.00 42.21 62 SER B CA 1
ATOM 2868 C C . SER B 1 62 ? -24.232 10.246 -27.227 1.00 42.37 62 SER B C 1
ATOM 2869 O O . SER B 1 62 ? -23.411 10.729 -26.446 1.00 45.07 62 SER B O 1
ATOM 2872 N N . ASN B 1 63 ? -24.041 9.087 -27.876 1.00 42.22 63 ASN B N 1
ATOM 2873 C CA . ASN B 1 63 ? -22.804 8.307 -27.741 1.00 46.94 63 ASN B CA 1
ATOM 2874 C C . ASN B 1 63 ? -21.572 9.168 -28.000 1.00 48.11 63 ASN B C 1
ATOM 2875 O O . ASN B 1 63 ? -20.588 9.096 -27.257 1.00 46.65 63 ASN B O 1
ATOM 2880 N N . HIS B 1 64 ? -21.647 10.022 -29.025 1.00 42.09 64 HIS B N 1
ATOM 2881 C CA . HIS B 1 64 ? -20.512 10.840 -29.442 1.00 45.83 64 HIS B CA 1
ATOM 2882 C C . HIS B 1 64 ? -20.176 11.996 -28.497 1.00 45.51 64 HIS B C 1
ATOM 2883 O O . HIS B 1 64 ? -19.131 12.624 -28.650 1.00 49.24 64 HIS B O 1
ATOM 2890 N N . ASN B 1 65 ? -21.032 12.258 -27.498 1.00 43.42 65 ASN B N 1
ATOM 2891 C CA . ASN B 1 65 ? -20.703 13.246 -26.451 1.00 40.85 65 ASN B CA 1
ATOM 2892 C C . ASN B 1 65 ? -19.662 12.738 -25.441 1.00 41.92 65 ASN B C 1
ATOM 2893 O O . ASN B 1 65 ? -19.116 13.519 -24.638 1.00 42.49 65 ASN B O 1
ATOM 2898 N N . PHE B 1 66 ? -19.417 11.422 -25.450 1.00 42.32 66 PHE B N 1
ATOM 2899 C CA . PHE B 1 66 ? -18.458 10.811 -24.522 1.00 42.19 66 PHE B CA 1
ATOM 2900 C C . PHE B 1 66 ? -17.150 10.478 -25.215 1.00 46.26 66 PHE B C 1
ATOM 2901 O O . PHE B 1 66 ? -17.138 9.737 -26.199 1.00 46.98 66 PHE B O 1
ATOM 2909 N N . LEU B 1 67 ? -16.056 11.052 -24.701 1.00 42.98 67 LEU B N 1
ATOM 2910 C CA . LEU B 1 67 ? -14.722 10.757 -25.170 1.00 43.71 67 LEU B CA 1
ATOM 2911 C C . LEU B 1 67 ? -14.050 9.834 -24.146 1.00 40.35 67 LEU B C 1
ATOM 2912 O O . LEU B 1 67 ? -13.837 10.218 -23.004 1.00 38.31 67 LEU B O 1
ATOM 2917 N N . VAL B 1 68 ? -13.762 8.601 -24.564 1.00 38.40 68 VAL B N 1
ATOM 2918 C CA . VAL B 1 68 ? -13.037 7.632 -23.747 1.00 40.93 68 VAL B CA 1
ATOM 2919 C C . VAL B 1 68 ? -11.643 7.415 -24.319 1.00 40.47 68 VAL B C 1
ATOM 2920 O O . VAL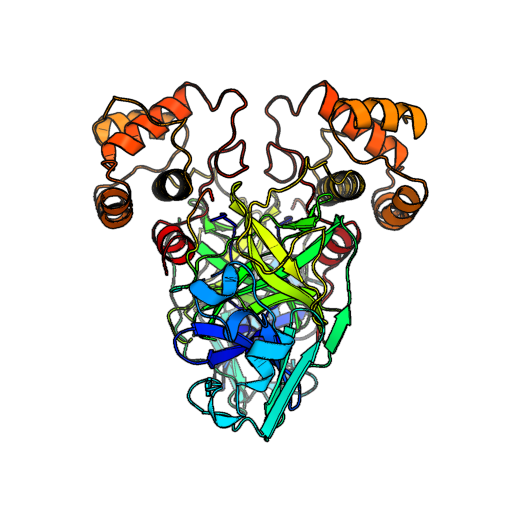 B 1 68 ? -11.487 7.110 -25.499 1.00 40.86 68 VAL B O 1
ATOM 2924 N N . GLN B 1 69 ? -10.631 7.562 -23.457 1.00 40.24 69 GLN B N 1
ATOM 2925 C CA . GLN B 1 69 ? -9.248 7.392 -23.839 1.00 41.91 69 GLN B CA 1
ATOM 2926 C C . GLN B 1 69 ? -8.592 6.318 -22.978 1.00 39.66 69 GLN B C 1
ATOM 2927 O O . GLN B 1 69 ? -8.575 6.421 -21.760 1.00 37.50 69 GLN B O 1
ATOM 2933 N N . ALA B 1 70 ? -8.057 5.284 -23.633 1.00 41.58 70 ALA B N 1
ATOM 2934 C CA . ALA B 1 70 ? -7.209 4.268 -22.993 1.00 40.58 70 ALA B CA 1
ATOM 2935 C C . ALA B 1 70 ? -5.802 4.453 -23.525 1.00 42.60 70 ALA B C 1
ATOM 2936 O O . ALA B 1 70 ? -5.571 4.370 -24.737 1.00 48.64 70 ALA B O 1
ATOM 2938 N N . GLY B 1 71 ? -4.861 4.731 -22.616 1.00 45.79 71 GLY B N 1
ATOM 2939 C CA . GLY B 1 71 ? -3.524 5.150 -22.987 1.00 51.28 71 GLY B CA 1
ATOM 2940 C C . GLY B 1 71 ? -3.671 6.376 -23.851 1.00 59.81 71 GLY B C 1
ATOM 2941 O O . GLY B 1 71 ? -4.221 7.389 -23.411 1.00 70.52 71 GLY B O 1
ATOM 2942 N N . ASN B 1 72 ? -3.232 6.266 -25.107 1.00 69.20 72 ASN B N 1
ATOM 2943 C CA . ASN B 1 72 ? -3.413 7.334 -26.090 1.00 70.35 72 ASN B CA 1
ATOM 2944 C C . ASN B 1 72 ? -4.269 6.879 -27.263 1.00 70.49 72 ASN B C 1
ATOM 2945 O O . ASN B 1 72 ? -4.075 7.320 -28.401 1.00 71.83 72 ASN B O 1
ATOM 2950 N N . VAL B 1 73 ? -5.245 6.015 -26.965 1.00 62.51 73 VAL B N 1
ATOM 2951 C CA . VAL B 1 73 ? -6.154 5.468 -27.960 1.00 61.13 73 VAL B CA 1
ATOM 2952 C C . VAL B 1 73 ? -7.586 5.790 -27.569 1.00 56.51 73 VAL B C 1
ATOM 2953 O O . VAL B 1 73 ? -7.994 5.557 -26.441 1.00 50.39 73 VAL B O 1
ATOM 2957 N N . GLN B 1 74 ? -8.338 6.328 -28.528 1.00 53.93 74 GLN B N 1
ATOM 2958 C CA . GLN B 1 74 ? -9.731 6.650 -28.349 1.00 55.79 74 GLN B CA 1
ATOM 2959 C C . GLN B 1 74 ? -10.580 5.423 -28.621 1.00 56.08 74 GLN B C 1
ATOM 2960 O O . GLN B 1 74 ? -10.530 4.848 -29.709 1.00 60.92 74 GLN B O 1
ATOM 2966 N N . LEU B 1 75 ? -11.375 5.032 -27.621 1.00 50.12 75 LEU B N 1
ATOM 2967 C CA . LEU B 1 75 ? -12.337 3.960 -27.761 1.00 51.09 75 LEU B CA 1
ATOM 2968 C C . LEU B 1 75 ? -13.632 4.568 -28.255 1.00 47.39 75 LEU B C 1
ATOM 2969 O O . LEU B 1 75 ? -14.053 5.609 -27.771 1.00 49.56 75 LEU B O 1
ATOM 2974 N N . ARG B 1 76 ? -14.278 3.889 -29.202 1.00 46.37 76 ARG B N 1
ATOM 2975 C CA . ARG B 1 76 ? -15.570 4.329 -29.793 1.00 49.38 76 ARG B CA 1
ATOM 2976 C C . ARG B 1 76 ? -16.728 3.887 -28.889 1.00 45.40 76 ARG B C 1
ATOM 2977 O O . ARG B 1 76 ? -16.889 2.660 -28.699 1.00 46.12 76 ARG B O 1
ATOM 2985 N N . VAL B 1 77 ? -17.495 4.848 -28.362 1.00 42.74 77 VAL B N 1
ATOM 2986 C CA . VAL B 1 77 ? -18.709 4.575 -27.605 1.00 42.03 77 VAL B CA 1
ATOM 2987 C C . VAL B 1 77 ? -19.850 4.234 -28.563 1.00 46.11 77 VAL B C 1
ATOM 2988 O O . VAL B 1 77 ? -20.162 5.003 -29.464 1.00 42.85 77 VAL B O 1
ATOM 2992 N N . ILE B 1 78 ? -20.461 3.065 -28.361 1.00 46.50 78 ILE B N 1
ATOM 2993 C CA . ILE B 1 78 ? -21.521 2.571 -29.227 1.00 48.40 78 ILE B CA 1
ATOM 2994 C C . ILE B 1 78 ? -22.847 2.362 -28.496 1.00 46.95 78 ILE B C 1
ATOM 2995 O O . ILE B 1 78 ? -23.821 1.935 -29.098 1.00 48.29 78 ILE B O 1
ATOM 3000 N N . GLY B 1 79 ? -22.875 2.671 -27.195 1.00 43.29 79 GLY B N 1
ATOM 3001 C CA . GLY B 1 79 ? -24.075 2.552 -26.378 1.00 42.75 79 GLY B CA 1
ATOM 3002 C C . GLY B 1 79 ? -23.848 3.223 -25.034 1.00 41.12 79 GLY B C 1
ATOM 3003 O O . GLY B 1 79 ? -22.699 3.412 -24.622 1.00 41.25 79 GLY B O 1
ATOM 3004 N N . HIS B 1 80 ? -24.936 3.595 -24.353 1.00 38.09 80 HIS B N 1
ATOM 3005 C CA . HIS B 1 80 ? -24.814 4.095 -22.992 1.00 43.17 80 HIS B CA 1
ATOM 3006 C C . HIS B 1 80 ? -26.078 3.832 -22.206 1.00 44.12 80 HIS B C 1
ATOM 3007 O O . HIS B 1 80 ? -27.183 3.916 -22.745 1.00 41.12 80 HIS B O 1
ATOM 3014 N N . SER B 1 81 ? -25.901 3.525 -20.918 1.00 36.49 81 SER B N 1
ATOM 3015 C CA . SER B 1 81 ? -27.001 3.386 -19.991 1.00 34.87 81 SER B CA 1
ATOM 3016 C C . SER B 1 81 ? -26.570 3.831 -18.618 1.00 35.74 81 SER B C 1
ATOM 3017 O O . SER B 1 81 ? -25.378 3.863 -18.291 1.00 37.16 81 SER B O 1
ATOM 3020 N N . MET B 1 82 ? -27.559 4.185 -17.804 1.00 31.44 82 MET B N 1
ATOM 3021 C CA . MET B 1 82 ? -27.325 4.523 -16.429 1.00 32.53 82 MET B CA 1
ATOM 3022 C C . MET B 1 82 ? -27.830 3.390 -15.551 1.00 30.38 82 MET B C 1
ATOM 3023 O O . MET B 1 82 ? -28.921 2.876 -15.777 1.00 29.55 82 MET B O 1
ATOM 3028 N N . GLN B 1 83 ? -27.031 3.046 -14.532 1.00 30.30 83 GLN B N 1
ATOM 3029 C CA . GLN B 1 83 ? -27.442 2.106 -13.500 1.00 28.04 83 GLN B CA 1
ATOM 3030 C C . GLN B 1 83 ? -27.184 2.748 -12.180 1.00 28.25 83 GLN B C 1
ATOM 3031 O O . GLN B 1 83 ? -26.025 2.875 -11.752 1.00 26.14 83 GLN B O 1
ATOM 3037 N N . ASN B 1 84 ? -28.259 3.186 -11.523 1.00 25.66 84 ASN B N 1
ATOM 3038 C CA . ASN B 1 84 ? -28.130 3.912 -10.269 1.00 26.02 84 ASN B CA 1
ATOM 3039 C C . ASN B 1 84 ? -27.193 5.105 -10.514 1.00 26.28 84 ASN B C 1
ATOM 3040 O O . ASN B 1 84 ? -27.474 5.885 -11.425 1.00 21.90 84 ASN B O 1
ATOM 3045 N N . CYS B 1 85 ? -26.098 5.251 -9.759 1.00 23.30 85 CYS B N 1
ATOM 3046 C CA . CYS B 1 85 ? -25.216 6.429 -9.932 1.00 23.86 85 CYS B CA 1
ATOM 3047 C C . CYS B 1 85 ? -23.992 6.184 -10.808 1.00 23.71 85 CYS B C 1
ATOM 3048 O O . CYS B 1 85 ? -23.048 6.996 -10.797 1.00 25.59 85 CYS B O 1
ATOM 3051 N N . VAL B 1 86 ? -23.969 5.063 -11.539 1.00 23.75 86 VAL B N 1
ATOM 3052 C CA . VAL B 1 86 ? -22.897 4.821 -12.505 1.00 26.72 86 VAL B CA 1
ATOM 3053 C C . VAL B 1 86 ? -23.428 4.879 -13.934 1.00 26.36 86 VAL B C 1
ATOM 3054 O O . VAL B 1 86 ? -24.560 4.454 -14.212 1.00 30.84 86 VAL B O 1
ATOM 3058 N N . LEU B 1 87 ? -22.579 5.399 -14.819 1.00 27.16 87 LEU B N 1
ATOM 3059 C CA . LEU B 1 87 ? -22.802 5.400 -16.265 1.00 28.81 87 LEU B CA 1
ATOM 3060 C C . LEU B 1 87 ? -22.030 4.217 -16.817 1.00 31.93 87 LEU B C 1
ATOM 3061 O O . LEU B 1 87 ? -20.886 3.964 -16.393 1.00 32.30 87 LEU B O 1
ATOM 3066 N N . LYS B 1 88 ? -22.665 3.466 -17.721 1.00 29.42 88 LYS B N 1
ATOM 3067 C CA . LYS B 1 88 ? -22.036 2.367 -18.450 1.00 30.07 88 LYS B CA 1
ATOM 3068 C C . LYS B 1 88 ? -21.962 2.730 -19.927 1.00 32.47 88 LYS B C 1
ATOM 3069 O O . LYS B 1 88 ? -22.983 2.970 -20.553 1.00 30.89 88 LYS B O 1
ATOM 3075 N N . LEU B 1 89 ? -20.736 2.787 -20.458 1.00 31.02 89 LEU B N 1
ATOM 3076 C CA . LEU B 1 89 ? -20.491 3.108 -21.846 1.00 31.99 89 LEU B CA 1
ATOM 3077 C C . LEU B 1 89 ? -20.037 1.843 -22.537 1.00 34.46 89 LEU B C 1
ATOM 3078 O O . LEU B 1 89 ? -18.956 1.320 -22.242 1.00 32.63 89 LEU B O 1
ATOM 3083 N N . LYS B 1 90 ? -20.868 1.346 -23.463 1.00 32.26 90 LYS B N 1
ATOM 3084 C CA . LYS B 1 90 ? -20.492 0.237 -24.297 1.00 33.91 90 LYS B CA 1
ATOM 3085 C C . LYS B 1 90 ? -19.541 0.782 -25.352 1.00 35.29 90 LYS B C 1
ATOM 3086 O O . LYS B 1 90 ? -19.857 1.789 -26.019 1.00 39.39 90 LYS B O 1
ATOM 3092 N N . VAL B 1 91 ? -18.374 0.137 -25.483 1.00 35.13 91 VAL B N 1
ATOM 3093 C CA . VAL B 1 91 ? -17.342 0.509 -26.453 1.00 36.74 91 VAL B CA 1
ATOM 3094 C C . VAL B 1 91 ? -17.166 -0.621 -27.463 1.00 36.30 91 VAL B C 1
ATOM 3095 O O . VAL B 1 91 ? -17.525 -1.760 -27.188 1.00 38.76 91 VAL B O 1
ATOM 3099 N N . ASP B 1 92 ? -16.622 -0.310 -28.643 1.00 39.10 92 ASP B N 1
ATOM 3100 C CA . ASP B 1 92 ? -16.533 -1.310 -29.709 1.00 42.92 92 ASP B CA 1
ATOM 3101 C C . ASP B 1 92 ? -15.351 -2.276 -29.560 1.00 41.66 92 ASP B C 1
ATOM 3102 O O . ASP B 1 92 ? -15.193 -3.170 -30.375 1.00 43.23 92 ASP B O 1
ATOM 3107 N N . THR B 1 93 ? -14.530 -2.076 -28.524 1.00 39.00 93 THR B N 1
ATOM 3108 C CA . THR B 1 93 ? -13.371 -2.925 -28.250 1.00 42.23 93 THR B CA 1
ATOM 3109 C C . THR B 1 93 ? -13.414 -3.453 -26.817 1.00 37.04 93 THR B C 1
ATOM 3110 O O . THR B 1 93 ? -13.572 -2.681 -25.878 1.00 36.79 93 THR B O 1
ATOM 3114 N N . ALA B 1 94 ? -13.309 -4.779 -26.675 1.00 35.86 94 ALA B N 1
ATOM 3115 C CA . ALA B 1 94 ? -13.178 -5.446 -25.390 1.00 36.07 94 ALA B CA 1
ATOM 3116 C C . ALA B 1 94 ? -11.753 -5.215 -24.878 1.00 33.67 94 ALA B C 1
ATOM 3117 O O . ALA B 1 94 ? -10.794 -5.322 -25.634 1.00 35.94 94 ALA B O 1
ATOM 3119 N N . ASN B 1 95 ? -11.624 -4.892 -23.594 1.00 33.52 95 ASN B N 1
ATOM 3120 C CA . ASN B 1 95 ? -10.310 -4.672 -22.984 1.00 32.32 95 ASN B CA 1
ATOM 3121 C C . ASN B 1 95 ? -9.526 -5.979 -22.946 1.00 33.86 95 ASN B C 1
ATOM 3122 O O . ASN B 1 95 ? -9.896 -6.900 -22.226 1.00 32.68 95 ASN B O 1
ATOM 3127 N N . PRO B 1 96 ? -8.410 -6.116 -23.696 1.00 35.61 96 PRO B N 1
ATOM 3128 C CA . PRO B 1 96 ? -7.674 -7.382 -23.727 1.00 36.59 96 PRO B CA 1
ATOM 3129 C C . PRO B 1 96 ? -7.016 -7.745 -22.382 1.00 35.06 96 PRO B C 1
ATOM 3130 O O . PRO B 1 96 ? -6.694 -8.891 -22.204 1.00 35.64 96 PRO B O 1
ATOM 3134 N N . LYS B 1 97 ? -6.899 -6.778 -21.473 1.00 32.48 97 LYS B N 1
ATOM 3135 C CA . LYS B 1 97 ? -6.311 -6.970 -20.154 1.00 34.13 97 LYS B CA 1
ATOM 3136 C C . LYS B 1 97 ? -7.352 -7.231 -19.074 1.00 32.53 97 LYS B C 1
ATOM 3137 O O . LYS B 1 97 ? -7.012 -7.305 -17.895 1.00 30.64 97 LYS B O 1
ATOM 3143 N N . THR B 1 98 ? -8.618 -7.397 -19.477 1.00 30.21 98 THR B N 1
ATOM 3144 C CA . THR B 1 98 ? -9.686 -7.643 -18.520 1.00 29.28 98 THR B CA 1
ATOM 3145 C C . THR B 1 98 ? -9.328 -8.840 -17.648 1.00 29.35 98 THR B C 1
ATOM 3146 O O . THR B 1 98 ? -9.106 -9.926 -18.160 1.00 30.27 98 THR B O 1
ATOM 3150 N N . PRO B 1 99 ? -9.253 -8.676 -16.310 1.00 29.50 99 PRO B N 1
ATOM 3151 C CA . PRO B 1 99 ? -9.023 -9.814 -15.428 1.00 31.46 99 PRO B CA 1
ATOM 3152 C C . PRO B 1 99 ? -10.335 -10.581 -15.213 1.00 33.61 99 PRO B C 1
ATOM 3153 O O . PRO B 1 99 ? -11.371 -10.072 -15.601 1.00 33.54 99 PRO B O 1
ATOM 3157 N N . LYS B 1 100 ? -10.257 -11.741 -14.564 1.00 35.34 100 LYS B N 1
ATOM 3158 C CA . LYS B 1 100 ? -11.433 -12.368 -13.998 1.00 35.14 100 LYS B CA 1
ATOM 3159 C C . LYS B 1 100 ? -11.903 -11.384 -12.953 1.00 31.95 100 LYS B C 1
ATOM 3160 O O . LYS B 1 100 ? -11.109 -10.876 -12.172 1.00 30.92 100 LYS B O 1
ATOM 3166 N N . TYR B 1 101 ? -13.201 -11.078 -12.937 1.00 29.71 101 TYR B N 1
ATOM 3167 C CA . TYR B 1 101 ? -13.732 -10.078 -11.983 1.00 28.38 101 TYR B CA 1
ATOM 3168 C C . TYR B 1 101 ? -15.175 -10.375 -11.586 1.00 29.21 101 TYR B C 1
ATOM 3169 O O . TYR B 1 101 ? -15.888 -11.093 -12.310 1.00 29.16 101 TYR B O 1
ATOM 3178 N N . LYS B 1 102 ? -15.581 -9.776 -10.465 1.00 27.46 102 LYS B N 1
ATOM 3179 C CA . LYS B 1 102 ? -16.966 -9.693 -10.078 1.00 30.88 102 LYS B CA 1
ATOM 3180 C C . LYS B 1 102 ? -17.159 -8.355 -9.393 1.00 27.64 102 LYS B C 1
ATOM 3181 O O . LYS B 1 102 ? -16.188 -7.670 -9.035 1.00 25.41 102 LYS B O 1
ATOM 3187 N N . PHE B 1 103 ? -18.423 -7.950 -9.247 1.00 23.91 103 PHE B N 1
ATOM 3188 C CA . PHE B 1 103 ? -18.778 -6.775 -8.483 1.00 25.03 103 PHE B CA 1
ATOM 3189 C C . PHE B 1 103 ? -19.420 -7.249 -7.218 1.00 25.33 103 PHE B C 1
ATOM 3190 O O . PHE B 1 103 ? -20.278 -8.121 -7.267 1.00 26.09 103 PHE B O 1
ATOM 3198 N N A VAL B 1 104 ? -18.979 -6.715 -6.071 0.50 25.61 104 VAL B N 1
ATOM 3199 N N B VAL B 1 104 ? -19.017 -6.644 -6.096 0.50 26.19 104 VAL B N 1
ATOM 3200 C CA A VAL B 1 104 ? -19.547 -7.056 -4.772 0.50 26.84 104 VAL B CA 1
ATOM 3201 C CA B VAL B 1 104 ? -19.478 -6.999 -4.770 0.50 27.75 104 VAL B CA 1
ATOM 3202 C C A VAL B 1 104 ? -19.763 -5.801 -3.956 0.50 25.94 104 VAL B C 1
ATOM 3203 C C B VAL B 1 104 ? -19.779 -5.745 -3.988 0.50 26.75 104 VAL B C 1
ATOM 3204 O O A VAL B 1 104 ? -18.927 -4.889 -3.950 0.50 23.81 104 VAL B O 1
ATOM 3205 O O B VAL B 1 104 ? -19.010 -4.780 -4.022 0.50 24.52 104 VAL B O 1
ATOM 3212 N N . ARG B 1 105 ? -20.909 -5.755 -3.276 1.00 22.99 105 ARG B N 1
ATOM 3213 C CA . ARG B 1 105 ? -21.262 -4.674 -2.329 1.00 24.16 105 ARG B CA 1
ATOM 3214 C C . ARG B 1 105 ? -20.815 -5.157 -0.947 1.00 23.40 105 ARG B C 1
ATOM 3215 O O . ARG B 1 105 ? -21.362 -6.196 -0.500 1.00 24.06 105 ARG B O 1
ATOM 3223 N N . ILE B 1 106 ? -19.887 -4.444 -0.314 1.00 22.66 106 ILE B N 1
ATOM 3224 C CA . ILE B 1 106 ? -19.328 -4.838 0.972 1.00 25.19 106 ILE B CA 1
ATOM 3225 C C . ILE B 1 106 ? -20.115 -4.272 2.134 1.00 27.20 106 ILE B C 1
ATOM 3226 O O . ILE B 1 106 ? -20.885 -3.329 1.985 1.00 26.65 106 ILE B O 1
ATOM 3231 N N . GLN B 1 107 ? -19.896 -4.883 3.306 1.00 26.16 107 GLN B N 1
ATOM 3232 C CA . GLN B 1 107 ? -20.396 -4.436 4.584 1.00 27.70 107 GLN B CA 1
ATOM 3233 C C . GLN B 1 107 ? -19.412 -3.503 5.288 1.00 25.69 107 GLN B C 1
ATOM 3234 O O . GLN B 1 107 ? -18.191 -3.545 5.065 1.00 22.11 107 GLN B O 1
ATOM 3240 N N . PRO B 1 108 ? -19.905 -2.669 6.226 1.00 26.60 108 PRO B N 1
ATOM 3241 C CA . PRO B 1 108 ? -19.022 -1.824 7.025 1.00 28.98 108 PRO B CA 1
ATOM 3242 C C . PRO B 1 108 ? -18.076 -2.735 7.823 1.00 28.28 108 PRO B C 1
ATOM 3243 O O . PRO B 1 108 ? -18.496 -3.818 8.219 1.00 30.27 108 PRO B O 1
ATOM 3247 N N . GLY B 1 109 ? -16.816 -2.315 7.971 1.00 27.99 109 GLY B N 1
ATOM 3248 C CA . GLY B 1 109 ? -15.793 -3.135 8.572 1.00 27.55 109 GLY B CA 1
ATOM 3249 C C . GLY B 1 109 ? -14.893 -3.883 7.615 1.00 26.97 109 GLY B C 1
ATOM 3250 O O . GLY B 1 109 ? -13.801 -4.284 7.987 1.00 28.68 109 GLY B O 1
ATOM 3251 N N A GLN B 1 110 ? -15.340 -4.056 6.371 0.64 24.42 110 GLN B N 1
ATOM 3252 N N B GLN B 1 110 ? -15.358 -4.107 6.380 0.36 23.36 110 GLN B N 1
ATOM 3253 C CA A GLN B 1 110 ? -14.546 -4.760 5.371 0.64 26.43 110 GLN B CA 1
ATOM 3254 C CA B GLN B 1 110 ? -14.568 -4.801 5.368 0.36 22.77 110 GLN B CA 1
ATOM 3255 C C A GLN B 1 110 ? -13.527 -3.788 4.783 0.64 23.95 110 GLN B C 1
ATOM 3256 C C B GLN B 1 110 ? -13.514 -3.800 4.849 0.36 21.92 110 GLN B C 1
ATOM 3257 O O A GLN B 1 110 ? -13.793 -2.593 4.655 0.64 26.49 110 GLN B O 1
ATOM 3258 O O B GLN B 1 110 ? -13.728 -2.592 4.889 0.36 21.96 110 GLN B O 1
ATOM 3269 N N . THR B 1 111 ? -12.355 -4.324 4.443 1.00 22.41 111 THR B N 1
ATOM 3270 C CA . THR B 1 111 ? -11.258 -3.551 3.934 1.00 21.59 111 THR B CA 1
ATOM 3271 C C . THR B 1 111 ? -11.125 -3.796 2.457 1.00 20.85 111 THR B C 1
ATOM 3272 O O . THR B 1 111 ? -11.641 -4.782 1.936 1.00 26.67 111 THR B O 1
ATOM 3276 N N . PHE B 1 112 ? -10.423 -2.891 1.767 1.00 21.04 112 PHE B N 1
ATOM 3277 C CA . PHE B 1 112 ? -10.156 -3.059 0.350 1.00 22.46 112 PHE B CA 1
ATOM 3278 C C . PHE B 1 112 ? -9.012 -2.163 -0.040 1.00 21.55 112 PHE B C 1
ATOM 3279 O O . PHE B 1 112 ? -8.648 -1.234 0.701 1.00 23.38 112 PHE B O 1
ATOM 3287 N N . SER B 1 113 ? -8.400 -2.476 -1.180 1.00 22.70 113 SER B N 1
ATOM 3288 C CA . SER B 1 113 ? -7.370 -1.635 -1.760 1.00 24.13 113 SER B CA 1
ATOM 3289 C C . SER B 1 113 ? -7.988 -0.604 -2.684 1.00 24.62 113 SER B C 1
ATOM 3290 O O . SER B 1 113 ? -8.954 -0.913 -3.391 1.00 22.21 113 SER B O 1
ATOM 3293 N N . VAL B 1 114 ? -7.408 0.604 -2.697 1.00 29.45 114 VAL B N 1
ATOM 3294 C CA . VAL B 1 114 ? -7.797 1.681 -3.593 1.00 24.03 114 VAL B CA 1
ATOM 3295 C C . VAL B 1 114 ? -6.652 2.000 -4.532 1.00 27.05 114 VAL B C 1
ATOM 3296 O O . VAL B 1 114 ? -5.528 2.215 -4.104 1.00 24.69 114 VAL B O 1
ATOM 3300 N N . LEU B 1 115 ? -6.943 2.050 -5.837 1.00 23.90 115 LEU B N 1
ATOM 3301 C CA . LEU B 1 115 ? -5.986 2.510 -6.813 1.00 22.80 115 LEU B CA 1
ATOM 3302 C C . LEU B 1 115 ? -6.415 3.930 -7.192 1.00 27.00 115 LEU B C 1
ATOM 3303 O O . LEU B 1 115 ? -7.346 4.117 -7.991 1.00 23.39 115 LEU B O 1
ATOM 3308 N N . ALA B 1 116 ? -5.757 4.930 -6.592 1.00 25.51 116 ALA B N 1
ATOM 3309 C CA . ALA B 1 116 ? -6.026 6.325 -6.910 1.00 26.44 116 ALA B CA 1
ATOM 3310 C C . ALA B 1 116 ? -5.469 6.671 -8.288 1.00 28.57 116 ALA B C 1
ATOM 3311 O O . ALA B 1 116 ? -4.299 6.407 -8.573 1.00 28.13 116 ALA B O 1
ATOM 3313 N N . CYS B 1 117 ? -6.314 7.310 -9.111 1.00 25.42 117 CYS B N 1
ATOM 3314 C CA . CYS B 1 117 ? -6.002 7.650 -10.481 1.00 28.44 117 CYS B CA 1
ATOM 3315 C C . CYS B 1 117 ? -6.413 9.054 -10.798 1.00 29.25 117 CYS B C 1
ATOM 3316 O O . CYS B 1 117 ? -7.314 9.593 -10.194 1.00 29.55 117 CYS B O 1
ATOM 3319 N N . TYR B 1 118 ? -5.740 9.627 -11.794 1.00 33.82 118 TYR B N 1
ATOM 3320 C CA . TYR B 1 118 ? -5.993 10.976 -12.355 1.00 34.07 118 TYR B CA 1
ATOM 3321 C C . TYR B 1 118 ? -5.821 10.879 -13.868 1.00 34.28 118 TYR B C 1
ATOM 3322 O O . TYR B 1 118 ? -4.759 10.373 -14.316 1.00 32.60 118 TYR B O 1
ATOM 3331 N N . ASN B 1 119 ? -6.837 11.326 -14.620 1.00 34.88 119 ASN B N 1
ATOM 3332 C CA . ASN B 1 119 ? -6.786 11.325 -16.052 1.00 34.62 119 ASN B CA 1
ATOM 3333 C C . ASN B 1 119 ? -6.545 9.919 -16.646 1.00 32.62 119 ASN B C 1
ATOM 3334 O O . ASN B 1 119 ? -5.821 9.730 -17.622 1.00 34.98 119 ASN B O 1
ATOM 3339 N N . GLY B 1 120 ? -7.191 8.931 -16.027 1.00 30.68 120 GLY B N 1
ATOM 3340 C CA . GLY B 1 120 ? -7.046 7.539 -16.391 1.00 34.00 120 GLY B CA 1
ATOM 3341 C C . GLY B 1 120 ? -5.694 6.884 -16.057 1.00 34.64 120 GLY B C 1
ATOM 3342 O O . GLY B 1 120 ? -5.447 5.763 -16.509 1.00 35.23 120 GLY B O 1
ATOM 3343 N N . SER B 1 121 ? -4.822 7.589 -15.317 1.00 35.94 121 SER B N 1
ATOM 3344 C CA . SER B 1 121 ? -3.457 7.133 -15.018 1.00 35.51 121 SER B CA 1
ATOM 3345 C C . SER B 1 121 ? -3.244 6.843 -13.531 1.00 36.51 121 SER B C 1
ATOM 3346 O O . SER B 1 121 ? -3.512 7.690 -12.688 1.00 32.71 121 SER B O 1
ATOM 3349 N N . PRO B 1 122 ? -2.781 5.628 -13.159 1.00 35.21 122 PRO B N 1
ATOM 3350 C CA . PRO B 1 122 ? -2.595 5.264 -11.748 1.00 36.41 122 PRO B CA 1
ATOM 3351 C C . PRO B 1 122 ? -1.576 6.161 -11.033 1.00 38.27 122 PRO B C 1
ATOM 3352 O O . PRO B 1 122 ? -0.534 6.417 -11.595 1.00 38.82 122 PRO B O 1
ATOM 3356 N N . SER B 1 123 ? -1.928 6.637 -9.837 1.00 38.43 123 SER B N 1
ATOM 3357 C CA . SER B 1 123 ? -1.050 7.460 -9.010 1.00 36.27 123 SER B CA 1
ATOM 3358 C C . SER B 1 123 ? -0.477 6.669 -7.811 1.00 33.56 123 SER B C 1
ATOM 3359 O O . SER B 1 123 ? 0.674 6.829 -7.451 1.00 28.56 123 SER B O 1
ATOM 3362 N N . GLY B 1 124 ? -1.314 5.844 -7.184 1.00 29.62 124 GLY B N 1
ATOM 3363 C CA . GLY B 1 124 ? -0.900 5.129 -5.993 1.00 31.09 124 GLY B CA 1
ATOM 3364 C C . GLY B 1 124 ? -1.947 4.152 -5.507 1.00 29.48 124 GLY B C 1
ATOM 3365 O O . GLY B 1 124 ? -3.133 4.220 -5.892 1.00 28.62 124 GLY B O 1
ATOM 3366 N N . VAL B 1 125 ? -1.495 3.237 -4.652 1.00 25.23 125 VAL B N 1
ATOM 3367 C CA . VAL B 1 125 ? -2.322 2.219 -4.082 1.00 26.53 125 VAL B CA 1
ATOM 3368 C C . VAL B 1 125 ? -2.205 2.257 -2.574 1.00 28.20 125 VAL B C 1
ATOM 3369 O O . VAL B 1 125 ? -1.116 2.446 -2.000 1.00 27.04 125 VAL B O 1
ATOM 3373 N N . TYR B 1 126 ? -3.356 2.161 -1.915 1.00 26.09 126 TYR B N 1
ATOM 3374 C CA . TYR B 1 126 ? -3.422 2.113 -0.437 1.00 30.66 126 TYR B CA 1
ATOM 3375 C C . TYR B 1 126 ? -4.630 1.290 0.003 1.00 27.39 126 TYR B C 1
ATOM 3376 O O . TYR B 1 126 ? -5.530 0.988 -0.804 1.00 26.45 126 TYR B O 1
ATOM 3385 N N . GLN B 1 127 ? -4.624 0.943 1.286 1.00 26.89 127 GLN B N 1
ATOM 3386 C CA . GLN B 1 127 ? -5.590 0.041 1.879 1.00 27.76 127 GLN B CA 1
ATOM 3387 C C . GLN B 1 127 ? -6.492 0.890 2.753 1.00 27.22 127 GLN B C 1
ATOM 3388 O O . GLN B 1 127 ? -6.003 1.813 3.437 1.00 32.09 127 GLN B O 1
ATOM 3394 N N A CYS B 1 128 ? -7.799 0.618 2.736 0.70 26.48 128 CYS B N 1
ATOM 3395 N N B CYS B 1 128 ? -7.795 0.566 2.721 0.30 25.42 128 CYS B N 1
ATOM 3396 C CA A CYS B 1 128 ? -8.694 1.280 3.669 0.70 26.48 128 CYS B CA 1
ATOM 3397 C CA B CYS B 1 128 ? -8.874 1.307 3.379 0.30 24.25 128 CYS B CA 1
ATOM 3398 C C A CYS B 1 128 ? -9.836 0.367 4.048 0.70 26.08 128 CYS B C 1
ATOM 3399 C C B CYS B 1 128 ? -9.785 0.330 4.110 0.30 25.05 128 CYS B C 1
ATOM 3400 O O A CYS B 1 128 ? -9.905 -0.766 3.598 0.70 31.96 128 CYS B O 1
ATOM 3401 O O B CYS B 1 128 ? -9.638 -0.876 3.949 0.30 27.40 128 CYS B O 1
ATOM 3406 N N . ALA B 1 129 ? -10.713 0.860 4.919 1.00 26.41 129 ALA B N 1
ATOM 3407 C CA . ALA B 1 129 ? -11.878 0.106 5.386 1.00 26.08 129 ALA B CA 1
ATOM 3408 C C . ALA B 1 129 ? -13.129 0.936 5.123 1.00 27.55 129 ALA B C 1
ATOM 3409 O O . ALA B 1 129 ? -13.102 2.152 5.180 1.00 27.60 129 ALA B O 1
ATOM 3411 N N . MET B 1 130 ? -14.241 0.248 4.858 1.00 28.49 130 MET B N 1
ATOM 3412 C CA . MET B 1 130 ? -15.540 0.889 4.859 1.00 24.69 130 MET B CA 1
ATOM 3413 C C . MET B 1 130 ? -15.844 1.105 6.327 1.00 22.80 130 MET B C 1
ATOM 3414 O O . MET B 1 130 ? -15.992 0.132 7.094 1.00 25.44 130 MET B O 1
ATOM 3419 N N . ARG B 1 131 ? -15.896 2.376 6.737 1.00 20.39 131 ARG B N 1
ATOM 3420 C CA . ARG B 1 131 ? -16.224 2.771 8.127 1.00 23.07 131 ARG B CA 1
ATOM 3421 C C . ARG B 1 131 ? -17.685 2.418 8.431 1.00 23.17 131 ARG B C 1
ATOM 3422 O O . ARG B 1 131 ? -18.523 2.284 7.535 1.00 22.85 131 ARG B O 1
ATOM 3430 N N . PRO B 1 132 ? -18.032 2.209 9.718 1.00 23.76 132 PRO B N 1
ATOM 3431 C CA . PRO B 1 132 ? -19.428 2.033 10.127 1.00 25.08 132 PRO B CA 1
ATOM 3432 C C . PRO B 1 132 ? -20.389 3.141 9.661 1.00 24.81 132 PRO B C 1
ATOM 3433 O O . PRO B 1 132 ? -21.566 2.854 9.502 1.00 21.78 132 PRO B O 1
ATOM 3437 N N . ASN B 1 133 ? -19.883 4.369 9.480 1.00 23.59 133 ASN B N 1
ATOM 3438 C CA . ASN B 1 133 ? -20.657 5.484 8.951 1.00 24.49 133 ASN B CA 1
ATOM 3439 C C . ASN B 1 133 ? -20.632 5.560 7.427 1.00 24.77 133 ASN B C 1
ATOM 3440 O O . ASN B 1 133 ? -21.110 6.554 6.845 1.00 28.90 133 ASN B O 1
ATOM 3445 N N . PHE B 1 134 ? -20.097 4.512 6.778 1.00 24.06 134 PHE B N 1
ATOM 3446 C CA . PHE B 1 134 ? -20.145 4.348 5.309 1.00 24.60 134 PHE B CA 1
ATOM 3447 C C . PHE B 1 134 ? -19.350 5.431 4.553 1.00 23.53 134 PHE B C 1
ATOM 3448 O O . PHE B 1 134 ? -19.687 5.832 3.434 1.00 25.37 134 PHE B O 1
ATOM 3456 N N . THR B 1 135 ? -18.271 5.888 5.185 1.00 23.79 135 THR B N 1
ATOM 3457 C CA . THR B 1 135 ? -17.277 6.711 4.523 1.00 24.48 135 THR B CA 1
ATOM 3458 C C . THR B 1 135 ? -16.010 5.914 4.518 1.00 26.57 135 THR B C 1
ATOM 3459 O O . THR B 1 135 ? -15.933 4.861 5.160 1.00 25.14 135 THR B O 1
ATOM 3463 N N . ILE B 1 136 ? -15.019 6.389 3.768 1.00 26.92 136 ILE B N 1
ATOM 3464 C CA . ILE B 1 136 ? -13.675 5.821 3.859 1.00 30.45 136 ILE B CA 1
ATOM 3465 C C . ILE B 1 136 ? -12.692 6.951 4.100 1.00 29.59 136 ILE B C 1
ATOM 3466 O O . ILE B 1 136 ? -12.897 8.064 3.632 1.00 24.21 136 ILE B O 1
ATOM 3471 N N . LYS B 1 137 ? -11.637 6.648 4.874 1.00 26.82 137 LYS B N 1
ATOM 3472 C CA . LYS B 1 137 ? -10.564 7.584 5.144 1.00 28.93 137 LYS B CA 1
ATOM 3473 C C . LYS B 1 137 ? -9.517 7.418 4.057 1.00 29.08 137 LYS B C 1
ATOM 3474 O O . LYS B 1 137 ? -8.526 6.722 4.236 1.00 31.00 137 LYS B O 1
ATOM 3480 N N . GLY B 1 138 ? -9.774 8.013 2.893 1.00 28.78 138 GLY B N 1
ATOM 3481 C CA . GLY B 1 138 ? -8.883 7.859 1.757 1.00 26.77 138 GLY B CA 1
ATOM 3482 C C . GLY B 1 138 ? -7.938 9.019 1.573 1.00 26.75 138 GLY B C 1
ATOM 3483 O O . GLY B 1 138 ? -7.762 9.828 2.474 1.00 33.41 138 GLY B O 1
ATOM 3484 N N . SER B 1 139 ? -7.309 9.069 0.394 1.00 24.63 139 SER B N 1
ATOM 3485 C CA . SER B 1 139 ? -6.446 10.152 -0.032 1.00 27.97 139 SER B CA 1
ATOM 3486 C C . SER B 1 139 ? -6.769 10.383 -1.510 1.00 27.79 139 SER B C 1
ATOM 3487 O O . SER B 1 139 ? -6.395 9.591 -2.363 1.00 27.47 139 SER B O 1
ATOM 3490 N N . PHE B 1 140 ? -7.478 11.477 -1.789 1.00 28.19 140 PHE B N 1
ATOM 3491 C CA . PHE B 1 140 ? -8.058 11.736 -3.092 1.00 29.07 140 PHE B CA 1
ATOM 3492 C C . PHE B 1 140 ? -8.047 13.239 -3.328 1.00 29.44 140 PHE B C 1
ATOM 3493 O O . PHE B 1 140 ? -8.459 14.007 -2.473 1.00 30.47 140 PHE B O 1
ATOM 3501 N N . LEU B 1 141 ? -7.579 13.648 -4.504 1.00 29.28 141 LEU B N 1
ATOM 3502 C CA . LEU B 1 141 ? -7.619 15.037 -4.920 1.00 30.79 141 LEU B CA 1
ATOM 3503 C C . LEU B 1 141 ? -8.695 15.159 -5.984 1.00 33.48 141 LEU B C 1
ATOM 3504 O O . LEU B 1 141 ? -9.171 14.160 -6.500 1.00 32.58 141 LEU B O 1
ATOM 3509 N N . ASN B 1 142 ? -9.068 16.393 -6.312 1.00 35.79 142 ASN B N 1
ATOM 3510 C CA . ASN B 1 142 ? -9.986 16.611 -7.419 1.00 34.72 142 ASN B CA 1
ATOM 3511 C C . ASN B 1 142 ? -9.403 15.967 -8.682 1.00 34.01 142 ASN B C 1
ATOM 3512 O O . ASN B 1 142 ? -8.198 16.062 -8.924 1.00 33.91 142 ASN B O 1
ATOM 3517 N N . GLY B 1 143 ? -10.258 15.269 -9.440 1.00 34.65 143 GLY B N 1
ATOM 3518 C CA . GLY B 1 143 ? -9.853 14.461 -10.577 1.00 32.66 143 GLY B CA 1
ATOM 3519 C C . GLY B 1 143 ? -9.868 12.957 -10.315 1.00 30.47 143 GLY B C 1
ATOM 3520 O O . GLY B 1 143 ? -9.784 12.159 -11.243 1.00 30.11 143 GLY B O 1
ATOM 3521 N N . SER B 1 144 ? -9.964 12.560 -9.043 1.00 28.63 144 SER B N 1
ATOM 3522 C CA . SER B 1 144 ? -9.870 11.154 -8.668 1.00 29.33 144 SER B CA 1
ATOM 3523 C C . SER B 1 144 ? -11.158 10.356 -8.842 1.00 29.31 144 SER B C 1
ATOM 3524 O O . SER B 1 144 ? -11.184 9.119 -8.722 1.00 25.01 144 SER B O 1
ATOM 3527 N N . CYS B 1 145 ? -12.254 11.050 -9.152 1.00 28.38 145 CYS B N 1
ATOM 3528 C CA . CYS B 1 145 ? -13.501 10.355 -9.401 1.00 28.65 145 CYS B CA 1
ATOM 3529 C C . CYS B 1 145 ? -13.348 9.223 -10.373 1.00 25.63 145 CYS B C 1
ATOM 3530 O O . CYS B 1 145 ? -12.647 9.335 -11.381 1.00 27.26 145 CYS B O 1
ATOM 3533 N N . GLY B 1 146 ? -14.000 8.103 -10.046 1.00 27.01 146 GLY B N 1
ATOM 3534 C CA . GLY B 1 146 ? -13.920 6.914 -10.857 1.00 25.75 146 GLY B CA 1
ATOM 3535 C C . GLY B 1 146 ? -12.797 5.967 -10.475 1.00 25.45 146 GLY B C 1
ATOM 3536 O O . GLY B 1 146 ? -12.728 4.883 -11.028 1.00 23.31 146 GLY B O 1
ATOM 3537 N N . SER B 1 147 ? -11.899 6.396 -9.577 1.00 25.79 147 SER B N 1
ATOM 3538 C CA . SER B 1 147 ? -10.927 5.467 -8.973 1.00 23.57 147 SER B CA 1
ATOM 3539 C C . SER B 1 147 ? -11.701 4.388 -8.239 1.00 23.77 147 SER B C 1
ATOM 3540 O O . SER B 1 147 ? -12.775 4.649 -7.665 1.00 21.85 147 SER B O 1
ATOM 3543 N N . VAL B 1 148 ? -11.149 3.164 -8.214 1.00 24.06 148 VAL B N 1
ATOM 3544 C CA . VAL B 1 148 ? -11.875 2.051 -7.648 1.00 22.80 148 VAL B CA 1
ATOM 3545 C C . VAL B 1 148 ? -11.180 1.384 -6.481 1.00 23.95 148 VAL B C 1
ATOM 3546 O O . VAL B 1 148 ? -9.935 1.497 -6.316 1.00 24.35 148 VAL B O 1
ATOM 3550 N N . GLY B 1 149 ? -12.003 0.707 -5.672 1.00 21.70 149 GLY B N 1
ATOM 3551 C CA . GLY B 1 149 ? -11.565 -0.101 -4.541 1.00 21.65 149 GLY B CA 1
ATOM 3552 C C . GLY B 1 149 ? -11.828 -1.556 -4.891 1.00 24.18 149 GLY B C 1
ATOM 3553 O O . GLY B 1 149 ? -12.809 -1.887 -5.590 1.00 21.18 149 GLY B O 1
ATOM 3554 N N . PHE B 1 150 ? -10.973 -2.450 -4.390 1.00 23.53 150 PHE B N 1
ATOM 3555 C CA . PHE B 1 150 ? -11.029 -3.838 -4.766 1.00 22.01 150 PHE B CA 1
ATOM 3556 C C . PHE B 1 150 ? -10.341 -4.786 -3.779 1.00 24.29 150 PHE B C 1
ATOM 3557 O O . PHE B 1 150 ? -9.509 -4.373 -2.965 1.00 25.97 150 PHE B O 1
ATOM 3565 N N . ASN B 1 151 ? -10.706 -6.062 -3.896 1.00 24.30 151 ASN B N 1
ATOM 3566 C CA . ASN B 1 151 ? -9.993 -7.181 -3.256 1.00 26.93 151 ASN B CA 1
ATOM 3567 C C . ASN B 1 151 ? -9.643 -8.178 -4.323 1.00 28.25 151 ASN B C 1
ATOM 3568 O O . ASN B 1 151 ? -10.269 -8.197 -5.383 1.00 26.17 151 ASN B O 1
ATOM 3573 N N . ILE B 1 152 ? -8.613 -8.993 -4.070 1.00 26.29 152 ILE B N 1
ATOM 3574 C CA . ILE B 1 152 ? -8.242 -10.040 -4.991 1.00 28.34 152 ILE B CA 1
ATOM 3575 C C . ILE B 1 152 ? -8.188 -11.371 -4.262 1.00 33.66 152 ILE B C 1
ATOM 3576 O O . ILE B 1 152 ? -7.589 -11.465 -3.197 1.00 33.81 152 ILE B O 1
ATOM 3581 N N . ASP B 1 153 ? -8.834 -12.388 -4.843 1.00 36.66 153 ASP B N 1
ATOM 3582 C CA . ASP B 1 153 ? -8.759 -13.765 -4.351 1.00 43.41 153 ASP B CA 1
ATOM 3583 C C . ASP B 1 153 ? -8.265 -14.649 -5.498 1.00 42.77 153 ASP B C 1
ATOM 3584 O O . ASP B 1 153 ? -8.880 -14.743 -6.561 1.00 38.45 153 ASP B O 1
ATOM 3589 N N . TYR B 1 154 ? -7.106 -15.271 -5.278 1.00 45.98 154 TYR B N 1
ATOM 3590 C CA . TYR B 1 154 ? -6.303 -15.978 -6.307 1.00 54.47 154 TYR B CA 1
ATOM 3591 C C . TYR B 1 154 ? -6.155 -15.035 -7.516 1.00 48.70 154 TYR B C 1
ATOM 3592 O O . TYR B 1 154 ? -5.338 -14.099 -7.434 1.00 59.65 154 TYR B O 1
ATOM 3601 N N . ASP B 1 155 ? -6.929 -15.243 -8.584 1.00 46.29 155 ASP B N 1
ATOM 3602 C CA . ASP B 1 155 ? -6.802 -14.489 -9.825 1.00 45.59 155 ASP B CA 1
ATOM 3603 C C . ASP B 1 155 ? -8.024 -13.601 -10.104 1.00 40.04 155 ASP B C 1
ATOM 3604 O O . ASP B 1 155 ? -8.114 -12.986 -11.169 1.00 44.51 155 ASP B O 1
ATOM 3616 N N . VAL B 1 157 ? -10.636 -10.449 -9.351 1.00 28.74 157 VAL B N 1
ATOM 3617 C CA . VAL B 1 157 ? -10.761 -9.128 -8.775 1.00 24.54 157 VAL B CA 1
ATOM 3618 C C . VAL B 1 157 ? -12.222 -8.878 -8.400 1.00 25.31 157 VAL B C 1
ATOM 3619 O O . VAL B 1 157 ? -13.091 -8.912 -9.259 1.00 27.32 157 VAL B O 1
ATOM 3623 N N . SER B 1 158 ? -12.482 -8.647 -7.108 1.00 24.10 158 SER B N 1
ATOM 3624 C CA . SER B 1 158 ? -13.789 -8.239 -6.634 1.00 24.80 158 SER B CA 1
ATOM 3625 C C . SER B 1 158 ? -13.770 -6.742 -6.432 1.00 22.84 158 SER B C 1
ATOM 3626 O O . SER B 1 158 ? -13.162 -6.240 -5.508 1.00 22.72 158 SER B O 1
ATOM 3629 N N . PHE B 1 159 ? -14.414 -6.017 -7.345 1.00 23.82 159 PHE B N 1
ATOM 3630 C CA . PHE B 1 159 ? -14.515 -4.578 -7.249 1.00 21.48 159 PHE B CA 1
ATOM 3631 C C . PHE B 1 159 ? -15.649 -4.243 -6.307 1.00 21.37 159 PHE B C 1
ATOM 3632 O O . PHE B 1 159 ? -16.749 -4.771 -6.451 1.00 23.71 159 PHE B O 1
ATOM 3640 N N . CYS B 1 160 ? -15.385 -3.352 -5.346 1.00 22.34 160 CYS B N 1
ATOM 3641 C CA . CYS B 1 160 ? -16.366 -3.020 -4.318 1.00 24.07 160 CYS B CA 1
ATOM 3642 C C . CYS B 1 160 ? -16.668 -1.539 -4.122 1.00 24.28 160 CYS B C 1
ATOM 3643 O O . CYS B 1 160 ? -17.604 -1.204 -3.411 1.00 23.95 160 CYS B O 1
ATOM 3646 N N . TYR B 1 161 ? -15.877 -0.654 -4.732 1.00 22.92 161 TYR B N 1
ATOM 3647 C CA . TYR B 1 161 ? -15.984 0.811 -4.517 1.00 21.51 161 TYR B CA 1
ATOM 3648 C C . TYR B 1 161 ? -15.621 1.570 -5.801 1.00 22.22 161 TYR B C 1
ATOM 3649 O O . TYR B 1 161 ? -14.630 1.222 -6.465 1.00 21.95 161 TYR B O 1
ATOM 3658 N N . MET B 1 162 ? -16.416 2.584 -6.125 1.00 23.07 162 MET B N 1
ATOM 3659 C CA . MET B 1 162 ? -16.017 3.606 -7.063 1.00 22.75 162 MET B CA 1
ATOM 3660 C C . MET B 1 162 ? -16.140 4.945 -6.351 1.00 22.34 162 MET B C 1
ATOM 3661 O O . MET B 1 162 ? -17.150 5.226 -5.719 1.00 23.39 162 MET B O 1
ATOM 3666 N N . HIS B 1 163 ? -15.101 5.763 -6.459 1.00 21.52 163 HIS B N 1
ATOM 3667 C CA . HIS B 1 163 ? -15.017 7.046 -5.766 1.00 21.96 163 HIS B CA 1
ATOM 3668 C C . HIS B 1 163 ? -15.862 8.145 -6.443 1.00 22.03 163 HIS B C 1
ATOM 3669 O O . HIS B 1 163 ? -15.772 8.321 -7.649 1.00 21.69 163 HIS B O 1
ATOM 3676 N N . HIS B 1 164 ? -16.658 8.869 -5.649 1.00 22.23 164 HIS B N 1
ATOM 3677 C CA . HIS B 1 164 ? -17.466 10.005 -6.153 1.00 24.69 164 HIS B CA 1
ATOM 3678 C C . HIS B 1 164 ? -17.205 11.371 -5.510 1.00 25.15 164 HIS B C 1
ATOM 3679 O O . HIS B 1 164 ? -17.366 12.392 -6.167 1.00 26.67 164 HIS B O 1
ATOM 3686 N N . MET B 1 165 ? -16.844 11.412 -4.219 1.00 24.46 165 MET B N 1
ATOM 3687 C CA . MET B 1 165 ? -16.955 12.677 -3.490 1.00 25.68 165 MET B CA 1
ATOM 3688 C C . MET B 1 165 ? -16.216 12.682 -2.182 1.00 28.36 165 MET B C 1
ATOM 3689 O O . MET B 1 165 ? -15.868 11.623 -1.651 1.00 25.22 165 MET B O 1
ATOM 3694 N N . GLU B 1 166 ? -15.997 13.898 -1.675 1.00 28.31 166 GLU B N 1
ATOM 3695 C CA . GLU B 1 166 ? -15.368 14.152 -0.388 1.00 27.80 166 GLU B CA 1
ATOM 3696 C C . GLU B 1 166 ? -16.344 14.951 0.452 1.00 28.12 166 GLU B C 1
ATOM 3697 O O . GLU B 1 166 ? -17.071 15.809 -0.061 1.00 30.22 166 GLU B O 1
ATOM 3703 N N . LEU B 1 167 ? -16.359 14.655 1.753 1.00 26.91 167 LEU B N 1
ATOM 3704 C CA . LEU B 1 167 ? -17.230 15.309 2.716 1.00 28.81 167 LEU B CA 1
ATOM 3705 C C . LEU B 1 167 ? -16.448 16.375 3.491 1.00 29.69 167 LEU B C 1
ATOM 3706 O O . LEU B 1 167 ? -15.218 16.403 3.435 1.00 30.42 167 LEU B O 1
ATOM 3711 N N . PRO B 1 168 ? -17.129 17.312 4.194 1.00 31.96 168 PRO B N 1
ATOM 3712 C CA . PRO B 1 168 ? -16.454 18.442 4.839 1.00 34.95 168 PRO B CA 1
ATOM 3713 C C . PRO B 1 168 ? -15.299 18.040 5.766 1.00 34.04 168 PRO B C 1
ATOM 3714 O O . PRO B 1 168 ? -14.356 18.792 5.879 1.00 36.78 168 PRO B O 1
ATOM 3718 N N . THR B 1 169 ? -15.394 16.869 6.397 1.00 32.58 169 THR B N 1
ATOM 3719 C CA . THR B 1 169 ? -14.373 16.408 7.318 1.00 32.03 169 THR B CA 1
ATOM 3720 C C . THR B 1 169 ? -13.163 15.810 6.596 1.00 31.28 169 THR B C 1
ATOM 3721 O O . THR B 1 169 ? -12.245 15.322 7.244 1.00 32.91 169 THR B O 1
ATOM 3725 N N . GLY B 1 170 ? -13.176 15.813 5.256 1.00 33.39 170 GLY B N 1
ATOM 3726 C CA . GLY B 1 170 ? -12.077 15.265 4.474 1.00 35.79 170 GLY B CA 1
ATOM 3727 C C . GLY B 1 170 ? -12.105 13.760 4.204 1.00 33.53 170 GLY B C 1
ATOM 3728 O O . GLY B 1 170 ? -11.167 13.236 3.593 1.00 33.72 170 GLY B O 1
ATOM 3729 N N . VAL B 1 171 ? -13.155 13.071 4.679 1.00 30.23 171 VAL B N 1
ATOM 3730 C CA . VAL B 1 171 ? -13.386 11.669 4.357 1.00 25.67 171 VAL B CA 1
ATOM 3731 C C . VAL B 1 171 ? -14.171 11.582 3.053 1.00 25.54 171 VAL B C 1
ATOM 3732 O O . VAL B 1 171 ? -14.661 12.591 2.540 1.00 27.34 171 VAL B O 1
ATOM 3736 N N . HIS B 1 172 ? -14.298 10.358 2.542 1.00 25.33 172 HIS B N 1
ATOM 3737 C CA . HIS B 1 172 ? -14.707 10.091 1.184 1.00 25.86 172 HIS B CA 1
ATOM 3738 C C . HIS B 1 172 ? -15.905 9.172 1.115 1.00 25.16 172 HIS B C 1
ATOM 3739 O O . HIS B 1 172 ? -16.090 8.308 1.965 1.00 22.64 172 HIS B O 1
ATOM 3746 N N . ALA B 1 173 ? -16.726 9.378 0.074 1.00 24.78 173 ALA B N 1
ATOM 3747 C CA . ALA B 1 173 ? -17.939 8.600 -0.137 1.00 24.91 173 ALA B CA 1
ATOM 3748 C C . ALA B 1 173 ? -18.020 8.248 -1.612 1.00 24.58 173 ALA B C 1
ATOM 3749 O O . ALA B 1 173 ? -17.488 8.956 -2.470 1.00 24.19 173 ALA B O 1
ATOM 3751 N N . GLY B 1 174 ? -18.665 7.117 -1.884 1.00 22.19 174 GLY B N 1
ATOM 3752 C CA . GLY B 1 174 ? -18.784 6.557 -3.202 1.00 21.66 174 GLY B CA 1
ATOM 3753 C C . GLY B 1 174 ? -19.765 5.405 -3.248 1.00 20.37 174 GLY B C 1
ATOM 3754 O O . GLY B 1 174 ? -20.518 5.178 -2.309 1.00 21.89 174 GLY B O 1
ATOM 3755 N N . THR B 1 175 ? -19.757 4.695 -4.376 1.00 21.05 175 THR B N 1
ATOM 3756 C CA . THR B 1 175 ? -20.716 3.667 -4.675 1.00 21.58 175 THR B CA 1
ATOM 3757 C C . THR B 1 175 ? -20.035 2.309 -4.813 1.00 20.20 175 THR B C 1
ATOM 3758 O O . THR B 1 175 ? -18.798 2.208 -4.911 1.00 21.74 175 THR B O 1
ATOM 3762 N N . ASP B 1 176 ? -20.857 1.265 -4.872 1.00 22.30 176 ASP B N 1
ATOM 3763 C CA . ASP B 1 176 ? -20.446 -0.023 -5.401 1.00 21.64 176 ASP B CA 1
ATOM 3764 C C . ASP B 1 176 ? -20.361 0.123 -6.933 1.00 22.71 176 ASP B C 1
ATOM 3765 O O . ASP B 1 176 ? -20.677 1.204 -7.483 1.00 21.75 176 ASP B O 1
ATOM 3770 N N . LEU B 1 177 ? -19.918 -0.940 -7.614 1.00 21.95 177 LEU B N 1
ATOM 3771 C CA . LEU B 1 177 ? -19.720 -0.898 -9.054 1.00 24.40 177 LEU B CA 1
ATOM 3772 C C . LEU B 1 177 ? -21.032 -0.966 -9.831 1.00 25.12 177 LEU B C 1
ATOM 3773 O O . LEU B 1 177 ? -21.011 -0.882 -11.061 1.00 26.41 177 LEU B O 1
ATOM 3778 N N . GLU B 1 178 ? -22.156 -1.141 -9.115 1.00 23.41 178 GLU B N 1
ATOM 3779 C CA . GLU B 1 178 ? -23.495 -0.991 -9.695 1.00 24.79 178 GLU B CA 1
ATOM 3780 C C . GLU B 1 178 ? -24.131 0.374 -9.369 1.00 23.66 178 GLU B C 1
ATOM 3781 O O . GLU B 1 178 ? -25.316 0.588 -9.632 1.00 24.00 178 GLU B O 1
ATOM 3787 N N . GLY B 1 179 ? -23.326 1.300 -8.824 1.00 25.24 179 GLY B N 1
ATOM 3788 C CA . GLY B 1 179 ? -23.705 2.685 -8.615 1.00 23.71 179 GLY B CA 1
ATOM 3789 C C . GLY B 1 179 ? -24.585 3.004 -7.425 1.00 22.87 179 GLY B C 1
ATOM 3790 O O . GLY B 1 179 ? -25.150 4.072 -7.360 1.00 23.34 179 GLY B O 1
ATOM 3791 N N . ASN B 1 180 ? -24.694 2.072 -6.465 1.00 24.23 180 ASN B N 1
ATOM 3792 C CA . ASN B 1 180 ? -25.442 2.347 -5.254 1.00 22.49 180 ASN B CA 1
ATOM 3793 C C . ASN B 1 180 ? -24.475 2.912 -4.251 1.00 22.42 180 ASN B C 1
ATOM 3794 O O . ASN B 1 180 ? -23.479 2.240 -3.941 1.00 23.38 180 ASN B O 1
ATOM 3799 N N . PHE B 1 181 ? -24.755 4.119 -3.731 1.00 21.52 181 PHE B N 1
ATOM 3800 C CA . PHE B 1 181 ? -23.920 4.700 -2.696 1.00 22.13 181 PHE B CA 1
ATOM 3801 C C . PHE B 1 181 ? -23.881 3.798 -1.478 1.00 22.77 181 PHE B C 1
ATOM 3802 O O . PHE B 1 181 ? -24.889 3.140 -1.096 1.00 22.73 181 PHE B O 1
ATOM 3810 N N . TYR B 1 182 ? -22.703 3.767 -0.853 1.00 22.89 182 TYR B N 1
ATOM 3811 C CA . TYR B 1 182 ? -22.548 3.401 0.575 1.00 22.79 182 TYR B CA 1
ATOM 3812 C C . TYR B 1 182 ? -23.020 4.594 1.409 1.00 21.97 182 TYR B C 1
ATOM 3813 O O . TYR B 1 182 ? -22.565 5.718 1.178 1.00 24.33 182 TYR B O 1
ATOM 3822 N N . GLY B 1 183 ? -23.953 4.359 2.327 1.00 23.64 183 GLY B N 1
ATOM 3823 C CA . GLY B 1 183 ? -24.442 5.378 3.215 1.00 22.94 183 GLY B CA 1
ATOM 3824 C C . GLY B 1 183 ? -25.544 6.201 2.569 1.00 23.60 183 GLY B C 1
ATOM 3825 O O . GLY B 1 183 ? -26.027 5.853 1.500 1.00 21.78 183 GLY B O 1
ATOM 3826 N N . PRO B 1 184 ? -25.976 7.295 3.225 1.00 24.19 184 PRO B N 1
ATOM 3827 C CA . PRO B 1 184 ? -27.124 8.081 2.767 1.00 26.33 184 PRO B CA 1
ATOM 3828 C C . PRO B 1 184 ? -26.784 9.144 1.712 1.00 25.44 184 PRO B C 1
ATOM 3829 O O . PRO B 1 184 ? -27.616 9.968 1.405 1.00 25.07 184 PRO B O 1
ATOM 3833 N N . PHE B 1 185 ? -25.572 9.096 1.165 1.00 26.64 185 PHE B N 1
ATOM 3834 C CA . PHE B 1 185 ? -25.080 10.179 0.316 1.00 25.93 185 PHE B CA 1
ATOM 3835 C C . PHE B 1 185 ? -25.699 10.142 -1.059 1.00 27.15 185 PHE B C 1
ATOM 3836 O O . PHE B 1 185 ? -26.172 9.083 -1.529 1.00 24.85 185 PHE B O 1
ATOM 3844 N N . VAL B 1 186 ? -25.739 11.327 -1.687 1.00 25.24 186 VAL B N 1
ATOM 3845 C CA . VAL B 1 186 ? -26.314 11.505 -3.008 1.00 26.36 186 VAL B CA 1
ATOM 3846 C C . VAL B 1 186 ? -25.359 12.312 -3.890 1.00 29.56 186 VAL B C 1
ATOM 3847 O O . VAL B 1 186 ? -24.590 13.154 -3.387 1.00 28.28 186 VAL B O 1
ATOM 3851 N N . ASP B 1 187 ? -25.428 12.077 -5.208 1.00 29.10 187 ASP B N 1
ATOM 3852 C CA . ASP B 1 187 ? -24.594 12.790 -6.166 1.00 28.04 187 ASP B CA 1
ATOM 3853 C C . ASP B 1 187 ? -25.281 14.060 -6.658 1.00 29.09 187 ASP B C 1
ATOM 3854 O O . ASP B 1 187 ? -25.538 14.233 -7.843 1.00 29.36 187 ASP B O 1
ATOM 3859 N N . ARG B 1 188 ? -25.543 14.946 -5.696 1.00 29.91 188 ARG B N 1
ATOM 3860 C CA . ARG B 1 188 ? -26.146 16.287 -5.882 1.00 33.41 188 ARG B CA 1
ATOM 3861 C C . ARG B 1 188 ? -25.361 17.262 -5.006 1.00 33.27 188 ARG B C 1
ATOM 3862 O O . ARG B 1 188 ? -24.952 16.855 -3.893 1.00 32.76 188 ARG B O 1
ATOM 3870 N N . GLN B 1 189 ? -25.155 18.491 -5.492 1.00 33.77 189 GLN B N 1
ATOM 3871 C CA . GLN B 1 189 ? -24.467 19.523 -4.735 1.00 35.78 189 GLN B CA 1
ATOM 3872 C C . GLN B 1 189 ? -25.434 20.099 -3.700 1.00 36.78 189 GLN B C 1
ATOM 3873 O O . GLN B 1 189 ? -26.207 21.018 -4.000 1.00 37.45 189 GLN B O 1
ATOM 3879 N N . THR B 1 190 ? -25.370 19.550 -2.484 1.00 33.79 190 THR B N 1
ATOM 3880 C CA . THR B 1 190 ? -26.232 19.914 -1.366 1.00 36.61 190 THR B CA 1
ATOM 3881 C C . THR B 1 190 ? -25.477 19.517 -0.103 1.00 37.18 190 THR B C 1
ATOM 3882 O O . THR B 1 190 ? -24.586 18.659 -0.162 1.00 36.19 190 THR B O 1
ATOM 3886 N N . ALA B 1 191 ? -25.815 20.146 1.029 1.00 40.61 191 ALA B N 1
ATOM 3887 C CA . ALA B 1 191 ? -25.076 19.922 2.284 1.00 40.72 191 ALA B CA 1
ATOM 3888 C C . ALA B 1 191 ? -25.157 18.468 2.694 1.00 39.08 191 ALA B C 1
ATOM 3889 O O . ALA B 1 191 ? -26.237 17.920 2.826 1.00 41.88 191 ALA B O 1
ATOM 3891 N N . GLN B 1 192 ? -23.988 17.856 2.891 1.00 35.12 192 GLN B N 1
ATOM 3892 C CA . GLN B 1 192 ? -23.872 16.488 3.343 1.00 36.01 192 GLN B CA 1
ATOM 3893 C C . GLN B 1 192 ? -22.734 16.418 4.346 1.00 34.57 192 GLN B C 1
ATOM 3894 O O . GLN B 1 192 ? -21.782 17.224 4.293 1.00 32.50 192 GLN B O 1
ATOM 3900 N N . ALA B 1 193 ? -22.856 15.489 5.293 1.00 33.48 193 ALA B N 1
ATOM 3901 C CA . ALA B 1 193 ? -21.868 15.311 6.338 1.00 32.53 193 ALA B CA 1
ATOM 3902 C C . ALA B 1 193 ? -21.788 13.852 6.764 1.00 33.45 193 ALA B C 1
ATOM 3903 O O . ALA B 1 193 ? -22.784 13.131 6.732 1.00 36.48 193 ALA B O 1
ATOM 3905 N N . ALA B 1 194 ? -20.581 13.428 7.149 1.00 33.94 194 ALA B N 1
ATOM 3906 C CA . ALA B 1 194 ? -20.356 12.117 7.740 1.00 32.71 194 ALA B CA 1
ATOM 3907 C C . ALA B 1 194 ? -21.034 12.099 9.093 1.00 34.49 194 ALA B C 1
ATOM 3908 O O . ALA B 1 194 ? -20.979 13.077 9.835 1.00 33.94 194 ALA B O 1
ATOM 3910 N N . GLY B 1 195 ? -21.675 10.976 9.416 1.00 33.66 195 GLY B N 1
ATOM 3911 C CA . GLY B 1 195 ? -22.220 10.771 10.738 1.00 36.04 195 GLY B CA 1
ATOM 3912 C C . GLY B 1 195 ? -21.108 10.444 11.711 1.00 36.74 195 GLY B C 1
ATOM 3913 O O . GLY B 1 195 ? -19.944 10.280 11.333 1.00 35.39 195 GLY B O 1
ATOM 3914 N N . THR B 1 196 ? -21.473 10.365 12.986 1.00 40.78 196 THR B N 1
ATOM 3915 C CA . THR B 1 196 ? -20.540 9.957 14.019 1.00 39.59 196 THR B CA 1
ATOM 3916 C C . THR B 1 196 ? -20.145 8.525 13.693 1.00 36.74 196 THR B C 1
ATOM 3917 O O . THR B 1 196 ? -20.975 7.715 13.291 1.00 44.91 196 THR B O 1
ATOM 3921 N N . ASP B 1 197 ? -18.847 8.247 13.785 1.00 35.91 197 ASP B N 1
ATOM 3922 C CA . ASP B 1 197 ? -18.296 6.968 13.414 1.00 32.36 197 ASP B CA 1
ATOM 3923 C C . ASP B 1 197 ? -18.042 6.163 14.693 1.00 33.55 197 ASP B C 1
ATOM 3924 O O . ASP B 1 197 ? -18.085 6.694 15.797 1.00 32.43 197 ASP B O 1
ATOM 3929 N N . THR B 1 198 ? -17.813 4.862 14.508 1.00 37.02 198 THR B N 1
ATOM 3930 C CA . THR B 1 198 ? -17.542 3.951 15.597 1.00 32.35 198 THR B CA 1
ATOM 3931 C C . THR B 1 198 ? -16.331 3.103 15.242 1.00 31.40 198 THR B C 1
ATOM 3932 O O . THR B 1 198 ? -15.884 3.078 14.096 1.00 28.38 198 THR B O 1
ATOM 3936 N N . THR B 1 199 ? -15.764 2.431 16.252 1.00 27.64 199 THR B N 1
ATOM 3937 C CA . THR B 1 199 ? -14.612 1.591 16.021 1.00 26.47 199 THR B CA 1
ATOM 3938 C C . THR B 1 199 ? -15.039 0.152 15.700 1.00 26.37 199 THR B C 1
ATOM 3939 O O . THR B 1 199 ? -15.957 -0.393 16.305 1.00 30.44 199 THR B O 1
ATOM 3943 N N . ILE B 1 200 ? -14.354 -0.453 14.730 1.00 24.47 200 ILE B N 1
ATOM 3944 C CA . ILE B 1 200 ? -14.664 -1.795 14.250 1.00 23.33 200 ILE B CA 1
ATOM 3945 C C . ILE B 1 200 ? -14.010 -2.830 15.170 1.00 24.60 200 ILE B C 1
ATOM 3946 O O . ILE B 1 200 ? -12.867 -3.249 14.957 1.00 25.38 200 ILE B O 1
ATOM 3951 N N . THR B 1 201 ? -14.784 -3.260 16.165 1.00 27.64 201 THR B N 1
ATOM 3952 C CA . THR B 1 201 ? -14.318 -4.090 17.261 1.00 26.17 201 THR B CA 1
ATOM 3953 C C . THR B 1 201 ? -13.660 -5.389 16.806 1.00 29.16 201 THR B C 1
ATOM 3954 O O . THR B 1 201 ? -12.551 -5.722 17.266 1.00 26.43 201 THR B O 1
ATOM 3958 N N . VAL B 1 202 ? -14.334 -6.127 15.914 1.00 27.53 202 VAL B N 1
ATOM 3959 C CA . VAL B 1 202 ? -13.803 -7.392 15.411 1.00 30.49 202 VAL B CA 1
ATOM 3960 C C . VAL B 1 202 ? -12.389 -7.224 14.810 1.00 26.42 202 VAL B C 1
ATOM 3961 O O . VAL B 1 202 ? -11.535 -8.103 14.959 1.00 28.54 202 VAL B O 1
ATOM 3965 N N . ASN B 1 203 ? -12.164 -6.099 14.132 1.00 24.93 203 ASN B N 1
ATOM 3966 C CA . ASN B 1 203 ? -10.887 -5.817 13.492 1.00 25.84 203 ASN B CA 1
ATOM 3967 C C . ASN B 1 203 ? -9.804 -5.519 14.532 1.00 23.49 203 ASN B C 1
ATOM 3968 O O . ASN B 1 203 ? -8.656 -5.884 14.340 1.00 22.51 203 ASN B O 1
ATOM 3973 N N . VAL B 1 204 ? -10.152 -4.769 15.587 1.00 25.06 204 VAL B N 1
ATOM 3974 C CA . VAL B 1 204 ? -9.190 -4.468 16.642 1.00 26.73 204 VAL B CA 1
ATOM 3975 C C . VAL B 1 204 ? -8.743 -5.784 17.249 1.00 27.23 204 VAL B C 1
ATOM 3976 O O . VAL B 1 204 ? -7.547 -6.012 17.449 1.00 25.71 204 VAL B O 1
ATOM 3980 N N . LEU B 1 205 ? -9.706 -6.673 17.514 1.00 27.46 205 LEU B N 1
ATOM 3981 C CA . LEU B 1 205 ? -9.386 -7.976 18.085 1.00 26.04 205 LEU B CA 1
ATOM 3982 C C . LEU B 1 205 ? -8.450 -8.721 17.149 1.00 25.45 205 LEU B C 1
ATOM 3983 O O . LEU B 1 205 ? -7.461 -9.315 17.597 1.00 24.25 205 LEU B O 1
ATOM 3988 N N . ALA B 1 206 ? -8.743 -8.673 15.842 1.00 23.53 206 ALA B N 1
ATOM 3989 C CA . ALA B 1 206 ? -7.889 -9.333 14.862 1.00 24.99 206 ALA B CA 1
ATOM 3990 C C . ALA B 1 206 ? -6.448 -8.823 14.913 1.00 26.27 206 ALA B C 1
ATOM 3991 O O . ALA B 1 206 ? -5.483 -9.576 14.774 1.00 25.80 206 ALA B O 1
ATOM 3993 N N . TRP B 1 207 ? -6.313 -7.517 15.121 1.00 28.48 207 TRP B N 1
ATOM 3994 C CA . TRP B 1 207 ? -5.022 -6.853 15.091 1.00 25.82 207 TRP B CA 1
ATOM 3995 C C . TRP B 1 207 ? -4.262 -7.189 16.376 1.00 24.70 207 TRP B C 1
ATOM 3996 O O . TRP B 1 207 ? -3.042 -7.400 16.349 1.00 22.97 207 TRP B O 1
ATOM 4007 N N . LEU B 1 208 ? -4.995 -7.313 17.482 1.00 23.54 208 LEU B N 1
ATOM 4008 C CA . LEU B 1 208 ? -4.383 -7.798 18.718 1.00 24.71 208 LEU B CA 1
ATOM 4009 C C . LEU B 1 208 ? -3.830 -9.225 18.560 1.00 27.99 208 LEU B C 1
ATOM 4010 O O . LEU B 1 208 ? -2.754 -9.547 19.116 1.00 27.72 208 LEU B O 1
ATOM 4015 N N . TYR B 1 209 ? -4.545 -10.079 17.808 1.00 26.83 209 TYR B N 1
ATOM 4016 C CA . TYR B 1 209 ? -4.072 -11.454 17.471 1.00 27.70 209 TYR B CA 1
ATOM 4017 C C . TYR B 1 209 ? -2.814 -11.342 16.590 1.00 28.37 209 TYR B C 1
ATOM 4018 O O . TYR B 1 209 ? -1.875 -12.132 16.763 1.00 29.45 209 TYR B O 1
ATOM 4027 N N . ALA B 1 210 ? -2.806 -10.394 15.647 1.00 25.58 210 ALA B N 1
ATOM 4028 C CA . ALA B 1 210 ? -1.631 -10.152 14.814 1.00 26.64 210 ALA B CA 1
ATOM 4029 C C . ALA B 1 210 ? -0.414 -9.843 15.692 1.00 26.64 210 ALA B C 1
ATOM 4030 O O . ALA B 1 210 ? 0.695 -10.349 15.447 1.00 26.86 210 ALA B O 1
ATOM 4032 N N . ALA B 1 211 ? -0.628 -9.007 16.714 1.00 26.63 211 ALA B N 1
ATOM 4033 C CA . ALA B 1 211 ? 0.416 -8.600 17.633 1.00 28.37 211 ALA B CA 1
ATOM 4034 C C . ALA B 1 211 ? 0.990 -9.823 18.356 1.00 31.35 211 ALA B C 1
ATOM 4035 O O . ALA B 1 211 ? 2.234 -9.992 18.451 1.00 28.85 211 ALA B O 1
ATOM 4037 N N . VAL B 1 212 ? 0.092 -10.698 18.831 1.00 30.46 212 VAL B N 1
ATOM 4038 C CA . VAL B 1 212 ? 0.511 -11.916 19.523 1.00 29.78 212 VAL B CA 1
ATOM 4039 C C . VAL B 1 212 ? 1.276 -12.821 18.579 1.00 31.20 212 VAL B C 1
ATOM 4040 O O . VAL B 1 212 ? 2.359 -13.305 18.934 1.00 30.31 212 VAL B O 1
ATOM 4044 N N . ILE B 1 213 ? 0.752 -13.014 17.360 1.00 32.84 213 ILE B N 1
ATOM 4045 C CA . ILE B 1 213 ? 1.408 -13.862 16.365 1.00 32.13 213 ILE B CA 1
ATOM 4046 C C . ILE B 1 213 ? 2.849 -13.387 16.130 1.00 34.45 213 ILE B C 1
ATOM 4047 O O . ILE B 1 213 ? 3.755 -14.214 16.017 1.00 34.59 213 ILE B O 1
ATOM 4052 N N . ASN B 1 214 ? 3.049 -12.062 16.125 1.00 33.33 214 ASN B N 1
ATOM 4053 C CA . ASN B 1 214 ? 4.359 -11.451 15.901 1.00 37.51 214 ASN B CA 1
ATOM 4054 C C . ASN B 1 214 ? 5.234 -11.339 17.148 1.00 38.08 214 ASN B C 1
ATOM 4055 O O . ASN B 1 214 ? 6.323 -10.785 17.086 1.00 40.98 214 ASN B O 1
ATOM 4060 N N . GLY B 1 215 ? 4.750 -11.876 18.267 1.00 39.38 215 GLY B N 1
ATOM 4061 C CA . GLY B 1 215 ? 5.557 -12.065 19.444 1.00 40.06 215 GLY B CA 1
ATOM 4062 C C . GLY B 1 215 ? 5.305 -11.101 20.573 1.00 42.44 215 GLY B C 1
ATOM 4063 O O . GLY B 1 215 ? 5.991 -11.194 21.600 1.00 51.02 215 GLY B O 1
ATOM 4064 N N . ASP B 1 216 ? 4.309 -10.220 20.435 1.00 40.34 216 ASP B N 1
ATOM 4065 C CA . ASP B 1 216 ? 3.976 -9.320 21.529 1.00 41.14 216 ASP B CA 1
ATOM 4066 C C . ASP B 1 216 ? 2.753 -9.772 22.354 1.00 40.65 216 ASP B C 1
ATOM 4067 O O . ASP B 1 216 ? 1.661 -9.935 21.815 1.00 40.79 216 ASP B O 1
ATOM 4072 N N . ARG B 1 217 ? 2.936 -9.871 23.677 1.00 37.61 217 ARG B N 1
ATOM 4073 C CA . ARG B 1 217 ? 1.893 -10.312 24.636 1.00 36.70 217 ARG B CA 1
ATOM 4074 C C . ARG B 1 217 ? 1.628 -9.281 25.754 1.00 33.48 217 ARG B C 1
ATOM 4075 O O . ARG B 1 217 ? 0.769 -9.611 26.591 1.00 33.49 217 ARG B O 1
ATOM 4083 N N . TRP B 1 218 ? 2.256 -8.089 25.765 1.00 31.43 218 TRP B N 1
ATOM 4084 C CA . TRP B 1 218 ? 2.252 -7.240 26.997 1.00 32.92 218 TRP B CA 1
ATOM 4085 C C . TRP B 1 218 ? 0.866 -6.857 27.511 1.00 32.46 218 TRP B C 1
ATOM 4086 O O . TRP B 1 218 ? 0.671 -6.638 28.706 1.00 33.07 218 TRP B O 1
ATOM 4097 N N . PHE B 1 219 ? -0.079 -6.753 26.582 1.00 30.95 219 PHE B N 1
ATOM 4098 C CA . PHE B 1 219 ? -1.455 -6.297 26.831 1.00 30.50 219 PHE B CA 1
ATOM 4099 C C . PHE B 1 219 ? -2.402 -7.403 27.266 1.00 31.48 219 PHE B C 1
ATOM 4100 O O . PHE B 1 219 ? -3.556 -7.153 27.602 1.00 31.24 219 PHE B O 1
ATOM 4108 N N . LEU B 1 220 ? -1.919 -8.651 27.285 1.00 32.38 220 LEU B N 1
ATOM 4109 C CA . LEU B 1 220 ? -2.748 -9.775 27.703 1.00 32.57 220 LEU B CA 1
ATOM 4110 C C . LEU B 1 220 ? -2.925 -9.731 29.212 1.00 34.74 220 LEU B C 1
ATOM 4111 O O . LEU B 1 220 ? -2.189 -9.060 29.937 1.00 35.73 220 LEU B O 1
ATOM 4116 N N . ASN B 1 221 ? -3.925 -10.470 29.698 1.00 35.00 221 ASN B N 1
ATOM 4117 C CA . ASN B 1 221 ? -4.164 -10.616 31.114 1.00 36.93 221 ASN B CA 1
ATOM 4118 C C . ASN B 1 221 ? -4.761 -11.985 31.418 1.00 38.54 221 ASN B C 1
ATOM 4119 O O . ASN B 1 221 ? -5.035 -12.772 30.522 1.00 39.99 221 ASN B O 1
ATOM 4124 N N . ARG B 1 222 ? -4.984 -12.259 32.701 1.00 38.75 222 ARG B N 1
ATOM 4125 C CA . ARG B 1 222 ? -5.424 -13.590 33.194 1.00 41.45 222 ARG B CA 1
ATOM 4126 C C . ARG B 1 222 ? -6.954 -13.716 33.183 1.00 42.50 222 ARG B C 1
ATOM 4127 O O . ARG B 1 222 ? -7.441 -14.767 33.612 1.00 45.77 222 ARG B O 1
ATOM 4135 N N . PHE B 1 223 ? -7.681 -12.684 32.745 1.00 41.16 223 PHE B N 1
ATOM 4136 C CA . PHE B 1 223 ? -9.129 -12.602 32.955 1.00 42.48 223 PHE B CA 1
ATOM 4137 C C . PHE B 1 223 ? -9.836 -13.046 31.684 1.00 41.67 223 PHE B C 1
ATOM 4138 O O . PHE B 1 223 ? -9.227 -13.107 30.610 1.00 37.63 223 PHE B O 1
ATOM 4146 N N . THR B 1 224 ? -11.133 -13.345 31.815 1.00 42.39 224 THR B N 1
ATOM 4147 C CA . THR B 1 224 ? -12.004 -13.547 30.687 1.00 46.53 224 THR B CA 1
ATOM 4148 C C . THR B 1 224 ? -13.163 -12.559 30.840 1.00 46.91 224 THR B C 1
ATOM 4149 O O . THR B 1 224 ? -13.247 -11.818 31.819 1.00 46.41 224 THR B O 1
ATOM 4153 N N . THR B 1 225 ? -14.052 -12.557 29.851 1.00 48.96 225 THR B N 1
ATOM 4154 C CA . THR B 1 225 ? -15.305 -11.830 29.939 1.00 50.38 225 THR B CA 1
ATOM 4155 C C . THR B 1 225 ? -16.405 -12.612 29.243 1.00 51.71 225 THR B C 1
ATOM 4156 O O . THR B 1 225 ? -16.142 -13.607 28.563 1.00 46.73 225 THR B O 1
ATOM 4160 N N . THR B 1 226 ? -17.650 -12.169 29.448 1.00 52.89 226 THR B N 1
ATOM 4161 C CA . THR B 1 226 ? -18.773 -12.652 28.661 1.00 52.34 226 THR B CA 1
ATOM 4162 C C . THR B 1 226 ? -18.968 -11.655 27.540 1.00 47.22 226 THR B C 1
ATOM 4163 O O . THR B 1 226 ? -18.583 -10.481 27.639 1.00 47.12 226 THR B O 1
ATOM 4167 N N . LEU B 1 227 ? -19.578 -12.131 26.457 1.00 50.73 227 LEU B N 1
ATOM 4168 C CA . LEU B 1 227 ? -19.901 -11.296 25.328 1.00 48.74 227 LEU B CA 1
ATOM 4169 C C . LEU B 1 227 ? -20.752 -10.079 25.740 1.00 49.27 227 LEU B C 1
ATOM 4170 O O . LEU B 1 227 ? -20.475 -8.949 25.323 1.00 47.11 227 LEU B O 1
ATOM 4175 N N . ASN B 1 228 ? -21.771 -10.322 26.574 1.00 52.42 228 ASN B N 1
ATOM 4176 C CA . ASN B 1 228 ? -22.635 -9.272 27.101 1.00 50.56 228 ASN B CA 1
ATOM 4177 C C . ASN B 1 228 ? -21.875 -8.232 27.901 1.00 50.39 228 ASN B C 1
ATOM 4178 O O . ASN B 1 228 ? -22.009 -7.043 27.668 1.00 50.88 228 ASN B O 1
ATOM 4183 N N . ASP B 1 229 ? -21.065 -8.692 28.858 1.00 48.35 229 ASP B N 1
ATOM 4184 C CA . ASP B 1 229 ? -20.271 -7.788 29.677 1.00 50.25 229 ASP B CA 1
ATOM 4185 C C . ASP B 1 229 ? -19.299 -7.003 28.819 1.00 44.34 229 ASP B C 1
ATOM 4186 O O . ASP B 1 229 ? -19.079 -5.821 29.059 1.00 46.65 229 ASP B O 1
ATOM 4191 N N . PHE B 1 230 ? -18.719 -7.658 27.812 1.00 40.14 230 PHE B N 1
ATOM 4192 C CA . PHE B 1 230 ? -17.775 -6.981 26.941 1.00 39.54 230 PHE B CA 1
ATOM 4193 C C . PHE B 1 230 ? -18.481 -5.853 26.175 1.00 40.56 230 PHE B C 1
ATOM 4194 O O . PHE B 1 230 ? -17.995 -4.724 26.124 1.00 41.65 230 PHE B O 1
ATOM 4202 N N . ASN B 1 231 ? -19.633 -6.176 25.578 1.00 41.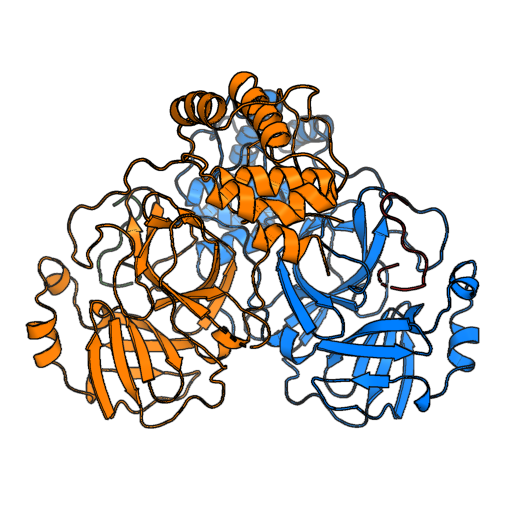72 231 ASN B N 1
ATOM 4203 C CA . ASN B 1 231 ? -20.394 -5.209 24.785 1.00 42.32 231 ASN B CA 1
ATOM 4204 C C . ASN B 1 231 ? -20.881 -4.010 25.593 1.00 44.05 231 ASN B C 1
ATOM 4205 O O . ASN B 1 231 ? -21.040 -2.927 25.045 1.00 48.14 231 ASN B O 1
ATOM 4210 N N . LEU B 1 232 ? -21.094 -4.210 26.896 1.00 46.36 232 LEU B N 1
ATOM 4211 C CA . LEU B 1 232 ? -21.429 -3.113 27.795 1.00 49.85 232 LEU B CA 1
ATOM 4212 C C . LEU B 1 232 ? -20.285 -2.113 27.827 1.00 50.56 232 LEU B C 1
ATOM 4213 O O . LEU B 1 232 ? -20.507 -0.914 27.672 1.00 48.94 232 LEU B O 1
ATOM 4218 N N . VAL B 1 233 ? -19.056 -2.617 27.984 1.00 47.49 233 VAL B N 1
ATOM 4219 C CA . VAL B 1 233 ? -17.883 -1.765 27.982 1.00 48.32 233 VAL B CA 1
ATOM 4220 C C . VAL B 1 233 ? -17.638 -1.152 26.592 1.00 47.00 233 VAL B C 1
ATOM 4221 O O . VAL B 1 233 ? -17.344 0.031 26.490 1.00 49.41 233 VAL B O 1
ATOM 4225 N N . ALA B 1 234 ? -17.802 -1.954 25.532 1.00 49.95 234 ALA B N 1
ATOM 4226 C CA . ALA B 1 234 ? -17.629 -1.492 24.150 1.00 50.62 234 ALA B CA 1
ATOM 4227 C C . ALA B 1 234 ? -18.520 -0.286 23.836 1.00 57.61 234 ALA B C 1
ATOM 4228 O O . ALA B 1 234 ? -18.038 0.743 23.341 1.00 58.83 234 ALA B O 1
ATOM 4230 N N . MET B 1 235 ? -19.822 -0.433 24.108 1.00 57.12 235 MET B N 1
ATOM 4231 C CA . MET B 1 235 ? -20.798 0.636 23.931 1.00 57.20 235 MET B CA 1
ATOM 4232 C C . MET B 1 235 ? -20.245 1.959 24.446 1.00 50.50 235 MET B C 1
ATOM 4233 O O . MET B 1 235 ? -20.278 2.967 23.740 1.00 45.61 235 MET B O 1
ATOM 4238 N N . LYS B 1 236 ? -19.693 1.929 25.666 1.00 51.04 236 LYS B N 1
ATOM 4239 C CA . LYS B 1 236 ? -19.194 3.110 26.363 1.00 49.42 236 LYS B CA 1
ATOM 4240 C C . LYS B 1 236 ? -18.057 3.825 25.652 1.00 46.65 236 LYS B C 1
ATOM 4241 O O . LYS B 1 236 ? -17.919 5.040 25.796 1.00 47.82 236 LYS B O 1
ATOM 4247 N N . TYR B 1 237 ? -17.239 3.086 24.890 1.00 41.91 237 TYR B N 1
ATOM 4248 C CA . TYR B 1 237 ? -16.040 3.628 24.192 1.00 40.59 237 TYR B CA 1
ATOM 4249 C C . TYR B 1 237 ? -16.317 3.781 22.695 1.00 39.68 237 TYR B C 1
ATOM 4250 O O . T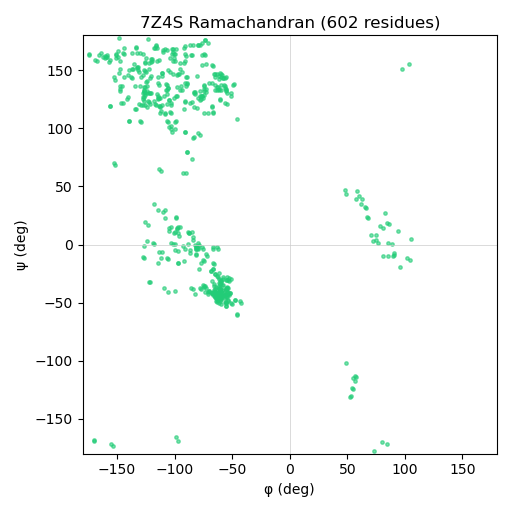YR B 1 237 ? -15.362 4.006 21.938 1.00 35.66 237 TYR B O 1
ATOM 4259 N N . ASN B 1 238 ? -17.593 3.710 22.293 1.00 43.75 238 ASN B N 1
ATOM 4260 C CA . ASN B 1 238 ? -17.999 3.870 20.898 1.00 42.38 238 ASN B CA 1
ATOM 4261 C C . ASN B 1 238 ? -17.378 2.834 19.975 1.00 37.50 238 ASN B C 1
ATOM 4262 O O . ASN B 1 238 ? -16.943 3.137 18.866 1.00 37.73 238 ASN B O 1
ATOM 4267 N N . TYR B 1 239 ? -17.347 1.592 20.463 1.00 33.96 239 TYR B N 1
ATOM 4268 C CA . TYR B 1 239 ? -16.968 0.379 19.701 1.00 33.38 239 TYR B CA 1
ATOM 4269 C C . TYR B 1 239 ? -18.257 -0.289 19.219 1.00 32.00 239 TYR B C 1
ATOM 4270 O O . TYR B 1 239 ? -19.267 -0.222 19.943 1.00 34.96 239 TYR B O 1
ATOM 4279 N N . GLU B 1 240 ? -18.201 -0.916 18.045 1.00 33.27 240 GLU B N 1
ATOM 4280 C CA . GLU B 1 240 ? -19.309 -1.689 17.507 1.00 36.30 240 GLU B CA 1
ATOM 4281 C C . GLU B 1 240 ? -19.569 -2.904 18.390 1.00 38.57 240 GLU B C 1
ATOM 4282 O O . GLU B 1 240 ? -18.633 -3.449 18.970 1.00 35.75 240 GLU B O 1
ATOM 4288 N N . PRO B 1 241 ? -20.835 -3.359 18.538 1.00 39.95 241 PRO B N 1
ATOM 4289 C CA . PRO B 1 241 ? -21.116 -4.626 19.209 1.00 42.42 241 PRO B CA 1
ATOM 4290 C C . PRO B 1 241 ? -20.329 -5.763 18.540 1.00 37.14 241 PRO B C 1
ATOM 4291 O O . PRO B 1 241 ? -20.126 -5.723 17.320 1.00 34.91 241 PRO B O 1
ATOM 4295 N N . LEU B 1 242 ? -19.863 -6.716 19.347 1.00 34.77 242 LEU B N 1
ATOM 4296 C CA . LEU B 1 242 ? -19.273 -7.939 18.854 1.00 33.28 242 LEU B CA 1
ATOM 4297 C C . LEU B 1 242 ? -20.378 -8.986 18.932 1.00 37.63 242 LEU B C 1
ATOM 4298 O O . LEU B 1 242 ? -21.008 -9.157 19.974 1.00 37.73 242 LEU B O 1
ATOM 4303 N N . THR B 1 243 ? -20.620 -9.664 17.807 1.00 36.42 243 THR B N 1
ATOM 4304 C CA . THR B 1 243 ? -21.601 -10.718 17.703 1.00 37.42 243 THR B CA 1
ATOM 4305 C C . THR B 1 243 ? -20.917 -12.076 17.822 1.00 38.25 243 THR B C 1
ATOM 4306 O O . THR B 1 243 ? -19.691 -12.188 17.728 1.00 35.28 243 THR B O 1
ATOM 4310 N N . GLN B 1 244 ? -21.734 -13.117 17.989 1.00 36.94 244 GLN B N 1
ATOM 4311 C CA . GLN B 1 244 ? -21.243 -14.483 17.960 1.00 38.03 244 GLN B CA 1
ATOM 4312 C C . GLN B 1 244 ? -20.632 -14.800 16.607 1.00 34.71 244 GLN B C 1
ATOM 4313 O O . GLN B 1 244 ? -19.687 -15.568 16.531 1.00 36.81 244 GLN B O 1
ATOM 4319 N N . ASP B 1 245 ? -21.171 -14.200 15.534 1.00 38.93 245 ASP B N 1
ATOM 4320 C CA . ASP B 1 245 ? -20.591 -14.392 14.208 1.00 36.86 245 ASP B CA 1
ATOM 4321 C C . ASP B 1 245 ? -19.153 -13.902 14.147 1.00 32.92 245 ASP B C 1
ATOM 4322 O O . ASP B 1 245 ? -18.295 -14.579 13.603 1.00 35.67 245 ASP B O 1
ATOM 4327 N N . HIS B 1 246 ? -18.898 -12.719 14.710 1.00 33.78 246 HIS B N 1
ATOM 4328 C CA . HIS B 1 246 ? -17.540 -12.197 14.836 1.00 32.90 246 HIS B CA 1
ATOM 4329 C C . HIS B 1 246 ? -16.649 -13.163 15.639 1.00 29.98 246 HIS B C 1
ATOM 4330 O O . HIS B 1 246 ? -15.494 -13.380 15.290 1.00 30.36 246 HIS B O 1
ATOM 4337 N N . VAL B 1 247 ? -17.192 -13.727 16.715 1.00 33.40 247 VAL B N 1
ATOM 4338 C CA . VAL B 1 247 ? -16.416 -14.652 17.569 1.00 33.49 247 VAL B CA 1
ATOM 4339 C C . VAL B 1 247 ? -16.007 -15.887 16.754 1.00 39.22 247 VAL B C 1
ATOM 4340 O O . VAL B 1 247 ? -14.853 -16.327 16.813 1.00 33.28 247 VAL B O 1
ATOM 4344 N N . ASP B 1 248 ? -16.962 -16.422 15.975 1.00 39.31 248 ASP B N 1
ATOM 4345 C CA . ASP B 1 248 ? -16.720 -17.562 15.089 1.00 39.37 248 ASP B CA 1
ATOM 4346 C C . ASP B 1 248 ? -15.652 -17.212 14.055 1.00 35.41 248 ASP B C 1
ATOM 4347 O O . ASP B 1 248 ? -14.731 -17.985 13.812 1.00 36.15 248 ASP B O 1
ATOM 4352 N N . ILE B 1 249 ? -15.758 -16.016 13.469 1.00 38.01 249 ILE B N 1
ATOM 4353 C CA . ILE B 1 249 ? -14.811 -15.553 12.455 1.00 38.12 249 ILE B CA 1
ATOM 4354 C C . ILE B 1 249 ? -13.379 -15.491 13.022 1.00 36.19 249 ILE B C 1
ATOM 4355 O O . ILE B 1 249 ? -12.409 -15.757 12.304 1.00 35.56 249 ILE B O 1
ATOM 4360 N N . LEU B 1 250 ? -13.259 -15.149 14.312 1.00 37.25 250 LEU B N 1
ATOM 4361 C CA . LEU B 1 250 ? -11.966 -15.065 15.004 1.00 34.81 250 LEU B CA 1
ATOM 4362 C C . LEU B 1 250 ? -11.433 -16.444 15.433 1.00 34.75 250 LEU B C 1
ATOM 4363 O O . LEU B 1 250 ? -10.321 -16.565 15.974 1.00 33.05 250 LEU B O 1
ATOM 4368 N N . GLY B 1 251 ? -12.232 -17.495 15.194 1.00 32.83 251 GLY B N 1
ATOM 4369 C CA . GLY B 1 251 ? -11.853 -18.855 15.539 1.00 35.61 251 GLY B CA 1
ATOM 4370 C C . GLY B 1 251 ? -10.429 -19.253 15.144 1.00 35.82 251 GLY B C 1
ATOM 4371 O O . GLY B 1 251 ? -9.627 -19.631 15.995 1.00 33.78 251 GLY B O 1
ATOM 4372 N N . PRO B 1 252 ? -10.078 -19.205 13.842 1.00 38.63 252 PRO B N 1
ATOM 4373 C CA . PRO B 1 252 ? -8.747 -19.592 13.377 1.00 40.17 252 PRO B CA 1
ATOM 4374 C C . PRO B 1 252 ? -7.609 -18.871 14.110 1.00 38.76 252 PRO B C 1
ATOM 4375 O O . PRO B 1 252 ? -6.653 -19.529 14.470 1.00 41.57 252 PRO B O 1
ATOM 4379 N N . LEU B 1 253 ? -7.745 -17.556 14.323 1.00 33.11 253 LEU B N 1
ATOM 4380 C CA . LEU B 1 253 ? -6.701 -16.764 14.999 1.00 32.18 253 LEU B CA 1
ATOM 4381 C C . LEU B 1 253 ? -6.579 -17.161 16.461 1.00 30.71 253 LEU B C 1
ATOM 4382 O O . LEU B 1 253 ? -5.472 -17.329 16.980 1.00 33.44 253 LEU B O 1
ATOM 4387 N N . SER B 1 254 ? -7.735 -17.360 17.108 1.00 32.74 254 SER B N 1
ATOM 4388 C CA . SER B 1 254 ? -7.805 -17.941 18.445 1.00 33.62 254 SER B CA 1
ATOM 4389 C C . SER B 1 254 ? -7.072 -19.281 18.559 1.00 37.87 254 SER B C 1
ATOM 4390 O O . SER B 1 254 ? -6.299 -19.508 19.510 1.00 38.98 254 SER B O 1
ATOM 4393 N N . ALA B 1 255 ? -7.330 -20.184 17.605 1.00 41.05 255 ALA B N 1
ATOM 4394 C CA . ALA B 1 255 ? -6.748 -21.522 17.625 1.00 44.64 255 ALA B CA 1
ATOM 4395 C C . ALA B 1 255 ? -5.238 -21.433 17.431 1.00 44.47 255 ALA B C 1
ATOM 4396 O O . ALA B 1 255 ? -4.479 -22.103 18.126 1.00 43.58 255 ALA B O 1
ATOM 4398 N N . GLN B 1 256 ? -4.817 -20.593 16.486 1.00 40.87 256 GLN B N 1
ATOM 4399 C CA . GLN B 1 256 ? -3.408 -20.436 16.171 1.00 43.03 256 GLN B CA 1
ATOM 4400 C C . GLN B 1 256 ? -2.581 -19.910 17.349 1.00 42.28 256 GLN B C 1
ATOM 4401 O O . GLN B 1 256 ? -1.433 -20.302 17.527 1.00 42.60 256 GLN B O 1
ATOM 4407 N N . THR B 1 257 ? -3.173 -19.010 18.139 1.00 40.90 257 THR B N 1
ATOM 4408 C CA . THR B 1 257 ? -2.484 -18.350 19.246 1.00 38.80 257 THR B CA 1
ATOM 4409 C C . THR B 1 257 ? -2.758 -19.015 20.583 1.00 37.58 257 THR B C 1
ATOM 4410 O O . THR B 1 257 ? -2.064 -18.742 21.539 1.00 38.70 257 THR B O 1
ATOM 4414 N N . GLY B 1 258 ? -3.794 -19.859 20.644 1.00 38.51 258 GLY B N 1
ATOM 4415 C CA . GLY B 1 258 ? -4.234 -20.477 21.876 1.00 41.95 258 GLY B CA 1
ATOM 4416 C C . GLY B 1 258 ? -4.829 -19.501 22.885 1.00 40.93 258 GLY B C 1
ATOM 4417 O O . GLY B 1 258 ? -4.827 -19.776 24.078 1.00 39.00 258 GLY B O 1
ATOM 4418 N N . ILE B 1 259 ? -5.323 -18.356 22.407 1.00 36.03 259 ILE B N 1
ATOM 4419 C CA . ILE B 1 259 ? -5.988 -17.367 23.246 1.00 35.49 259 ILE B CA 1
ATOM 4420 C C . ILE B 1 259 ? -7.461 -17.315 22.864 1.00 35.36 259 ILE B C 1
ATOM 4421 O O . ILE B 1 259 ? -7.787 -16.912 21.750 1.00 32.09 259 ILE B O 1
ATOM 4426 N N . ALA B 1 260 ? -8.331 -17.745 23.790 1.00 37.38 260 ALA B N 1
ATOM 4427 C CA . ALA B 1 260 ? -9.777 -17.758 23.563 1.00 39.17 260 ALA B CA 1
ATOM 4428 C C . ALA B 1 260 ? -10.233 -16.356 23.193 1.00 37.46 260 ALA B C 1
ATOM 4429 O O . ALA B 1 260 ? -9.715 -15.369 23.703 1.00 38.45 260 ALA B O 1
ATOM 4431 N N . VAL B 1 261 ? -11.204 -16.267 22.284 1.00 37.38 261 VAL B N 1
ATOM 4432 C CA . VAL B 1 261 ? -11.695 -14.982 21.814 1.00 33.66 261 VAL B CA 1
ATOM 4433 C C . VAL B 1 261 ? -12.139 -14.102 22.981 1.00 34.28 261 VAL B C 1
ATOM 4434 O O . VAL B 1 261 ? -11.794 -12.914 23.044 1.00 32.69 261 VAL B O 1
ATOM 4438 N N . LEU B 1 262 ? -12.882 -14.694 23.920 1.00 36.13 262 LEU B N 1
ATOM 4439 C CA . LEU B 1 262 ? -13.381 -13.954 25.075 1.00 37.84 262 LEU B CA 1
ATOM 4440 C C . LEU B 1 262 ? -12.234 -13.532 26.038 1.00 38.85 262 LEU B C 1
ATOM 4441 O O . LEU B 1 262 ? -12.371 -12.552 26.782 1.00 37.97 262 LEU B O 1
ATOM 4446 N N . ASP B 1 263 ? -11.101 -14.245 25.990 1.00 38.82 263 ASP B N 1
ATOM 4447 C CA . ASP B 1 263 ? -9.893 -13.833 26.729 1.00 38.52 263 ASP B CA 1
ATOM 4448 C C . ASP B 1 263 ? -9.247 -12.592 26.111 1.00 35.06 263 ASP B C 1
ATOM 4449 O O . ASP B 1 263 ? -8.857 -11.671 26.829 1.00 33.13 263 ASP B O 1
ATOM 4454 N N . MET B 1 264 ? -9.176 -12.552 24.773 1.00 32.98 264 MET B N 1
ATOM 4455 C CA . MET B 1 264 ? -8.682 -11.372 24.059 1.00 33.10 264 MET B CA 1
ATOM 4456 C C . MET B 1 264 ? -9.627 -10.198 24.272 1.00 29.91 264 MET B C 1
ATOM 4457 O O . MET B 1 264 ? -9.166 -9.083 24.390 1.00 29.65 264 MET B O 1
ATOM 4462 N N . CYS B 1 265 ? -10.937 -10.466 24.343 1.00 31.39 265 CYS B N 1
ATOM 4463 C CA . CYS B 1 265 ? -11.936 -9.449 24.686 1.00 32.54 265 CYS B CA 1
ATOM 4464 C C . CYS B 1 265 ? -11.662 -8.867 26.077 1.00 32.40 265 CYS B C 1
ATOM 4465 O O . CYS B 1 265 ? -11.789 -7.674 26.292 1.00 35.18 265 CYS B O 1
ATOM 4468 N N . ALA B 1 266 ? -11.284 -9.719 27.028 1.00 35.27 266 ALA B N 1
ATOM 4469 C CA . ALA B 1 266 ? -10.914 -9.259 28.362 1.00 35.54 266 ALA B CA 1
ATOM 4470 C C . ALA B 1 266 ? -9.687 -8.319 28.307 1.00 35.45 266 ALA B C 1
ATOM 4471 O O . ALA B 1 266 ? -9.648 -7.308 28.992 1.00 35.30 266 ALA B O 1
ATOM 4473 N N . SER B 1 267 ? -8.708 -8.658 27.463 1.00 36.03 267 SER B N 1
ATOM 4474 C CA . SER B 1 267 ? -7.540 -7.806 27.225 1.00 35.57 267 SER B CA 1
ATOM 4475 C C . SER B 1 267 ? -7.916 -6.469 26.600 1.00 35.64 267 SER B C 1
ATOM 4476 O O . SER B 1 267 ? -7.441 -5.427 27.025 1.00 35.86 267 SER B O 1
ATOM 4479 N N . LEU B 1 268 ? -8.780 -6.495 25.577 1.00 36.14 268 LEU B N 1
ATOM 4480 C CA . LEU B 1 268 ? -9.246 -5.276 24.928 1.00 32.96 268 LEU B CA 1
ATOM 4481 C C . LEU B 1 268 ? -10.002 -4.397 25.930 1.00 34.09 268 LEU B C 1
ATOM 4482 O O . LEU B 1 268 ? -9.751 -3.194 26.031 1.00 34.69 268 LEU B O 1
ATOM 4487 N N . LYS B 1 269 ? -10.901 -5.012 26.705 1.00 35.94 269 LYS B N 1
ATOM 4488 C CA . LYS B 1 269 ? -11.643 -4.312 27.752 1.00 39.39 269 LYS B CA 1
ATOM 4489 C C . LYS B 1 269 ? -10.700 -3.539 28.669 1.00 41.49 269 LYS B C 1
ATOM 4490 O O . LYS B 1 269 ? -10.907 -2.350 28.935 1.00 37.53 269 LYS B O 1
ATOM 4496 N N . GLU B 1 270 ? -9.657 -4.221 29.156 1.00 37.58 270 GLU B N 1
ATOM 4497 C CA . GLU B 1 270 ? -8.665 -3.593 30.017 1.00 41.51 270 GLU B CA 1
ATOM 4498 C C . GLU B 1 270 ? -7.960 -2.445 29.284 1.00 40.79 270 GLU B C 1
ATOM 4499 O O . GLU B 1 270 ? -7.742 -1.398 29.877 1.00 44.19 270 GLU B O 1
ATOM 4505 N N . LEU B 1 271 ? -7.613 -2.650 28.005 1.00 38.35 271 LEU B N 1
ATOM 4506 C CA . LEU B 1 271 ? -6.964 -1.611 27.201 1.00 40.65 271 LEU B CA 1
ATOM 4507 C C . LEU B 1 271 ? -7.853 -0.368 27.071 1.00 43.08 271 LEU B C 1
ATOM 4508 O O . LEU B 1 271 ? -7.360 0.757 27.153 1.00 41.84 271 LEU B O 1
ATOM 4513 N N . LEU B 1 272 ? -9.158 -0.589 26.865 1.00 37.89 272 LEU B N 1
ATOM 4514 C CA . LEU B 1 272 ? -10.117 0.510 26.769 1.00 40.76 272 LEU B CA 1
ATOM 4515 C C . LEU B 1 272 ? -10.246 1.270 28.072 1.00 44.35 272 LEU B C 1
ATOM 4516 O O . LEU B 1 272 ? -10.322 2.479 28.065 1.00 41.85 272 LEU B O 1
ATOM 4521 N N . GLN B 1 273 ? -10.241 0.545 29.198 1.00 47.60 273 GLN B N 1
ATOM 4522 C CA . GLN B 1 273 ? -10.429 1.151 30.515 1.00 54.42 273 GLN B CA 1
ATOM 4523 C C . GLN B 1 273 ? -9.178 1.851 31.050 1.00 54.08 273 GLN B C 1
ATOM 4524 O O . GLN B 1 273 ? -9.285 2.905 31.658 1.00 56.97 273 GLN B O 1
ATOM 4530 N N . ASN B 1 274 ? -7.998 1.278 30.797 1.00 51.82 274 ASN B N 1
ATOM 4531 C CA . ASN B 1 274 ? -6.745 1.817 31.316 1.00 52.29 274 ASN B CA 1
ATOM 4532 C C . ASN B 1 274 ? -5.846 2.524 30.312 1.00 48.65 274 ASN B C 1
ATOM 4533 O O . ASN B 1 274 ? -4.902 3.205 30.693 1.00 53.46 274 ASN B O 1
ATOM 4538 N N . GLY B 1 275 ? -6.136 2.369 29.021 1.00 49.39 275 GLY B N 1
ATOM 4539 C CA . GLY B 1 275 ? -5.273 2.885 27.979 1.00 46.88 275 GLY B CA 1
ATOM 4540 C C . GLY B 1 275 ? -4.019 2.037 27.872 1.00 44.91 275 GLY B C 1
ATOM 4541 O O . GLY B 1 275 ? -3.856 1.033 28.570 1.00 43.50 275 GLY B O 1
ATOM 4542 N N . MET B 1 276 ? -3.133 2.445 26.970 1.00 46.24 276 MET B N 1
ATOM 4543 C CA . MET B 1 276 ? -1.896 1.736 26.677 1.00 47.94 276 MET B CA 1
ATOM 4544 C C . MET B 1 276 ? -0.735 2.227 27.522 1.00 52.33 276 MET B C 1
ATOM 4545 O O . MET B 1 276 ? 0.306 1.581 27.583 1.00 43.92 276 MET B O 1
ATOM 4550 N N . ASN B 1 277 ? -0.922 3.389 28.156 1.00 59.82 277 ASN B N 1
ATOM 4551 C CA . ASN B 1 277 ? 0.028 3.945 29.109 1.00 61.21 277 ASN B CA 1
ATOM 4552 C C . ASN B 1 277 ? 1.417 4.159 28.496 1.00 60.83 277 ASN B C 1
ATOM 4553 O O . ASN B 1 277 ? 2.433 3.774 29.081 1.00 63.45 277 ASN B O 1
ATOM 4558 N N . GLY B 1 278 ? 1.436 4.751 27.293 1.00 66.29 278 GLY B N 1
ATOM 4559 C CA . GLY B 1 278 ? 2.661 5.057 26.576 1.00 61.27 278 GLY B CA 1
ATOM 4560 C C . GLY B 1 278 ? 3.360 3.885 25.900 1.00 62.03 278 GLY B C 1
ATOM 4561 O O . GLY B 1 278 ? 4.411 4.065 25.298 1.00 56.53 278 GLY B O 1
ATOM 4562 N N . ARG B 1 279 ? 2.783 2.679 25.995 1.00 55.10 279 ARG B N 1
ATOM 4563 C CA . ARG B 1 279 ? 3.284 1.490 25.255 1.00 48.97 279 ARG B CA 1
ATOM 4564 C C . ARG B 1 279 ? 2.678 1.501 23.848 1.00 41.76 279 ARG B C 1
ATOM 4565 O O . ARG B 1 279 ? 1.679 2.225 23.641 1.00 42.65 279 ARG B O 1
ATOM 4573 N N . THR B 1 280 ? 3.267 0.734 22.929 1.00 38.23 280 THR B N 1
ATOM 4574 C CA . THR B 1 280 ? 2.764 0.610 21.563 1.00 35.06 280 THR B CA 1
ATOM 4575 C C . THR B 1 280 ? 2.431 -0.852 21.263 1.00 33.14 280 THR B C 1
ATOM 4576 O O . THR B 1 280 ? 2.916 -1.756 21.927 1.00 30.15 280 THR B O 1
ATOM 4580 N N . ILE B 1 281 ? 1.597 -1.062 20.247 1.00 31.02 281 ILE B N 1
ATOM 4581 C CA . ILE B 1 281 ? 1.287 -2.386 19.725 1.00 31.22 281 ILE B CA 1
ATOM 4582 C C . ILE B 1 281 ? 1.530 -2.348 18.234 1.00 29.88 281 ILE B C 1
ATOM 4583 O O . ILE B 1 281 ? 0.946 -1.515 17.517 1.00 28.55 281 ILE B O 1
ATOM 4588 N N . LEU B 1 282 ? 2.448 -3.195 17.765 1.00 29.68 282 LEU B N 1
ATOM 4589 C CA . LEU B 1 282 ? 2.844 -3.222 16.359 1.00 31.75 282 LEU B CA 1
ATOM 4590 C C . LEU B 1 282 ? 3.133 -1.806 15.840 1.00 31.89 282 LEU B C 1
ATOM 4591 O O . LEU B 1 282 ? 2.638 -1.389 14.772 1.00 30.84 282 LEU B O 1
ATOM 4596 N N . GLY B 1 283 ? 3.898 -1.056 16.637 1.00 35.96 283 GLY B N 1
ATOM 4597 C CA . GLY B 1 283 ? 4.345 0.284 16.284 1.00 39.51 283 GLY B CA 1
ATOM 4598 C C . GLY B 1 283 ? 3.287 1.366 16.369 1.00 41.87 283 GLY B C 1
ATOM 4599 O O . GLY B 1 283 ? 3.526 2.477 15.927 1.00 44.40 283 GLY B O 1
ATOM 4600 N N . SER B 1 284 ? 2.113 1.037 16.912 1.00 34.86 284 SER B N 1
ATOM 4601 C CA . SER B 1 284 ? 0.992 1.968 16.970 1.00 34.52 284 SER B CA 1
ATOM 4602 C C . SER B 1 284 ? 0.684 2.340 18.408 1.00 36.19 284 SER B C 1
ATOM 4603 O O . SER B 1 284 ? 0.670 1.475 19.292 1.00 35.86 284 SER B O 1
ATOM 4606 N N . ALA B 1 285 ? 0.428 3.633 18.650 1.00 32.87 285 ALA B N 1
ATOM 4607 C CA . ALA B 1 285 ? 0.021 4.127 19.966 1.00 33.20 285 ALA B CA 1
ATOM 4608 C C . ALA B 1 285 ? -1.504 4.181 20.122 1.00 32.70 285 ALA B C 1
ATOM 4609 O O . ALA B 1 285 ? -2.017 4.531 21.181 1.00 36.49 285 ALA B O 1
ATOM 4611 N N . LEU B 1 286 ? -2.219 3.815 19.056 1.00 32.36 286 LEU B N 1
ATOM 4612 C CA . LEU B 1 286 ? -3.684 3.713 19.037 1.00 33.43 286 LEU B CA 1
ATOM 4613 C C . LEU B 1 286 ? -4.075 2.300 18.634 1.00 30.16 286 LEU B C 1
ATOM 4614 O O . LEU B 1 286 ? -3.291 1.588 18.004 1.00 32.08 286 LEU B O 1
ATOM 4619 N N . LEU B 1 287 ? -5.281 1.887 19.031 1.00 30.05 287 LEU B N 1
ATOM 4620 C CA . LEU B 1 287 ? -5.808 0.589 18.648 1.00 28.11 287 LEU B CA 1
ATOM 4621 C C . LEU B 1 287 ? -6.268 0.720 17.196 1.00 31.47 287 LEU B C 1
ATOM 4622 O O . LEU B 1 287 ? -7.015 1.619 16.855 1.00 32.79 287 LEU B O 1
ATOM 4627 N N . GLU B 1 288 ? -5.761 -0.167 16.343 1.00 29.63 288 GLU B N 1
ATOM 4628 C CA . GLU B 1 288 ? -5.967 -0.118 14.922 1.00 28.56 288 GLU B CA 1
ATOM 4629 C C . GLU B 1 288 ? -7.170 -0.985 14.533 1.00 27.94 288 GLU B C 1
ATOM 4630 O O . GLU B 1 288 ? -7.258 -2.155 14.945 1.00 23.83 288 GLU B O 1
ATOM 4636 N N . ASP B 1 289 ? -8.073 -0.443 13.691 1.00 24.72 289 ASP B N 1
ATOM 4637 C CA . ASP B 1 289 ? -9.279 -1.178 13.334 1.00 25.39 289 ASP B CA 1
ATOM 4638 C C . ASP B 1 289 ? -9.514 -1.361 11.836 1.00 25.99 289 ASP B C 1
ATOM 4639 O O . ASP B 1 289 ? -10.632 -1.672 11.422 1.00 22.63 289 ASP B O 1
ATOM 4644 N N . GLU B 1 290 ? -8.453 -1.215 11.032 1.00 23.35 290 GLU B N 1
ATOM 4645 C CA . GLU B 1 290 ? -8.577 -1.421 9.588 1.00 26.70 290 GLU B CA 1
ATOM 4646 C C . GLU B 1 290 ? -7.872 -2.661 9.059 1.00 26.73 290 GLU B C 1
ATOM 4647 O O . GLU B 1 290 ? -7.455 -2.701 7.905 1.00 25.88 290 GLU B O 1
ATOM 4653 N N . PHE B 1 291 ? -7.739 -3.681 9.925 1.00 22.31 291 PHE B N 1
ATOM 4654 C CA . PHE B 1 291 ? -7.345 -5.002 9.486 1.00 24.67 291 PHE B CA 1
ATOM 4655 C C . PHE B 1 291 ? -8.458 -5.958 9.887 1.00 23.05 291 PHE B C 1
ATOM 4656 O O . PHE B 1 291 ? -8.761 -6.083 11.080 1.00 25.15 291 PHE B O 1
ATOM 4664 N N . THR B 1 292 ? -9.051 -6.645 8.902 1.00 23.13 292 THR B N 1
ATOM 4665 C CA . THR B 1 292 ? -9.995 -7.719 9.184 1.00 25.44 292 THR B CA 1
ATOM 4666 C C . THR B 1 292 ? -9.307 -8.995 9.671 1.00 24.61 292 THR B C 1
ATOM 4667 O O . THR B 1 292 ? -8.098 -9.167 9.493 1.00 23.87 292 THR B O 1
ATOM 4671 N N . PRO B 1 293 ? -10.043 -9.949 10.278 1.00 25.92 293 PRO B N 1
ATOM 4672 C CA . PRO B 1 293 ? -9.478 -11.263 10.597 1.00 25.84 293 PRO B CA 1
ATOM 4673 C C . PRO B 1 293 ? -8.864 -11.958 9.372 1.00 26.39 293 PRO B C 1
ATOM 4674 O O . PRO B 1 293 ? -7.824 -12.551 9.506 1.00 25.74 293 PRO B O 1
ATOM 4678 N N . PHE B 1 294 ? -9.475 -11.801 8.193 1.00 27.93 294 PHE B N 1
ATOM 4679 C CA . PHE B 1 294 ? -8.937 -12.370 6.964 1.00 28.05 294 PHE B CA 1
ATOM 4680 C C . PHE B 1 294 ? -7.608 -11.706 6.586 1.00 25.40 294 PHE B C 1
ATOM 4681 O O . PHE B 1 294 ? -6.680 -12.375 6.170 1.00 27.85 294 PHE B O 1
ATOM 4689 N N . ASP B 1 295 ? -7.520 -10.386 6.742 1.00 23.56 295 ASP B N 1
ATOM 4690 C CA . ASP B 1 295 ? -6.292 -9.643 6.424 1.00 23.67 295 ASP B CA 1
ATOM 4691 C C . ASP B 1 295 ? -5.151 -10.180 7.306 1.00 25.99 295 ASP B C 1
ATOM 4692 O O . ASP B 1 295 ? -4.016 -10.376 6.854 1.00 26.66 295 ASP B O 1
ATOM 4697 N N . VAL B 1 296 ? -5.460 -10.398 8.587 1.00 23.42 296 VAL B N 1
ATOM 4698 C CA . VAL B 1 296 ? -4.451 -10.866 9.537 1.00 24.75 296 VAL B CA 1
ATOM 4699 C C . VAL B 1 296 ? -3.953 -12.239 9.121 1.00 25.49 296 VAL B C 1
ATOM 4700 O O . VAL B 1 296 ? -2.738 -12.458 9.051 1.00 25.44 296 VAL B O 1
ATOM 4704 N N . VAL B 1 297 ? -4.884 -13.145 8.804 1.00 28.67 297 VAL B N 1
ATOM 4705 C CA . VAL B 1 297 ? -4.539 -14.512 8.407 1.00 32.47 297 VAL B CA 1
ATOM 4706 C C . VAL B 1 297 ? -3.719 -14.516 7.115 1.00 31.94 297 VAL B C 1
ATOM 4707 O O . VAL B 1 297 ? -2.735 -15.235 7.006 1.00 29.38 297 VAL B O 1
ATOM 4711 N N . ARG B 1 298 ? -4.112 -13.688 6.149 1.00 30.74 298 ARG B N 1
ATOM 4712 C CA . ARG B 1 298 ? -3.404 -13.548 4.844 1.00 34.66 298 ARG B CA 1
ATOM 4713 C C . ARG B 1 298 ? -1.952 -13.089 5.083 1.00 32.51 298 ARG B C 1
ATOM 4714 O O . ARG B 1 298 ? -1.045 -13.673 4.478 1.00 32.46 298 ARG B O 1
ATOM 4722 N N . GLN B 1 299 ? -1.746 -12.075 5.929 1.00 33.64 299 GLN B N 1
ATOM 4723 C CA . GLN B 1 299 ? -0.449 -11.436 6.057 1.00 31.52 299 GLN B CA 1
ATOM 4724 C C . GLN B 1 299 ? 0.474 -12.204 6.987 1.00 33.42 299 GLN B C 1
ATOM 4725 O O . GLN B 1 299 ? 1.669 -12.332 6.703 1.00 36.05 299 GLN B O 1
ATOM 4731 N N . CYS B 1 300 ? -0.066 -12.681 8.115 1.00 30.67 300 CYS B N 1
ATOM 4732 C CA . CYS B 1 300 ? 0.709 -13.419 9.130 1.00 36.61 300 CYS B CA 1
ATOM 4733 C C . CYS B 1 300 ? 0.992 -14.906 8.787 1.00 40.24 300 CYS B C 1
ATOM 4734 O O . CYS B 1 300 ? 1.956 -15.497 9.326 1.00 49.86 300 CYS B O 1
ATOM 4737 N N . SER B 1 301 ? 0.188 -15.478 7.879 1.00 53.32 301 SER B N 1
ATOM 4738 C CA . SER B 1 301 ? 0.276 -16.890 7.462 1.00 56.82 301 SER B CA 1
ATOM 4739 C C . SER B 1 301 ? 0.505 -16.976 5.956 1.00 56.64 301 SER B C 1
ATOM 4740 O O . SER B 1 301 ? 0.063 -16.102 5.213 1.00 45.82 301 SER B O 1
ATOM 4743 N N . GLY B 1 302 ? 1.181 -18.047 5.522 1.00 61.73 302 GLY B N 1
ATOM 4744 C CA . GLY B 1 302 ? 1.454 -18.322 4.119 1.00 65.08 302 GLY B CA 1
ATOM 4745 C C . GLY B 1 302 ? 2.942 -18.371 3.810 1.00 65.20 302 GLY B C 1
ATOM 4746 O O . GLY B 1 302 ? 3.344 -18.373 2.643 1.00 71.52 302 GLY B O 1
ATOM 4762 N N . PHE C 2 3 ? -17.621 17.048 -5.241 1.00 31.88 2 PHE C N 1
ATOM 4763 C CA . PHE C 2 3 ? -17.372 16.003 -6.225 1.00 34.30 2 PHE C CA 1
ATOM 4764 C C . PHE C 2 3 ? -15.961 16.056 -6.789 1.00 36.60 2 PHE C C 1
ATOM 4765 O O . PHE C 2 3 ? -15.456 17.116 -7.102 1.00 31.57 2 PHE C O 1
ATOM 4773 N N . HIS C 2 4 ? -15.307 14.889 -6.859 1.00 34.27 3 HIS C N 1
ATOM 4774 C CA . HIS C 2 4 ? -13.911 14.795 -7.326 1.00 31.34 3 HIS C CA 1
ATOM 4775 C C . HIS C 2 4 ? -13.830 14.564 -8.824 1.00 30.85 3 HIS C C 1
ATOM 4776 O O . HIS C 2 4 ? -12.921 13.935 -9.345 1.00 29.66 3 HIS C O 1
ATOM 4790 N N . LEU C 2 6 ? -13.015 18.822 -12.382 1.00 42.66 5 LEU C N 1
ATOM 4791 C CA . LEU C 2 6 ? -12.396 20.051 -11.909 1.00 46.72 5 LEU C CA 1
ATOM 4792 C C . LEU C 2 6 ? -13.307 21.290 -11.933 1.00 51.77 5 LEU C C 1
ATOM 4793 O O . LEU C 2 6 ? -13.015 22.295 -11.280 1.00 57.58 5 LEU C O 1
ATOM 4798 N N . ASN C 2 7 ? -14.421 21.204 -12.666 1.00 52.50 6 ASN C N 1
ATOM 4799 C CA . ASN C 2 7 ? -15.368 22.313 -12.791 1.00 53.75 6 ASN C CA 1
ATOM 4800 C C . ASN C 2 7 ? -16.603 22.211 -11.882 1.00 52.34 6 ASN C C 1
ATOM 4801 O O . ASN C 2 7 ? -17.463 23.093 -11.904 1.00 50.36 6 ASN C O 1
ATOM 4806 N N . LEU C 2 8 ? -16.668 21.142 -11.074 1.00 44.27 7 LEU C N 1
ATOM 4807 C CA . LEU C 2 8 ? -17.883 20.814 -10.319 1.00 44.99 7 LEU C CA 1
ATOM 4808 C C . LEU C 2 8 ? -17.893 21.296 -8.869 1.00 44.89 7 LEU C C 1
ATOM 4809 O O . LEU C 2 8 ? -18.732 20.875 -8.081 1.00 45.32 7 LEU C O 1
ATOM 4814 N N . GLY C 2 9 ? -16.972 22.214 -8.544 1.00 45.04 8 GLY C N 1
ATOM 4815 C CA . GLY C 2 9 ? -17.088 23.092 -7.390 1.00 43.73 8 GLY C CA 1
ATOM 4816 C C . GLY C 2 9 ? -16.610 22.508 -6.072 1.00 40.65 8 GLY C C 1
ATOM 4817 O O . GLY C 2 9 ? -16.943 23.015 -5.005 1.00 41.14 8 GLY C O 1
ATOM 4818 N N . TYR C 2 10 ? -15.808 21.445 -6.137 1.00 38.23 9 TYR C N 1
ATOM 4819 C CA . TYR C 2 10 ? -15.162 20.845 -4.943 1.00 37.70 9 TYR C CA 1
ATOM 4820 C C . TYR C 2 10 ? -14.386 21.936 -4.200 1.00 39.38 9 TYR C C 1
ATOM 4821 O O . TYR C 2 10 ? -13.599 22.659 -4.830 1.00 41.85 9 TYR C O 1
ATOM 4830 N N . ARG C 2 11 ? -14.600 22.026 -2.888 1.00 46.84 10 ARG C N 1
ATOM 4831 C CA . ARG C 2 11 ? -13.907 22.983 -1.987 1.00 47.96 10 ARG C CA 1
ATOM 4832 C C . ARG C 2 11 ? -13.470 22.213 -0.744 1.00 41.79 10 ARG C C 1
ATOM 4833 O O . ARG C 2 11 ? -14.322 21.720 -0.014 1.00 38.69 10 ARG C O 1
ATOM 4841 N N . PRO C 2 12 ? -12.153 22.085 -0.457 1.00 46.07 11 PRO C N 1
ATOM 4842 C CA . PRO C 2 12 ? -11.694 21.426 0.766 1.00 40.24 11 PRO C CA 1
ATOM 4843 C C . PRO C 2 12 ? -12.412 22.015 1.989 1.00 39.10 11 PRO C C 1
ATOM 4844 O O . PRO C 2 12 ? -12.427 23.222 2.112 1.00 41.48 11 PRO C O 1
ATOM 4848 N N . GLY C 2 13 ? -13.007 21.176 2.837 1.00 35.15 12 GLY C N 1
ATOM 4849 C CA . GLY C 2 13 ? -13.716 21.657 4.012 1.00 37.97 12 GLY C CA 1
ATOM 4850 C C . GLY C 2 13 ? -15.183 21.949 3.806 1.00 38.91 12 GLY C C 1
ATOM 4851 O O . GLY C 2 13 ? -15.899 22.204 4.772 1.00 39.77 12 GLY C O 1
ATOM 4852 N N . CYS C 2 14 ? -15.655 21.889 2.549 1.00 39.96 13 CYS C N 1
ATOM 4853 C CA . CYS C 2 14 ? -17.086 21.959 2.267 1.00 41.33 13 CYS C CA 1
ATOM 4854 C C . CYS C 2 14 ? -17.552 23.384 2.000 1.00 50.47 13 CYS C C 1
ATOM 4855 O O . CYS C 2 14 ? -18.740 23.612 1.784 1.00 51.76 13 CYS C O 1
ATOM 4874 N N . PHE D 2 3 ? 17.511 -16.477 6.812 1.00 25.25 2 PHE D N 1
ATOM 4875 C CA . PHE D 2 3 ? 17.230 -16.299 5.410 1.00 26.92 2 PHE D CA 1
ATOM 4876 C C . PHE D 2 3 ? 15.794 -16.689 5.046 1.00 28.92 2 PHE D C 1
ATOM 4877 O O . PHE D 2 3 ? 15.297 -17.705 5.502 1.00 25.97 2 PHE D O 1
ATOM 4885 N N . HIS D 2 4 ? 15.125 -15.837 4.260 1.00 30.76 3 HIS D N 1
ATOM 4886 C CA . HIS D 2 4 ? 13.708 -16.044 3.902 1.00 29.19 3 HIS D CA 1
ATOM 4887 C C . HIS D 2 4 ? 13.554 -16.841 2.610 1.00 30.57 3 HIS D C 1
ATOM 4888 O O . HIS D 2 4 ? 12.647 -16.632 1.805 1.00 25.10 3 HIS D O 1
ATOM 4902 N N . LEU D 2 6 ? 12.638 -22.631 2.556 1.00 26.66 5 LEU D N 1
ATOM 4903 C CA . LEU D 2 6 ? 11.971 -23.305 3.657 1.00 27.56 5 LEU D CA 1
ATOM 4904 C C . LEU D 2 6 ? 12.962 -23.979 4.603 1.00 26.67 5 LEU D C 1
ATOM 4905 O O . LEU D 2 6 ? 12.740 -23.980 5.809 1.00 29.44 5 LEU D O 1
ATOM 4910 N N . ASN D 2 7 ? 14.010 -24.586 4.034 1.00 26.36 6 ASN D N 1
ATOM 4911 C CA . ASN D 2 7 ? 14.933 -25.444 4.790 1.00 28.11 6 ASN D CA 1
ATOM 4912 C C . ASN D 2 7 ? 16.288 -24.815 5.145 1.00 28.97 6 ASN D C 1
ATOM 4913 O O . ASN D 2 7 ? 17.215 -25.502 5.589 1.00 26.07 6 ASN D O 1
ATOM 4918 N N . LEU D 2 8 ? 16.380 -23.492 5.020 1.00 29.57 7 LEU D N 1
ATOM 4919 C CA . LEU D 2 8 ? 17.598 -22.750 5.361 1.00 31.74 7 LEU D CA 1
ATOM 4920 C C . LEU D 2 8 ? 17.613 -22.152 6.774 1.00 33.16 7 LEU D C 1
ATOM 4921 O O . LEU D 2 8 ? 18.428 -21.269 7.069 1.00 31.27 7 LEU D O 1
ATOM 4926 N N . GLY D 2 9 ? 16.695 -22.615 7.626 1.00 32.49 8 GLY D N 1
ATOM 4927 C CA . GLY D 2 9 ? 16.850 -22.531 9.068 1.00 31.66 8 GLY D CA 1
ATOM 4928 C C . GLY D 2 9 ? 16.385 -21.245 9.708 1.00 33.85 8 GLY D C 1
ATOM 4929 O O . GLY D 2 9 ? 16.756 -20.958 10.848 1.00 35.30 8 GLY D O 1
ATOM 4930 N N . TYR D 2 10 ? 15.565 -20.459 8.994 1.00 28.19 9 TYR D N 1
ATOM 4931 C CA . TYR D 2 10 ? 14.981 -19.212 9.541 1.00 28.03 9 TYR D CA 1
ATOM 4932 C C . TYR D 2 10 ? 14.238 -19.537 10.839 1.00 33.01 9 TYR D C 1
ATOM 4933 O O . TYR D 2 10 ? 13.438 -20.479 10.871 1.00 33.43 9 TYR D O 1
ATOM 4942 N N . ARG D 2 11 ? 14.504 -18.748 11.879 1.00 33.10 10 ARG D N 1
ATOM 4943 C CA . ARG D 2 11 ? 13.877 -18.864 13.216 1.00 37.60 10 ARG D CA 1
ATOM 4944 C C . ARG D 2 11 ? 13.457 -17.462 13.657 1.00 39.40 10 ARG D C 1
ATOM 4945 O O . ARG D 2 11 ? 14.313 -16.595 13.850 1.00 39.20 10 ARG D O 1
ATOM 4953 N N . PRO D 2 12 ? 12.144 -17.193 13.846 1.00 32.91 11 PRO D N 1
ATOM 4954 C CA . PRO D 2 12 ? 11.695 -15.905 14.370 1.00 32.97 11 PRO D CA 1
ATOM 4955 C C . PRO D 2 12 ? 12.453 -15.563 15.660 1.00 35.65 11 PRO D C 1
ATOM 4956 O O . PRO D 2 12 ? 12.531 -16.409 16.517 1.00 33.77 11 PRO D O 1
ATOM 4960 N N . GLY D 2 13 ? 13.013 -14.352 15.766 1.00 33.23 12 GLY D N 1
ATOM 4961 C CA . GLY D 2 13 ? 13.755 -13.964 16.959 1.00 33.38 12 GLY D CA 1
ATOM 4962 C C . GLY D 2 13 ? 15.212 -14.384 16.977 1.00 32.65 12 GLY D C 1
ATOM 4963 O O . GLY D 2 13 ? 15.960 -13.970 17.855 1.00 38.59 12 GLY D O 1
ATOM 4964 N N . CYS D 2 14 ? 15.623 -15.230 16.022 1.00 30.67 13 CYS D N 1
ATOM 4965 C CA . CYS D 2 14 ? 17.037 -15.426 15.743 1.00 32.26 13 CYS D CA 1
ATOM 4966 C C . CYS D 2 14 ? 17.590 -16.606 16.534 1.00 38.85 13 CYS D C 1
ATOM 4967 O O . CYS D 2 14 ? 18.774 -16.619 16.855 1.00 45.71 13 CYS D O 1
#

Foldseek 3Di:
DADDQDADDCVLQLLFWKWKAADHAIAIWGAAFQKTKFFLCNLDDPVCQQPHPSVVSVVPDDQVRMFIGDPHDTFRFDDWDAQAGMIITGTPGTRPSHWPEDWDADDFLAKWKWQFDANRHTDDIGMWTQFNLRWIQDDHDPRRFQTWTWDDDAGTYTHFTWDDAAPVGITWTGTRSHHTRHPDDSHPDHDHGDDTAFAVLQLLLLVLLLVLVPNCVLFDQPQDDLVVLQVLRVVLRHDRQDVVSQVLCVVSCVVNVNRSSRSSVSVSCCSVPNPVPDAGSNHSDRDRRGHNVNSCCVSVVDDHD/DADDQDADDCVLQLLFWKWKAADPAIAIWGAAFQKTKFFLCNLDDPVCQQPHPSVVSPVPDDQVRMWIADPNDTWRFDDWDAQAGMIITGTPGTRPSHWDEDWDADDFLAKWKWQFDANRHTDDIGMWTQFNLRWIQDDHDPRRFQTWTWDDDPTTYTHFTWDDAAPVGITWTGTRSGHTRHPDDSHPDHDHGDDTAFAVLQLLLLVLLLVLVPDDPLFDPDFDDLVVLQVLRVVLRHDRQDVVSQVLCVVSCVVNVQRSRRSSVSVSCCSVPNPVPDAGSPHSDRDRRAHNVNSCVVSDD/DPPPPDDDVPD/DPPPPDDDVVD

Secondary structure (DSSP, 8-state):
------BPP-HHHHTTEEEEEETTEEEEEEEETTEEEEEGGGG--HHHHTS--HHHHHHT--GGGEEEEETTEEEPEEEEEEETTEEEEEESS--TTPPS-EE-PPPTT-EEEEEEEETTEEEEEEEEE--TTS-B-----TT-TT-EEEE-----EEEEEEEEE-TTS-EEEE-TTSPBSTT--SSSS---PPPP-B-HHHHHHHHHHHHHTT--TT-------HHHHHHHHHHTTBPPPPHHHHHHTHHHHHHHT--HHHHHHHHHHHHHH--TT--BTTBSS------HHHHHHHHHT----/------BPP-HHHHTTEEEEEETTEEEEEEEETTEEEEEGGGG--HHHHTS--HHHHHHT--GGGEEEEETTEEEPEEEEEEETTEEEEEESS--TTPPS-EE-PPPTT-EEEEEEEETTEEEEEEEEE--TTS-B-----TT-TT-EEEE-S---EEEEEEEEE-TTS-EEEE-TTSPBSSS--SSSS---PPPP-B-HHHHHHHHHHHHHTT--TT--S----HHHHHHHHHHTTBPPPPHHHHHHTHHHHHHHT--HHHHHHHHHHHHHH--TT--BTTBSS------HHHHHHHH--/----S---TT-/----S---TT-

Organism: Severe acute respiratory syndrome coronavirus 2 (NCBI:txid2697049)

Sequence (628 aa):
SGFRKMAFPSGKVEGCMVQVTCGTTTLNGLWLDDVVYCPRHVICTSEDMLNPNYEDLLIRKSNHNFLVQAGNVQLRVIGHSMQNCVLKLKVDTANPKTPKYKFVRIQPGQTFSVLACYNGSPSGVYQCCAMRPNFTIKGSFLNGSCGSVGFNIDDYDVSFCYMHHMELPTGVHAGTDLEGNFYGPFVDRQTAQAAGTDTTITVNVLAWLYAAVINGDRWFLNRFTTTLNDFNLVAMKYNYEPLTQDHVDILGPLSAQTGIAVLDMCASLKELLQNGMMNGRTILGSALLEDEFTPFDVVRQCSGVTFQSGFRKMAFPSGKVEGCMVQVTCGTTTLNGLWLDDVVYCPRHVICTSEDMLNPNYEDLLIRKSNHNFLVQAGNVQLRVIGHSMQNCVLKLKVDTANPKTPKYKFVVRIQPGQQTFSVLACYNGSPSGVYQCCAMRPNFTIKGSFLNGSCGSVGFNIDYDVSFCYMHHMELPTGVHAGTDLEGNFYGPFVDRQTAQAAGTDTTITVNVLAWLYAAVINGDRWFLNRFTTTLNDFNLVAMKYNYEPLTQDHVDILGPLSAQTGIAVLDMCASLKELLQNGMNGRTILGSALLEDEFTPFDVVRQCSGFHLNLGYRPGCFHLNLGYRPGC

Radius of gyration: 25.22 Å; Cα contacts (8 Å, |Δi|>4): 1466; chains: 4; bounding box: 66×59×63 Å

InterPro domains:
  IPR002589 Macro domain [PF01661] (1058-1164)
  IPR002589 Macro domain [PS51154] (1025-1194)
  IPR002589 Macro domain [SM00506] (1037-1165)
  IPR008740 Peptidase C30, coronavirus [PF05409] (3292-3575)
  IPR008740 Peptidase C30, coronavirus [PS51442] (3264-3569)
  IPR008740 Peptidase C30, coronavirus [cd21666] (3267-3563)
  IPR009003 Peptidase S1, PA clan [SSF50494] (3266-3563)
  IPR013016 Peptidase C16, coronavirus [PF08715] (1564-1882)
  IPR013016 Peptidase C16, coronavirus [PS51124] (1634-1898)
  IPR014822 Non-structural protein NSP9, coronavirus [PF08710] (4141-4253)
  IPR014822 Non-structural protein NSP9, coronavirus [PS51951] (4141-4253)
  IPR014828 Non-structural protein NSP7, coronavirus [PF08716] (3860-3942)
  IPR014828 Non-structural protein NSP7, coronavirus [PS51949] (3860-3942)
  IPR014829 Non-structural protein NSP8, coronavirus [PF08717] (3943-4140)
  IPR014829 Non-structural protein NSP8, coronavirus [PS51950] (3943-4140)
  IPR018995 RNA synthesis protein NSP10, coronavirus [PF09401] (4263-4384)
  IPR018995 RNA synthesis protein NSP10, coronavirus [PS51952] (4254-4392)
  IPR021590 NSP1, globular domain, betacoronavirus [PF11501] (9-131)
  IPR022733 DPUP/SUD, C-terminal, betacoronavirus [PF12124] (1498-1561)
  IPR022733 DPUP/SUD, C-terminal, betacoronavirus [PS51942] (1496-1561)